Protein 8EXF (pdb70)

GO terms:
  GO:1990817 poly(A) RNA polymerase activity (F, IDA)
  GO:0005515 protein binding (F, IPI)
  GO:0003723 RNA binding (F, HDA)

B-factor: mean 52.86, std 21.85, range [12.28, 143.74]

Structure (mmCIF, N/CA/C/O backbone):
data_8EXF
#
_entry.id   8EXF
#
_cell.length_a   91.621
_cell.length_b   188.145
_cell.length_c   93.343
_cell.angle_alpha   90.00
_cell.angle_beta   90.00
_cell.angle_gamma   90.00
#
_symmetry.space_group_name_H-M   'C 2 2 21'
#
loop_
_entity.id
_entity.type
_entity.pdbx_description
1 polymer 'Terminal nucleotidyltransferase 5A'
2 polymer BCCIPa
3 water water
#
loop_
_atom_site.group_PDB
_atom_site.id
_atom_site.type_symbol
_atom_site.label_atom_id
_atom_site.label_alt_id
_atom_site.label_comp_id
_atom_site.label_asym_id
_atom_site.label_entity_id
_atom_site.label_seq_id
_atom_site.pdbx_PDB_ins_code
_atom_site.Cartn_x
_atom_site.Cartn_y
_atom_site.Cartn_z
_atom_site.occupancy
_atom_site.B_iso_or_equiv
_atom_site.auth_seq_id
_atom_site.auth_comp_id
_atom_site.auth_asym_id
_atom_site.auth_atom_id
_atom_site.pdbx_PDB_model_num
ATOM 1 N N . PRO A 1 5 ? 21.080 -5.914 9.382 1.00 49.12 63 PRO A N 1
ATOM 2 C CA . PRO A 1 5 ? 22.131 -4.891 9.463 1.00 45.65 63 PRO A CA 1
ATOM 3 C C . PRO A 1 5 ? 21.557 -3.497 9.707 1.00 42.04 63 PRO A C 1
ATOM 4 O O . PRO A 1 5 ? 21.963 -2.798 10.636 1.00 42.46 63 PRO A O 1
ATOM 8 N N . ASN A 1 6 ? 20.612 -3.104 8.859 1.00 38.31 64 ASN A N 1
ATOM 9 C CA . ASN A 1 6 ? 19.923 -1.829 8.988 1.00 34.40 64 ASN A CA 1
ATOM 10 C C . ASN A 1 6 ? 18.515 -1.980 9.540 1.00 31.14 64 ASN A C 1
ATOM 11 O O . ASN A 1 6 ? 17.815 -0.976 9.701 1.00 26.52 64 ASN A O 1
ATOM 16 N N . VAL A 1 7 ? 18.087 -3.204 9.831 1.00 31.96 65 VAL A N 1
ATOM 17 C CA . VAL A 1 7 ? 16.698 -3.465 10.191 1.00 28.83 65 VAL A CA 1
ATOM 18 C C . VAL A 1 7 ? 16.492 -3.157 11.666 1.00 26.12 65 VAL A C 1
ATOM 19 O O . VAL A 1 7 ? 17.188 -3.698 12.532 1.00 27.81 65 VAL A O 1
ATOM 23 N N . LEU A 1 8 ? 15.526 -2.294 11.951 1.00 24.87 66 LEU A N 1
ATOM 24 C CA . LEU A 1 8 ? 15.203 -1.955 13.323 1.00 25.40 66 LEU A CA 1
ATOM 25 C C . LEU A 1 8 ? 14.625 -3.169 14.037 1.00 26.22 66 LEU A C 1
ATOM 26 O O . LEU A 1 8 ? 13.933 -3.998 13.438 1.00 25.70 66 LEU A O 1
ATOM 31 N N . ASN A 1 9 ? 14.923 -3.274 15.329 1.00 27.70 67 ASN A N 1
ATOM 32 C CA . ASN A 1 9 ? 14.417 -4.371 16.133 1.00 28.80 67 ASN A CA 1
ATOM 33 C C . ASN A 1 9 ? 13.051 -4.016 16.717 1.00 28.08 67 ASN A C 1
ATOM 34 O O . ASN A 1 9 ? 12.520 -2.922 16.514 1.00 26.78 67 ASN A O 1
ATOM 39 N N . TRP A 1 10 ? 12.481 -4.957 17.470 1.00 29.17 68 TRP A N 1
ATOM 40 C CA . TRP A 1 10 ? 11.134 -4.768 17.992 1.00 28.77 68 TRP A CA 1
ATOM 41 C C . TRP A 1 10 ? 11.043 -3.542 18.891 1.00 28.92 68 TRP A C 1
ATOM 42 O O . TRP A 1 10 ? 10.009 -2.866 18.913 1.00 29.98 68 TRP A O 1
ATOM 53 N N . GLU A 1 11 ? 12.108 -3.232 19.630 1.00 31.31 69 GLU A N 1
ATOM 54 C CA . GLU A 1 11 ? 12.122 -2.008 20.424 1.00 31.22 69 GLU A CA 1
ATOM 55 C C . GLU A 1 11 ? 12.118 -0.780 19.525 1.00 29.38 69 GLU A C 1
ATOM 56 O O . GLU A 1 11 ? 11.241 0.084 19.635 1.00 28.55 69 GLU A O 1
ATOM 62 N N . GLN A 1 12 ? 13.102 -0.691 18.626 1.00 31.05 70 GLN A N 1
ATOM 63 C CA . GLN A 1 12 ? 13.212 0.462 17.738 1.00 28.77 70 GLN A CA 1
ATOM 64 C C . GLN A 1 12 ? 11.945 0.649 16.914 1.00 24.90 70 GLN A C 1
ATOM 65 O O . GLN A 1 12 ? 11.481 1.778 16.724 1.00 23.96 70 GLN A O 1
ATOM 71 N N . VAL A 1 13 ? 11.371 -0.450 16.419 1.00 25.25 71 VAL A N 1
ATOM 72 C CA . VAL A 1 13 ? 10.149 -0.359 15.627 1.00 23.83 71 VAL A CA 1
ATOM 73 C C . VAL A 1 13 ? 8.996 0.146 16.484 1.00 24.71 71 VAL A C 1
ATOM 74 O O . VAL A 1 13 ? 8.202 0.991 16.049 1.00 23.52 71 VAL A O 1
ATOM 78 N N . GLN A 1 14 ? 8.887 -0.358 17.714 1.00 26.03 72 GLN A N 1
ATOM 79 C CA . GLN A 1 14 ? 7.847 0.111 18.623 1.00 25.13 72 GLN A CA 1
ATOM 80 C C . GLN A 1 14 ? 7.925 1.619 18.808 1.00 24.86 72 GLN A C 1
ATOM 81 O O . GLN A 1 14 ? 6.909 2.320 18.733 1.00 24.09 72 GLN A O 1
ATOM 87 N N . ARG A 1 15 ? 9.136 2.133 19.047 1.00 25.88 73 ARG A N 1
ATOM 88 C CA . ARG A 1 15 ? 9.335 3.571 19.191 1.00 25.01 73 ARG A CA 1
ATOM 89 C C . ARG A 1 15 ? 8.848 4.320 17.957 1.00 25.17 73 ARG A C 1
ATOM 90 O O . ARG A 1 15 ? 8.164 5.344 18.069 1.00 25.82 73 ARG A O 1
ATOM 98 N N . LEU A 1 16 ? 9.190 3.815 16.768 1.00 28.71 74 LEU A N 1
ATOM 99 C CA . LEU A 1 16 ? 8.785 4.461 15.524 1.00 23.64 74 LEU A CA 1
ATOM 100 C C . LEU A 1 16 ? 7.271 4.476 15.375 1.00 22.79 74 LEU A C 1
ATOM 101 O O . LEU A 1 16 ? 6.673 5.514 15.068 1.00 22.64 74 LEU A O 1
ATOM 106 N N . ASP A 1 17 ? 6.635 3.322 15.579 1.00 22.94 75 ASP A N 1
ATOM 107 C CA . ASP A 1 17 ? 5.186 3.242 15.444 1.00 24.30 75 ASP A CA 1
ATOM 108 C C . ASP A 1 17 ? 4.489 4.178 16.419 1.00 23.55 75 ASP A C 1
ATOM 109 O O . ASP A 1 17 ? 3.427 4.726 16.106 1.00 25.35 75 ASP A O 1
ATOM 114 N N . GLY A 1 18 ? 5.085 4.395 17.591 1.00 24.26 76 GLY A N 1
ATOM 115 C CA . GLY A 1 18 ? 4.451 5.245 18.582 1.00 27.23 76 GLY A CA 1
ATOM 116 C C . GLY A 1 18 ? 4.389 6.698 18.153 1.00 27.33 76 GLY A C 1
ATOM 117 O O . GLY A 1 18 ? 3.352 7.352 18.286 1.00 30.19 76 GLY A O 1
ATOM 118 N N . ILE A 1 19 ? 5.494 7.222 17.622 1.00 28.08 77 ILE A N 1
ATOM 119 C CA . ILE A 1 19 ? 5.516 8.643 17.303 1.00 30.76 77 ILE A CA 1
ATOM 120 C C . ILE A 1 19 ? 4.762 8.927 16.008 1.00 29.76 77 ILE A C 1
ATOM 121 O O . ILE A 1 19 ? 4.230 10.029 15.828 1.00 35.68 77 ILE A O 1
ATOM 126 N N . LEU A 1 20 ? 4.678 7.954 15.101 1.00 26.58 78 LEU A N 1
ATOM 127 C CA . LEU A 1 20 ? 3.922 8.135 13.869 1.00 28.17 78 LEU A CA 1
ATOM 128 C C . LEU A 1 20 ? 2.439 7.832 14.022 1.00 30.67 78 LEU A C 1
ATOM 129 O O . LEU A 1 20 ? 1.668 8.109 13.095 1.00 29.03 78 LEU A O 1
ATOM 134 N N . SER A 1 21 ? 2.022 7.273 15.153 1.00 32.03 79 SER A N 1
ATOM 135 C CA . SER A 1 21 ? 0.611 7.107 15.454 1.00 30.72 79 SER A CA 1
ATOM 136 C C . SER A 1 21 ? 0.135 8.068 16.526 1.00 31.79 79 SER A C 1
ATOM 137 O O . SER A 1 21 ? -1.054 8.060 16.861 1.00 33.49 79 SER A O 1
ATOM 140 N N . GLU A 1 22 ? 1.032 8.882 17.079 1.00 36.62 80 GLU A N 1
ATOM 141 C CA . GLU A 1 22 ? 0.616 9.965 17.955 1.00 39.19 80 GLU A CA 1
ATOM 142 C C . GLU A 1 22 ? -0.403 10.839 17.241 1.00 39.28 80 GLU A C 1
ATOM 143 O O . GLU A 1 22 ? -0.399 10.953 16.014 1.00 39.59 80 GLU A O 1
ATOM 149 N N . THR A 1 23 ? -1.302 11.442 18.004 1.00 35.89 81 THR A N 1
ATOM 150 C CA . THR A 1 23 ? -2.178 12.468 17.463 1.00 32.61 81 THR A CA 1
ATOM 151 C C . THR A 1 23 ? -1.637 13.814 17.915 1.00 35.43 81 THR A C 1
ATOM 152 O O . THR A 1 23 ? -1.544 14.080 19.118 1.00 39.57 81 THR A O 1
ATOM 156 N N . ILE A 1 24 ? -1.252 14.641 16.956 1.00 35.95 82 ILE A N 1
ATOM 157 C CA . ILE A 1 24 ? -0.571 15.902 17.225 1.00 34.76 82 ILE A CA 1
ATOM 158 C C . ILE A 1 24 ? -1.572 17.035 17.039 1.00 31.91 82 ILE A C 1
ATOM 159 O O . ILE A 1 24 ? -2.253 17.075 16.006 1.00 31.73 82 ILE A O 1
ATOM 164 N N . PRO A 1 25 ? -1.711 17.942 18.005 1.00 31.67 83 PRO A N 1
ATOM 165 C CA . PRO A 1 25 ? -2.606 19.094 17.828 1.00 32.10 83 PRO A CA 1
ATOM 166 C C . PRO A 1 25 ? -1.958 20.142 16.933 1.00 35.44 83 PRO A C 1
ATOM 167 O O . PRO A 1 25 ? -0.827 20.569 17.176 1.00 36.71 83 PRO A O 1
ATOM 171 N N . ILE A 1 26 ? -2.684 20.555 15.898 1.00 37.15 84 ILE A N 1
ATOM 172 C CA . ILE A 1 26 ? -2.225 21.563 14.947 1.00 34.13 84 ILE A CA 1
ATOM 173 C C . ILE A 1 26 ? -3.149 22.761 15.104 1.00 34.06 84 ILE A C 1
ATOM 174 O O . ILE A 1 26 ? -4.256 22.781 14.555 1.00 37.82 84 ILE A O 1
ATOM 179 N N . HIS A 1 27 ? -2.704 23.770 15.839 1.00 30.69 85 HIS A N 1
ATOM 180 C CA . HIS A 1 27 ? -3.596 24.860 16.200 1.00 34.42 85 HIS A CA 1
ATOM 181 C C . HIS A 1 27 ? -3.732 25.867 15.068 1.00 34.11 85 HIS A C 1
ATOM 182 O O . HIS A 1 27 ? -2.835 26.033 14.237 1.00 38.48 85 HIS A O 1
ATOM 189 N N . GLY A 1 28 ? -4.877 26.540 15.045 1.00 35.92 86 GLY A N 1
ATOM 190 C CA . GLY A 1 28 ? -5.191 27.492 14.001 1.00 33.87 86 GLY A CA 1
ATOM 191 C C . GLY A 1 28 ? -5.501 28.863 14.568 1.00 34.62 86 GLY A C 1
ATOM 192 O O . GLY A 1 28 ? -5.987 28.996 15.694 1.00 38.91 86 GLY A O 1
ATOM 193 N N . ARG A 1 29 ? -5.230 29.885 13.763 1.00 35.94 87 ARG A N 1
ATOM 194 C CA . ARG A 1 29 ? -5.368 31.272 14.173 1.00 35.31 87 ARG A CA 1
ATOM 195 C C . ARG A 1 29 ? -6.804 31.751 13.989 1.00 40.66 87 ARG A C 1
ATOM 196 O O . ARG A 1 29 ? -7.477 31.384 13.021 1.00 43.34 87 ARG A O 1
ATOM 204 N N . GLY A 1 30 ? -7.266 32.575 14.925 1.00 40.15 88 GLY A N 1
ATOM 205 C CA . GLY A 1 30 ? -8.581 33.180 14.789 1.00 44.11 88 GLY A CA 1
ATOM 206 C C . GLY A 1 30 ? -9.710 32.166 14.863 1.00 52.11 88 GLY A C 1
ATOM 207 O O . GLY A 1 30 ? -9.703 31.237 15.681 1.00 48.78 88 GLY A O 1
ATOM 208 N N . ASN A 1 31 ? -10.701 32.353 13.987 1.00 49.76 89 ASN A N 1
ATOM 209 C CA . ASN A 1 31 ? -11.921 31.546 13.983 1.00 50.18 89 ASN A CA 1
ATOM 210 C C . ASN A 1 31 ? -11.708 30.243 13.206 1.00 47.52 89 ASN A C 1
ATOM 211 O O . ASN A 1 31 ? -12.319 29.987 12.170 1.00 47.39 89 ASN A O 1
ATOM 216 N N . PHE A 1 32 ? -10.818 29.406 13.739 1.00 44.55 90 PHE A N 1
ATOM 217 C CA . PHE A 1 32 ? -10.496 28.132 13.122 1.00 36.86 90 PHE A CA 1
ATOM 218 C C . PHE A 1 32 ? -10.324 27.086 14.215 1.00 35.54 90 PHE A C 1
ATOM 219 O O . PHE A 1 32 ? -9.754 27.379 15.276 1.00 36.00 90 PHE A O 1
ATOM 227 N N . PRO A 1 33 ? -10.810 25.870 13.987 1.00 34.83 91 PRO A N 1
ATOM 228 C CA . PRO A 1 33 ? -10.640 24.805 14.977 1.00 34.47 91 PRO A CA 1
ATOM 229 C C . PRO A 1 33 ? -9.175 24.447 15.145 1.00 32.61 91 PRO A C 1
ATOM 230 O O . PRO A 1 33 ? -8.300 24.908 14.412 1.00 40.32 91 PRO A O 1
ATOM 234 N N . THR A 1 34 ? -8.908 23.603 16.129 1.00 32.51 92 THR A N 1
ATOM 235 C CA . THR A 1 34 ? -7.604 22.972 16.228 1.00 30.79 92 THR A CA 1
ATOM 236 C C . THR A 1 34 ? -7.640 21.680 15.428 1.00 29.55 92 THR A C 1
ATOM 237 O O . THR A 1 34 ? -8.646 20.967 15.417 1.00 29.75 92 THR A O 1
ATOM 241 N N . LEU A 1 35 ? -6.546 21.400 14.738 1.00 33.52 93 LEU A N 1
ATOM 242 C CA . LEU A 1 35 ? -6.437 20.233 13.878 1.00 30.27 93 LEU A CA 1
ATOM 243 C C . LEU A 1 35 ? -5.753 19.123 14.661 1.00 32.85 93 LEU A C 1
ATOM 244 O O . LEU A 1 35 ? -4.723 19.357 15.300 1.00 35.74 93 LEU A O 1
ATOM 249 N N . GLU A 1 36 ? -6.337 17.930 14.636 1.00 31.20 94 GLU A N 1
ATOM 250 C CA . GLU A 1 36 ? -5.747 16.759 15.277 1.00 33.80 94 GLU A CA 1
ATOM 251 C C . GLU A 1 36 ? -5.268 15.826 14.176 1.00 34.30 94 GLU A C 1
ATOM 252 O O . GLU A 1 36 ? -6.079 15.255 13.441 1.00 36.14 94 GLU A O 1
ATOM 258 N N . LEU A 1 37 ? -3.950 15.679 14.060 1.00 37.20 95 LEU A N 1
ATOM 259 C CA . LEU A 1 37 ? -3.331 14.987 12.939 1.00 37.87 95 LEU A CA 1
ATOM 260 C C . LEU A 1 37 ? -2.529 13.797 13.440 1.00 36.82 95 LEU A C 1
ATOM 261 O O . LEU A 1 37 ? -1.787 13.909 14.422 1.00 38.34 95 LEU A O 1
ATOM 266 N N . GLN A 1 38 ? -2.687 12.661 12.765 1.00 31.38 96 GLN A N 1
ATOM 267 C CA . GLN A 1 38 ? -1.807 11.528 12.967 1.00 30.07 96 GLN A CA 1
ATOM 268 C C . GLN A 1 38 ? -0.738 11.551 11.890 1.00 33.85 96 GLN A C 1
ATOM 269 O O . GLN A 1 38 ? -1.085 11.535 10.696 1.00 31.97 96 GLN A O 1
ATOM 275 N N . PRO A 1 39 ? 0.552 11.612 12.243 1.00 33.50 97 PRO A N 1
ATOM 276 C CA . PRO A 1 39 ? 1.596 11.693 11.206 1.00 31.30 97 PRO A CA 1
ATOM 277 C C . PRO A 1 39 ? 1.473 10.644 10.115 1.00 32.06 97 PRO A C 1
ATOM 278 O O . PRO A 1 39 ? 1.709 10.954 8.941 1.00 32.94 97 PRO A O 1
ATOM 282 N N . SER A 1 40 ? 1.090 9.413 10.466 1.00 37.89 98 SER A N 1
ATOM 283 C CA . SER A 1 40 ? 0.892 8.385 9.448 1.00 36.23 98 SER A CA 1
ATOM 284 C C . SER A 1 40 ? -0.223 8.755 8.479 1.00 35.87 98 SER A C 1
ATOM 285 O O . SER A 1 40 ? -0.141 8.425 7.290 1.00 37.03 98 SER A O 1
ATOM 288 N N . LEU A 1 41 ? -1.269 9.433 8.958 1.00 29.45 99 LEU A N 1
ATOM 289 C CA . LEU A 1 41 ? -2.339 9.858 8.059 1.00 28.46 99 LEU A CA 1
ATOM 290 C C . LEU A 1 41 ? -1.867 10.941 7.101 1.00 29.98 99 LEU A C 1
ATOM 291 O O . LEU A 1 41 ? -2.263 10.953 5.929 1.00 27.82 99 LEU A O 1
ATOM 296 N N . ILE A 1 42 ? -1.041 11.870 7.584 1.00 30.56 100 ILE A N 1
ATOM 297 C CA . ILE A 1 42 ? -0.508 12.898 6.698 1.00 25.00 100 ILE A CA 1
ATOM 298 C C . ILE A 1 42 ? 0.267 12.252 5.560 1.00 23.81 100 ILE A C 1
ATOM 299 O O . ILE A 1 42 ? 0.091 12.602 4.389 1.00 25.42 100 ILE A O 1
ATOM 304 N N . VAL A 1 43 ? 1.115 11.277 5.888 1.00 22.37 101 VAL A N 1
ATOM 305 C CA . VAL A 1 43 ? 1.918 10.630 4.859 1.00 21.16 101 VAL A CA 1
ATOM 306 C C . VAL A 1 43 ? 1.021 9.948 3.835 1.00 23.24 101 VAL A C 1
ATOM 307 O O . VAL A 1 43 ? 1.235 10.078 2.624 1.00 24.87 101 VAL A O 1
ATOM 311 N N . LYS A 1 44 ? -0.012 9.237 4.297 1.00 25.45 102 LYS A N 1
ATOM 312 C CA . LYS A 1 44 ? -0.906 8.543 3.372 1.00 20.71 102 LYS A CA 1
ATOM 313 C C . LYS A 1 44 ? -1.641 9.525 2.466 1.00 22.73 102 LYS A C 1
ATOM 314 O O . LYS A 1 44 ? -1.505 9.477 1.240 1.00 24.52 102 LYS A O 1
ATOM 320 N N . VAL A 1 45 ? -2.423 10.432 3.057 1.00 22.22 103 VAL A N 1
ATOM 321 C CA . VAL A 1 45 ? -3.319 11.272 2.265 1.00 24.64 103 VAL A CA 1
ATOM 322 C C . VAL A 1 45 ? -2.528 12.165 1.314 1.00 24.79 103 VAL A C 1
ATOM 323 O O . VAL A 1 45 ? -2.915 12.355 0.154 1.00 28.28 103 VAL A O 1
ATOM 327 N N . VAL A 1 46 ? -1.409 12.724 1.784 1.00 25.79 104 VAL A N 1
ATOM 328 C CA . VAL A 1 46 ? -0.585 13.559 0.914 1.00 22.86 104 VAL A CA 1
ATOM 329 C C . VAL A 1 46 ? -0.082 12.746 -0.270 1.00 22.49 104 VAL A C 1
ATOM 330 O O . VAL A 1 46 ? -0.197 13.164 -1.429 1.00 23.61 104 VAL A O 1
ATOM 334 N N . ARG A 1 47 ? 0.454 11.555 0.005 1.00 22.33 105 ARG A N 1
ATOM 335 C CA . ARG A 1 47 ? 1.002 10.731 -1.067 1.00 21.78 105 ARG A CA 1
ATOM 336 C C . ARG A 1 47 ? -0.083 10.261 -2.034 1.00 22.81 105 ARG A C 1
ATOM 337 O O . ARG A 1 47 ? 0.171 10.159 -3.240 1.00 22.81 105 ARG A O 1
ATOM 345 N N . ARG A 1 48 ? -1.292 9.984 -1.537 1.00 23.57 106 ARG A N 1
ATOM 346 C CA . ARG A 1 48 ? -2.376 9.567 -2.422 1.00 22.68 106 ARG A CA 1
ATOM 347 C C . ARG A 1 48 ? -2.886 10.738 -3.246 1.00 26.50 106 ARG A C 1
ATOM 348 O O . ARG A 1 48 ? -3.090 10.615 -4.457 1.00 31.11 106 ARG A O 1
ATOM 356 N N . ARG A 1 49 ? -3.103 11.888 -2.603 1.00 27.41 107 ARG A N 1
ATOM 357 C CA . ARG A 1 49 ? -3.595 13.054 -3.329 1.00 28.92 107 ARG A CA 1
ATOM 358 C C . ARG A 1 49 ? -2.554 13.577 -4.311 1.00 29.21 107 ARG A C 1
ATOM 359 O O . ARG A 1 49 ? -2.902 14.032 -5.407 1.00 29.56 107 ARG A O 1
ATOM 367 N N . LEU A 1 50 ? -1.274 13.531 -3.935 1.00 27.85 108 LEU A N 1
ATOM 368 C CA . LEU A 1 50 ? -0.217 13.852 -4.888 1.00 24.28 108 LEU A CA 1
ATOM 369 C C . LEU A 1 50 ? -0.273 12.921 -6.090 1.00 26.84 108 LEU A C 1
ATOM 370 O O . LEU A 1 50 ? -0.157 13.366 -7.238 1.00 29.69 108 LEU A O 1
ATOM 375 N N . ALA A 1 51 ? -0.459 11.623 -5.841 1.00 29.92 109 ALA A N 1
ATOM 376 C CA . ALA A 1 51 ? -0.512 10.653 -6.928 1.00 27.31 109 ALA A CA 1
ATOM 377 C C . ALA A 1 51 ? -1.699 10.912 -7.842 1.00 31.82 109 ALA A C 1
ATOM 378 O O . ALA A 1 51 ? -1.610 10.712 -9.058 1.00 35.56 109 ALA A O 1
ATOM 380 N N . GLU A 1 52 ? -2.821 11.360 -7.277 1.00 43.01 110 GLU A N 1
ATOM 381 C CA . GLU A 1 52 ? -3.990 11.666 -8.091 1.00 44.15 110 GLU A CA 1
ATOM 382 C C . GLU A 1 52 ? -3.751 12.861 -9.011 1.00 44.60 110 GLU A C 1
ATOM 383 O O . GLU A 1 52 ? -4.486 13.033 -9.991 1.00 46.08 110 GLU A O 1
ATOM 389 N N . LYS A 1 53 ? -2.729 13.671 -8.729 1.00 36.00 111 LYS A N 1
ATOM 390 C CA . LYS A 1 53 ? -2.310 14.756 -9.605 1.00 30.15 111 LYS A CA 1
ATOM 391 C C . LYS A 1 53 ? -1.136 14.360 -10.495 1.00 28.72 111 LYS A C 1
ATOM 392 O O . LYS A 1 53 ? -0.455 15.236 -11.033 1.00 31.03 111 LYS A O 1
ATOM 398 N N . ARG A 1 54 ? -0.886 13.059 -10.649 1.00 27.86 112 ARG A N 1
ATOM 399 C CA . ARG A 1 54 ? 0.210 12.548 -11.477 1.00 25.28 112 ARG A CA 1
ATOM 400 C C . ARG A 1 54 ? 1.557 13.145 -11.075 1.00 24.70 112 ARG A C 1
ATOM 401 O O . ARG A 1 54 ? 2.439 13.348 -11.914 1.00 25.41 112 ARG A O 1
ATOM 409 N N . ILE A 1 55 ? 1.721 13.425 -9.785 1.00 25.25 113 ILE A N 1
ATOM 410 C CA . ILE A 1 55 ? 3.009 13.794 -9.207 1.00 22.38 113 ILE A CA 1
ATOM 411 C C . ILE A 1 55 ? 3.567 12.580 -8.478 1.00 23.79 113 ILE A C 1
ATOM 412 O O . ILE A 1 55 ? 2.927 12.046 -7.564 1.00 23.36 113 ILE A O 1
ATOM 417 N N . GLY A 1 56 ? 4.754 12.143 -8.876 1.00 24.26 114 GLY A N 1
ATOM 418 C CA . GLY A 1 56 ? 5.375 10.989 -8.259 1.00 26.34 114 GLY A CA 1
ATOM 419 C C . GLY A 1 56 ? 6.141 11.335 -6.990 1.00 27.07 114 GLY A C 1
ATOM 420 O O . GLY A 1 56 ? 6.604 12.457 -6.799 1.00 28.75 114 GLY A O 1
ATOM 421 N N . VAL A 1 57 ? 6.265 10.337 -6.115 1.00 25.82 115 VAL A N 1
ATOM 422 C CA . VAL A 1 57 ? 7.000 10.452 -4.856 1.00 24.24 115 VAL A CA 1
ATOM 423 C C . VAL A 1 57 ? 7.819 9.184 -4.677 1.00 23.15 115 VAL A C 1
ATOM 424 O O . VAL A 1 57 ? 7.254 8.087 -4.591 1.00 26.69 115 VAL A O 1
ATOM 428 N N . ARG A 1 58 ? 9.140 9.326 -4.611 1.00 20.99 116 ARG A N 1
ATOM 429 C CA . ARG A 1 58 ? 10.006 8.166 -4.442 1.00 20.54 116 ARG A CA 1
ATOM 430 C C . ARG A 1 58 ? 9.694 7.459 -3.132 1.00 22.60 116 ARG A C 1
ATOM 431 O O . ARG A 1 58 ? 9.191 6.331 -3.138 1.00 25.69 116 ARG A O 1
ATOM 439 N N . ASP A 1 59 ? 9.971 8.113 -2.006 1.00 22.45 117 ASP A N 1
ATOM 440 C CA . ASP A 1 59 ? 9.672 7.533 -0.706 1.00 21.08 117 ASP A CA 1
ATOM 441 C C . ASP A 1 59 ? 9.384 8.649 0.286 1.00 20.49 117 ASP A C 1
ATOM 442 O O . ASP A 1 59 ? 9.503 9.837 -0.021 1.00 20.84 117 ASP A O 1
ATOM 447 N N . VAL A 1 60 ? 9.004 8.245 1.491 1.00 21.52 118 VAL A N 1
ATOM 448 C CA . VAL A 1 60 ? 8.811 9.152 2.610 1.00 17.12 118 VAL A CA 1
ATOM 449 C C . VAL A 1 60 ? 9.653 8.641 3.765 1.00 21.84 118 VAL A C 1
ATOM 450 O O . VAL A 1 60 ? 9.739 7.429 3.988 1.00 22.48 118 VAL A O 1
ATOM 454 N N . ARG A 1 61 ? 10.294 9.562 4.482 1.00 16.61 119 ARG A N 1
ATOM 455 C CA . ARG A 1 61 ? 11.281 9.202 5.489 1.00 17.57 119 ARG A CA 1
ATOM 456 C C . ARG A 1 61 ? 11.100 10.083 6.720 1.00 23.27 119 ARG A C 1
ATOM 457 O O . ARG A 1 61 ? 10.441 11.126 6.676 1.00 25.21 119 ARG A O 1
ATOM 465 N N . LEU A 1 62 ? 11.742 9.694 7.828 1.00 24.10 120 LEU A N 1
ATOM 466 C CA . LEU A 1 62 ? 11.724 10.474 9.093 1.00 21.23 120 LEU A CA 1
ATOM 467 C C . LEU A 1 62 ? 13.129 11.033 9.278 1.00 26.79 120 LEU A C 1
ATOM 468 O O . LEU A 1 62 ? 14.071 10.322 8.926 1.00 27.32 120 LEU A O 1
ATOM 473 N N . ASN A 1 63 ? 13.275 12.218 9.870 1.00 35.94 121 ASN A N 1
ATOM 474 C CA . ASN A 1 63 ? 14.613 12.860 9.910 1.00 39.26 121 ASN A CA 1
ATOM 475 C C . ASN A 1 63 ? 14.991 13.416 11.276 1.00 41.29 121 ASN A C 1
ATOM 476 O O . ASN A 1 63 ? 14.091 13.672 12.082 1.00 41.66 121 ASN A O 1
ATOM 481 N N . GLY A 1 64 ? 16.291 13.574 11.508 1.00 40.75 122 GLY A N 1
ATOM 482 C CA . GLY A 1 64 ? 16.801 14.220 12.729 1.00 39.65 122 GLY A CA 1
ATOM 483 C C . GLY A 1 64 ? 16.486 13.585 14.051 1.00 36.29 122 GLY A C 1
ATOM 484 O O . GLY A 1 64 ? 16.703 12.380 14.181 1.00 40.52 122 GLY A O 1
ATOM 485 N N . SER A 1 65 ? 15.970 14.365 14.993 1.00 35.67 123 SER A N 1
ATOM 486 C CA . SER A 1 65 ? 15.824 13.874 16.379 1.00 40.38 123 SER A CA 1
ATOM 487 C C . SER A 1 65 ? 14.908 12.666 16.464 1.00 37.33 123 SER A C 1
ATOM 488 O O . SER A 1 65 ? 15.255 11.734 17.191 1.00 36.58 123 SER A O 1
ATOM 491 N N . ALA A 1 66 ? 13.802 12.671 15.738 1.00 35.45 124 ALA A N 1
ATOM 492 C CA . ALA A 1 66 ? 12.866 11.546 15.893 1.00 36.33 124 ALA A CA 1
ATOM 493 C C . ALA A 1 66 ? 13.573 10.271 15.451 1.00 37.62 124 ALA A C 1
ATOM 494 O O . ALA A 1 66 ? 13.413 9.247 16.120 1.00 37.40 124 ALA A O 1
ATOM 496 N N . ALA A 1 67 ? 14.342 10.347 14.371 1.00 36.57 125 ALA A N 1
ATOM 497 C CA . ALA A 1 67 ? 15.102 9.175 13.900 1.00 31.37 125 ALA A CA 1
ATOM 498 C C . ALA A 1 67 ? 16.120 8.786 14.961 1.00 33.56 125 ALA A C 1
ATOM 499 O O . ALA A 1 67 ? 16.158 7.622 15.350 1.00 33.89 125 ALA A O 1
ATOM 501 N N . SER A 1 68 ? 16.909 9.751 15.418 1.00 33.41 126 SER A N 1
ATOM 502 C CA . SER A 1 68 ? 17.855 9.410 16.475 1.00 32.53 126 SER A CA 1
ATOM 503 C C . SER A 1 68 ? 17.145 8.856 17.700 1.00 39.47 126 SER A C 1
ATOM 504 O O . SER A 1 68 ? 17.719 8.050 18.442 1.00 44.72 126 SER A O 1
ATOM 507 N N . HIS A 1 69 ? 15.898 9.274 17.929 1.00 37.74 127 HIS A N 1
ATOM 508 C CA . HIS A 1 69 ? 15.173 8.810 19.106 1.00 38.13 127 HIS A CA 1
ATOM 509 C C . HIS A 1 69 ? 14.755 7.352 18.964 1.00 38.82 127 HIS A C 1
ATOM 510 O O . HIS A 1 69 ? 14.842 6.582 19.928 1.00 43.01 127 HIS A O 1
ATOM 517 N N . VAL A 1 70 ? 14.294 6.949 17.777 1.00 35.72 128 VAL A N 1
ATOM 518 C CA . VAL A 1 70 ? 13.849 5.567 17.621 1.00 36.47 128 VAL A CA 1
ATOM 519 C C . VAL A 1 70 ? 15.040 4.618 17.703 1.00 34.38 128 VAL A C 1
ATOM 520 O O . VAL A 1 70 ? 14.930 3.514 18.249 1.00 37.18 128 VAL A O 1
ATOM 524 N N . LEU A 1 71 ? 16.202 5.035 17.192 1.00 31.99 129 LEU A N 1
ATOM 525 C CA . LEU A 1 71 ? 17.369 4.161 17.250 1.00 34.20 129 LEU A CA 1
ATOM 526 C C . LEU A 1 71 ? 17.910 4.059 18.670 1.00 39.47 129 LEU A C 1
ATOM 527 O O . LEU A 1 71 ? 18.317 2.976 19.108 1.00 37.95 129 LEU A O 1
ATOM 532 N N . HIS A 1 72 ? 17.921 5.167 19.405 1.00 42.67 130 HIS A N 1
ATOM 533 C CA . HIS A 1 72 ? 18.350 5.146 20.798 1.00 48.41 130 HIS A CA 1
ATOM 534 C C . HIS A 1 72 ? 17.568 6.189 21.578 1.00 52.52 130 HIS A C 1
ATOM 535 O O . HIS A 1 72 ? 17.642 7.383 21.270 1.00 55.00 130 HIS A O 1
ATOM 542 N N . GLN A 1 73 ? 16.819 5.734 22.584 1.00 61.17 131 GLN A N 1
ATOM 543 C CA . GLN A 1 73 ? 16.120 6.651 23.478 1.00 63.43 131 GLN A CA 1
ATOM 544 C C . GLN A 1 73 ? 17.099 7.404 24.372 1.00 67.90 131 GLN A C 1
ATOM 545 O O . GLN A 1 73 ? 16.926 8.603 24.626 1.00 64.96 131 GLN A O 1
ATOM 551 N N . ASP A 1 74 ? 18.143 6.718 24.841 1.00 77.53 132 ASP A N 1
ATOM 552 C CA . ASP A 1 74 ? 19.044 7.254 25.854 1.00 77.44 132 ASP A CA 1
ATOM 553 C C . ASP A 1 74 ? 19.976 8.334 25.324 1.00 79.41 132 ASP A C 1
ATOM 554 O O . ASP A 1 74 ? 20.653 8.984 26.130 1.00 79.60 132 ASP A O 1
ATOM 559 N N . SER A 1 75 ? 20.036 8.536 24.004 1.00 70.36 133 SER A N 1
ATOM 560 C CA . SER A 1 75 ? 20.942 9.539 23.450 1.00 69.56 133 SER A CA 1
ATOM 561 C C . SER A 1 75 ? 20.697 10.917 24.054 1.00 71.28 133 SER A C 1
ATOM 562 O O . SER A 1 75 ? 21.642 11.698 24.218 1.00 67.61 133 SER A O 1
ATOM 565 N N . GLY A 1 76 ? 19.451 11.230 24.406 1.00 71.14 134 GLY A N 1
ATOM 566 C CA . GLY A 1 76 ? 19.138 12.497 25.019 1.00 67.60 134 GLY A CA 1
ATOM 567 C C . GLY A 1 76 ? 18.923 13.647 24.062 1.00 69.30 134 GLY A C 1
ATOM 568 O O . GLY A 1 76 ? 18.488 14.720 24.504 1.00 75.04 134 GLY A O 1
ATOM 569 N N . LEU A 1 77 ? 19.226 13.475 22.771 1.00 67.11 135 LEU A N 1
ATOM 570 C CA . LEU A 1 77 ? 18.877 14.500 21.792 1.00 63.75 135 LEU A CA 1
ATOM 571 C C . LEU A 1 77 ? 17.385 14.814 21.835 1.00 66.88 135 LEU A C 1
ATOM 572 O O . LEU A 1 77 ? 16.985 15.969 21.644 1.00 60.27 135 LEU A O 1
ATOM 577 N N . GLY A 1 78 ? 16.560 13.810 22.106 1.00 69.49 136 GLY A N 1
ATOM 578 C CA . GLY A 1 78 ? 15.145 13.987 22.390 1.00 65.98 136 GLY A CA 1
ATOM 579 C C . GLY A 1 78 ? 14.290 13.966 21.141 1.00 61.29 136 GLY A C 1
ATOM 580 O O . GLY A 1 78 ? 14.707 14.356 20.052 1.00 58.46 136 GLY A O 1
ATOM 581 N N . TYR A 1 79 ? 13.058 13.492 21.305 1.00 63.56 137 TYR A N 1
ATOM 582 C CA . TYR A 1 79 ? 12.040 13.599 20.263 1.00 62.09 137 TYR A CA 1
ATOM 583 C C . TYR A 1 79 ? 11.219 14.833 20.618 1.00 67.99 137 TYR A C 1
ATOM 584 O O . TYR A 1 79 ? 10.347 14.785 21.492 1.00 72.54 137 TYR A O 1
ATOM 593 N N . LYS A 1 80 ? 11.511 15.944 19.952 1.00 66.47 138 LYS A N 1
ATOM 594 C CA . LYS A 1 80 ? 10.780 17.186 20.158 1.00 64.81 138 LYS A CA 1
ATOM 595 C C . LYS A 1 80 ? 9.991 17.622 18.936 1.00 65.26 138 LYS A C 1
ATOM 596 O O . LYS A 1 80 ? 8.874 18.127 19.076 1.00 58.68 138 LYS A O 1
ATOM 602 N N . ASP A 1 81 ? 10.532 17.419 17.738 1.00 69.07 139 ASP A N 1
ATOM 603 C CA . ASP A 1 81 ? 9.865 17.793 16.501 1.00 65.83 139 ASP A CA 1
ATOM 604 C C . ASP A 1 81 ? 9.814 16.605 15.553 1.00 65.40 139 ASP A C 1
ATOM 605 O O . ASP A 1 81 ? 10.728 15.775 15.506 1.00 64.39 139 ASP A O 1
ATOM 610 N N . LEU A 1 82 ? 8.729 16.540 14.793 1.00 49.55 140 LEU A N 1
ATOM 611 C CA . LEU A 1 82 ? 8.537 15.519 13.777 1.00 43.54 140 LEU A CA 1
ATOM 612 C C . LEU A 1 82 ? 8.826 16.138 12.414 1.00 41.69 140 LEU A C 1
ATOM 613 O O . LEU A 1 82 ? 8.194 17.131 12.037 1.00 41.35 140 LEU A O 1
ATOM 618 N N . ASP A 1 83 ? 9.787 15.564 11.689 1.00 38.26 141 ASP A N 1
ATOM 619 C CA . ASP A 1 83 ? 10.169 16.034 10.360 1.00 33.63 141 ASP A CA 1
ATOM 620 C C . ASP A 1 83 ? 9.937 14.923 9.347 1.00 25.16 141 ASP A C 1
ATOM 621 O O . ASP A 1 83 ? 10.538 13.849 9.449 1.00 27.00 141 ASP A O 1
ATOM 626 N N . LEU A 1 84 ? 9.083 15.187 8.365 1.00 22.30 142 LEU A N 1
ATOM 627 C CA . LEU A 1 84 ? 8.726 14.218 7.338 1.00 21.62 142 LEU A CA 1
ATOM 628 C C . LEU A 1 84 ? 9.277 14.697 6.004 1.00 22.52 142 LEU A C 1
ATOM 629 O O . LEU A 1 84 ? 8.923 15.784 5.540 1.00 25.15 142 LEU A O 1
ATOM 634 N N . ILE A 1 85 ? 10.141 13.891 5.392 1.00 22.25 143 ILE A N 1
ATOM 635 C CA . ILE A 1 85 ? 10.749 14.227 4.111 1.00 17.74 143 ILE A CA 1
ATOM 636 C C . ILE A 1 85 ? 10.079 13.400 3.031 1.00 16.69 143 ILE A C 1
ATOM 637 O O . ILE A 1 85 ? 10.128 12.165 3.062 1.00 20.88 143 ILE A O 1
ATOM 642 N N . PHE A 1 86 ? 9.453 14.085 2.085 1.00 19.02 144 PHE A N 1
ATOM 643 C CA . PHE A 1 86 ? 8.882 13.468 0.900 1.00 15.21 144 PHE A CA 1
ATOM 644 C C . PHE A 1 86 ? 9.921 13.616 -0.199 1.00 20.76 144 PHE A C 1
ATOM 645 O O . PHE A 1 86 ? 10.184 14.730 -0.661 1.00 22.94 144 PHE A O 1
ATOM 653 N N . CYS A 1 87 ? 10.528 12.508 -0.603 1.00 21.00 145 CYS A N 1
ATOM 654 C CA . CYS A 1 87 ? 11.523 12.524 -1.668 1.00 23.09 145 CYS A CA 1
ATOM 655 C C . CYS A 1 87 ? 10.796 12.375 -2.999 1.00 25.20 145 CYS A C 1
ATOM 656 O O . CYS A 1 87 ? 10.223 11.319 -3.288 1.00 25.31 145 CYS A O 1
ATOM 659 N N . ALA A 1 88 ? 10.811 13.434 -3.805 1.00 27.40 146 ALA A N 1
ATOM 660 C CA . ALA A 1 88 ? 10.074 13.462 -5.063 1.00 33.37 146 ALA A CA 1
ATOM 661 C C . ALA A 1 88 ? 10.865 14.258 -6.082 1.00 40.06 146 ALA A C 1
ATOM 662 O O . ALA A 1 88 ? 11.211 15.415 -5.830 1.00 44.67 146 ALA A O 1
ATOM 664 N N . ASP A 1 89 ? 11.152 13.647 -7.227 1.00 58.33 147 ASP A N 1
ATOM 665 C CA . ASP A 1 89 ? 11.748 14.394 -8.325 1.00 60.14 147 ASP A CA 1
ATOM 666 C C . ASP A 1 89 ? 10.703 15.324 -8.930 1.00 61.76 147 ASP A C 1
ATOM 667 O O . ASP A 1 89 ? 10.012 14.966 -9.890 1.00 65.43 147 ASP A O 1
ATOM 672 N N . LEU A 1 90 ? 10.569 16.517 -8.353 1.00 46.45 148 LEU A N 1
ATOM 673 C CA . LEU A 1 90 ? 9.615 17.513 -8.831 1.00 45.05 148 LEU A CA 1
ATOM 674 C C . LEU A 1 90 ? 10.323 18.348 -9.886 1.00 51.71 148 LEU A C 1
ATOM 675 O O . LEU A 1 90 ? 10.879 19.413 -9.615 1.00 48.42 148 LEU A O 1
ATOM 680 N N . ARG A 1 91 ? 10.302 17.847 -11.120 1.00 55.73 149 ARG A N 1
ATOM 681 C CA . ARG A 1 91 ? 11.147 18.431 -12.160 1.00 53.38 149 ARG A CA 1
ATOM 682 C C . ARG A 1 91 ? 10.548 19.721 -12.713 1.00 56.42 149 ARG A C 1
ATOM 683 O O . ARG A 1 91 ? 11.076 20.813 -12.478 1.00 58.64 149 ARG A O 1
ATOM 691 N N . GLY A 1 92 ? 9.445 19.622 -13.445 1.00 55.86 150 GLY A N 1
ATOM 692 C CA . GLY A 1 92 ? 8.919 20.812 -14.087 1.00 64.37 150 GLY A CA 1
ATOM 693 C C . GLY A 1 92 ? 7.447 21.072 -13.856 1.00 64.28 150 GLY A C 1
ATOM 694 O O . GLY A 1 92 ? 6.846 20.511 -12.935 1.00 65.49 150 GLY A O 1
ATOM 695 N N . GLU A 1 93 ? 6.871 21.952 -14.679 1.00 70.35 151 GLU A N 1
ATOM 696 C CA . GLU A 1 93 ? 5.434 22.195 -14.751 1.00 72.60 151 GLU A CA 1
ATOM 697 C C . GLU A 1 93 ? 4.893 22.921 -13.525 1.00 73.63 151 GLU A C 1
ATOM 698 O O . GLU A 1 93 ? 3.693 22.850 -13.241 1.00 80.28 151 GLU A O 1
ATOM 704 N N . GLY A 1 94 ? 5.745 23.633 -12.795 1.00 64.13 152 GLY A N 1
ATOM 705 C CA . GLY A 1 94 ? 5.316 24.209 -11.532 1.00 58.33 152 GLY A CA 1
ATOM 706 C C . GLY A 1 94 ? 4.804 23.179 -10.548 1.00 52.35 152 GLY A C 1
ATOM 707 O O . GLY A 1 94 ? 3.858 23.457 -9.802 1.00 48.80 152 GLY A O 1
ATOM 708 N N . GLU A 1 95 ? 5.393 21.978 -10.548 1.00 49.89 153 GLU A N 1
ATOM 709 C CA . GLU A 1 95 ? 4.983 20.931 -9.619 1.00 40.17 153 GLU A CA 1
ATOM 710 C C . GLU A 1 95 ? 5.193 21.346 -8.170 1.00 38.16 153 GLU A C 1
ATOM 711 O O . GLU A 1 95 ? 4.516 20.822 -7.280 1.00 40.60 153 GLU A O 1
ATOM 717 N N . PHE A 1 96 ? 6.114 22.276 -7.913 1.00 36.50 154 PHE A N 1
ATOM 718 C CA . PHE A 1 96 ? 6.290 22.768 -6.553 1.00 32.88 154 PHE A CA 1
ATOM 719 C C . PHE A 1 96 ? 5.056 23.525 -6.077 1.00 36.22 154 PHE A C 1
ATOM 720 O O . PHE A 1 96 ? 4.796 23.586 -4.870 1.00 39.88 154 PHE A O 1
ATOM 728 N N . GLN A 1 97 ? 4.278 24.089 -7.003 1.00 36.53 155 GLN A N 1
ATOM 729 C CA . GLN A 1 97 ? 3.056 24.780 -6.609 1.00 33.77 155 GLN A CA 1
ATOM 730 C C . GLN A 1 97 ? 1.917 23.803 -6.352 1.00 31.86 155 GLN A C 1
ATOM 731 O O . GLN A 1 97 ? 1.197 23.944 -5.359 1.00 35.08 155 GLN A O 1
ATOM 737 N N . THR A 1 98 ? 1.730 22.811 -7.229 1.00 32.06 156 THR A N 1
ATOM 738 C CA . THR A 1 98 ? 0.690 21.815 -6.984 1.00 33.33 156 THR A CA 1
ATOM 739 C C . THR A 1 98 ? 0.939 21.057 -5.686 1.00 30.68 156 THR A C 1
ATOM 740 O O . THR A 1 98 ? -0.014 20.646 -5.014 1.00 28.24 156 THR A O 1
ATOM 744 N N . VAL A 1 99 ? 2.206 20.874 -5.310 1.00 31.00 157 VAL A N 1
ATOM 745 C CA . VAL A 1 99 ? 2.516 20.327 -3.992 1.00 29.32 157 VAL A CA 1
ATOM 746 C C . VAL A 1 99 ? 1.987 21.253 -2.906 1.00 28.18 157 VAL A C 1
ATOM 747 O O . VAL A 1 99 ? 1.332 20.813 -1.953 1.00 27.81 157 VAL A O 1
ATOM 751 N N . LYS A 1 100 ? 2.257 22.554 -3.043 1.00 27.42 158 LYS A N 1
ATOM 752 C CA . LYS A 1 100 ? 1.695 23.528 -2.116 1.00 28.51 158 LYS A CA 1
ATOM 753 C C . LYS A 1 100 ? 0.174 23.459 -2.107 1.00 28.51 158 LYS A C 1
ATOM 754 O O . LYS A 1 100 ? -0.459 23.595 -1.053 1.00 30.77 158 LYS A O 1
ATOM 760 N N . ASP A 1 101 ? -0.430 23.223 -3.272 1.00 27.91 159 ASP A N 1
ATOM 761 C CA . ASP A 1 101 ? -1.885 23.158 -3.342 1.00 29.02 159 ASP A CA 1
ATOM 762 C C . ASP A 1 101 ? -2.414 21.883 -2.698 1.00 28.25 159 ASP A C 1
ATOM 763 O O . ASP A 1 101 ? -3.413 21.917 -1.971 1.00 30.00 159 ASP A O 1
ATOM 768 N N . VAL A 1 102 ? -1.756 20.750 -2.949 1.00 27.50 160 VAL A N 1
ATOM 769 C CA . VAL A 1 102 ? -2.255 19.474 -2.443 1.00 28.25 160 VAL A CA 1
ATOM 770 C C . VAL A 1 102 ? -2.218 19.455 -0.919 1.00 30.72 160 VAL A C 1
ATOM 771 O O . VAL A 1 102 ? -3.185 19.044 -0.265 1.00 34.14 160 VAL A O 1
ATOM 775 N N . VAL A 1 103 ? -1.105 19.905 -0.332 1.00 30.40 161 VAL A N 1
ATOM 776 C CA . VAL A 1 103 ? -1.000 19.959 1.123 1.00 27.11 161 VAL A CA 1
ATOM 777 C C . VAL A 1 103 ? -2.133 20.790 1.708 1.00 31.51 161 VAL A C 1
ATOM 778 O O . VAL A 1 103 ? -2.760 20.399 2.700 1.00 34.52 161 VAL A O 1
ATOM 782 N N . LEU A 1 104 ? -2.436 21.933 1.087 1.00 30.80 162 LEU A N 1
ATOM 783 C CA . LEU A 1 104 ? -3.503 22.785 1.602 1.00 32.64 162 LEU A CA 1
ATOM 784 C C . LEU A 1 104 ? -4.867 22.119 1.472 1.00 34.87 162 LEU A C 1
ATOM 785 O O . LEU A 1 104 ? -5.730 22.292 2.342 1.00 38.32 162 LEU A O 1
ATOM 790 N N . ASP A 1 105 ? -5.094 21.363 0.399 1.00 32.45 163 ASP A N 1
ATOM 791 C CA . ASP A 1 105 ? -6.364 20.661 0.290 1.00 35.05 163 ASP A CA 1
ATOM 792 C C . ASP A 1 105 ? -6.402 19.383 1.113 1.00 39.00 163 ASP A C 1
ATOM 793 O O . ASP A 1 105 ? -7.478 18.798 1.263 1.00 44.77 163 ASP A O 1
ATOM 798 N N . CYS A 1 106 ? -5.266 18.935 1.646 1.00 40.97 164 CYS A N 1
ATOM 799 C CA . CYS A 1 106 ? -5.307 17.911 2.682 1.00 41.96 164 CYS A CA 1
ATOM 800 C C . CYS A 1 106 ? -5.668 18.519 4.029 1.00 42.41 164 CYS A C 1
ATOM 801 O O . CYS A 1 106 ? -6.425 17.920 4.802 1.00 44.98 164 CYS A O 1
ATOM 804 N N . LEU A 1 107 ? -5.142 19.711 4.319 1.00 37.78 165 LEU A N 1
ATOM 805 C CA . LEU A 1 107 ? -5.507 20.398 5.552 1.00 38.10 165 LEU A CA 1
ATOM 806 C C . LEU A 1 107 ? -7.005 20.651 5.619 1.00 40.22 165 LEU A C 1
ATOM 807 O O . LEU A 1 107 ? -7.581 20.698 6.713 1.00 44.18 165 LEU A O 1
ATOM 812 N N . LEU A 1 108 ? -7.653 20.807 4.464 1.00 40.58 166 LEU A N 1
ATOM 813 C CA . LEU A 1 108 ? -9.093 21.032 4.446 1.00 44.94 166 LEU A CA 1
ATOM 814 C C . LEU A 1 108 ? -9.852 19.790 4.900 1.00 49.23 166 LEU A C 1
ATOM 815 O O . LEU A 1 108 ? -10.833 19.895 5.648 1.00 50.21 166 LEU A O 1
ATOM 820 N N . ASP A 1 109 ? -9.407 18.606 4.471 1.00 56.44 167 ASP A N 1
ATOM 821 C CA . ASP A 1 109 ? -10.124 17.381 4.811 1.00 57.83 167 ASP A CA 1
ATOM 822 C C . ASP A 1 109 ? -9.936 16.999 6.273 1.00 59.64 167 ASP A C 1
ATOM 823 O O . ASP A 1 109 ? -10.824 16.380 6.869 1.00 63.02 167 ASP A O 1
ATOM 828 N N . PHE A 1 110 ? -8.793 17.350 6.864 1.00 46.64 168 PHE A N 1
ATOM 829 C CA . PHE A 1 110 ? -8.529 17.014 8.256 1.00 43.18 168 PHE A CA 1
ATOM 830 C C . PHE A 1 110 ? -9.335 17.857 9.234 1.00 41.99 168 PHE A C 1
ATOM 831 O O . PHE A 1 110 ? -9.281 17.596 10.441 1.00 38.00 168 PHE A O 1
ATOM 839 N N . LEU A 1 111 ? -10.079 18.846 8.747 1.00 43.33 169 LEU A N 1
ATOM 840 C CA . LEU A 1 111 ? -10.826 19.728 9.625 1.00 43.58 169 LEU A CA 1
ATOM 841 C C . LEU A 1 111 ? -11.936 18.968 10.347 1.00 45.22 169 LEU A C 1
ATOM 842 O O . LEU A 1 111 ? -12.538 18.046 9.788 1.00 46.28 169 LEU A O 1
ATOM 847 N N . PRO A 1 112 ? -12.220 19.333 11.599 1.00 45.13 170 PRO A N 1
ATOM 848 C CA . PRO A 1 112 ? -13.327 18.698 12.321 1.00 45.34 170 PRO A CA 1
ATOM 849 C C . PRO A 1 112 ? -14.644 18.902 11.592 1.00 49.80 170 PRO A C 1
ATOM 850 O O . PRO A 1 112 ? -14.824 19.866 10.846 1.00 54.03 170 PRO A O 1
ATOM 854 N N . GLU A 1 113 ? -15.567 17.974 11.810 1.00 52.64 171 GLU A N 1
ATOM 855 C CA . GLU A 1 113 ? -16.892 18.109 11.227 1.00 56.24 171 GLU A CA 1
ATOM 856 C C . GLU A 1 113 ? -17.623 19.285 11.861 1.00 55.07 171 GLU A C 1
ATOM 857 O O . GLU A 1 113 ? -17.473 19.564 13.054 1.00 51.38 171 GLU A O 1
ATOM 863 N N . GLY A 1 114 ? -18.402 19.985 11.049 1.00 56.71 172 GLY A N 1
ATOM 864 C CA . GLY A 1 114 ? -19.107 21.163 11.502 1.00 55.55 172 GLY A CA 1
ATOM 865 C C . GLY A 1 114 ? -18.531 22.473 11.027 1.00 52.30 172 GLY A C 1
ATOM 866 O O . GLY A 1 114 ? -18.876 23.518 11.590 1.00 54.35 172 GLY A O 1
ATOM 867 N N . VAL A 1 115 ? -17.658 22.458 10.024 1.00 50.83 173 VAL A N 1
ATOM 868 C CA . VAL A 1 115 ? -17.101 23.671 9.438 1.00 52.64 173 VAL A CA 1
ATOM 869 C C . VAL A 1 115 ? -17.716 23.852 8.058 1.00 54.01 173 VAL A C 1
ATOM 870 O O . VAL A 1 115 ? -17.783 22.903 7.267 1.00 56.78 173 VAL A O 1
ATOM 874 N N . ASN A 1 116 ? -18.187 25.065 7.777 1.00 51.13 174 ASN A N 1
ATOM 875 C CA . ASN A 1 116 ? -18.754 25.370 6.468 1.00 54.52 174 ASN A CA 1
ATOM 876 C C . ASN A 1 116 ? -17.595 25.527 5.491 1.00 58.08 174 ASN A C 1
ATOM 877 O O . ASN A 1 116 ? -17.108 26.625 5.216 1.00 60.51 174 ASN A O 1
ATOM 882 N N . LYS A 1 117 ? -17.152 24.387 4.954 1.00 58.47 175 LYS A N 1
ATOM 883 C CA . LYS A 1 117 ? -15.956 24.340 4.121 1.00 52.94 175 LYS A CA 1
ATOM 884 C C . LYS A 1 117 ? -16.018 25.293 2.936 1.00 61.60 175 LYS A C 1
ATOM 885 O O . LYS A 1 117 ? -14.978 25.576 2.333 1.00 62.90 175 LYS A O 1
ATOM 891 N N . GLU A 1 118 ? -17.204 25.809 2.599 1.00 67.67 176 GLU A N 1
ATOM 892 C CA . GLU A 1 118 ? -17.344 26.639 1.406 1.00 69.76 176 GLU A CA 1
ATOM 893 C C . GLU A 1 118 ? -16.668 27.995 1.566 1.00 66.92 176 GLU A C 1
ATOM 894 O O . GLU A 1 118 ? -16.186 28.566 0.579 1.00 63.99 176 GLU A O 1
ATOM 900 N N . LYS A 1 119 ? -16.627 28.532 2.785 1.00 73.10 177 LYS A N 1
ATOM 901 C CA . LYS A 1 119 ? -15.964 29.811 3.009 1.00 71.81 177 LYS A CA 1
ATOM 902 C C . LYS A 1 119 ? -14.452 29.685 3.140 1.00 69.92 177 LYS A C 1
ATOM 903 O O . LYS A 1 119 ? -13.764 30.712 3.176 1.00 69.77 177 LYS A O 1
ATOM 909 N N . ILE A 1 120 ? -13.920 28.470 3.203 1.00 59.23 178 ILE A N 1
ATOM 910 C CA . ILE A 1 120 ? -12.505 28.257 3.478 1.00 54.71 178 ILE A CA 1
ATOM 911 C C . ILE A 1 120 ? -11.760 28.171 2.153 1.00 53.55 178 ILE A C 1
ATOM 912 O O . ILE A 1 120 ? -11.864 27.177 1.430 1.00 53.21 178 ILE A O 1
ATOM 917 N N . THR A 1 121 ? -11.010 29.217 1.839 1.00 54.96 179 THR A N 1
ATOM 918 C CA . THR A 1 121 ? -10.112 29.231 0.700 1.00 52.43 179 THR A CA 1
ATOM 919 C C . THR A 1 121 ? -8.798 28.542 1.058 1.00 51.52 179 THR A C 1
ATOM 920 O O . THR A 1 121 ? -8.490 28.345 2.237 1.00 52.89 179 THR A O 1
ATOM 924 N N . PRO A 1 122 ? -8.002 28.155 0.058 1.00 40.94 180 PRO A N 1
ATOM 925 C CA . PRO A 1 122 ? -6.631 27.728 0.373 1.00 39.93 180 PRO A CA 1
ATOM 926 C C . PRO A 1 122 ? -5.859 28.795 1.122 1.00 39.87 180 PRO A C 1
ATOM 927 O O . PRO A 1 122 ? -5.149 28.488 2.088 1.00 38.33 180 PRO A O 1
ATOM 931 N N . LEU A 1 123 ? -6.005 30.055 0.711 1.00 41.62 181 LEU A N 1
ATOM 932 C CA . LEU A 1 123 ? -5.266 31.134 1.355 1.00 42.11 181 LEU A CA 1
ATOM 933 C C . LEU A 1 123 ? -5.671 31.286 2.815 1.00 37.20 181 LEU A C 1
ATOM 934 O O . LEU A 1 123 ? -4.823 31.538 3.677 1.00 36.76 181 LEU A O 1
ATOM 939 N N . THR A 1 124 ? -6.960 31.128 3.117 1.00 36.24 182 THR A N 1
ATOM 940 C CA . THR A 1 124 ? -7.387 31.221 4.507 1.00 37.96 182 THR A CA 1
ATOM 941 C C . THR A 1 124 ? -6.855 30.047 5.320 1.00 37.98 182 THR A C 1
ATOM 942 O O . THR A 1 124 ? -6.514 30.209 6.497 1.00 35.66 182 THR A O 1
ATOM 946 N N . LEU A 1 125 ? -6.763 28.859 4.711 1.00 36.18 183 LEU A N 1
ATOM 947 C CA . LEU A 1 125 ? -6.096 27.749 5.385 1.00 33.06 183 LEU A CA 1
ATOM 948 C C . LEU A 1 125 ? -4.630 28.061 5.641 1.00 34.22 183 LEU A C 1
ATOM 949 O O . LEU A 1 125 ? -4.105 27.766 6.721 1.00 34.71 183 LEU A O 1
ATOM 954 N N . LYS A 1 126 ? -3.948 28.644 4.652 1.00 34.09 184 LYS A N 1
ATOM 955 C CA . LYS A 1 126 ? -2.556 29.032 4.835 1.00 31.03 184 LYS A CA 1
ATOM 956 C C . LYS A 1 126 ? -2.409 29.955 6.036 1.00 32.89 184 LYS A C 1
ATOM 957 O O . LYS A 1 126 ? -1.659 29.665 6.977 1.00 32.34 184 LYS A O 1
ATOM 963 N N . GLU A 1 127 ? -3.144 31.068 6.030 1.00 35.51 185 GLU A N 1
ATOM 964 C CA . GLU A 1 127 ? -3.045 32.043 7.105 1.00 36.04 185 GLU A CA 1
ATOM 965 C C . GLU A 1 127 ? -3.557 31.499 8.428 1.00 36.05 185 GLU A C 1
ATOM 966 O O . GLU A 1 127 ? -3.239 32.066 9.477 1.00 38.53 185 GLU A O 1
ATOM 972 N N . ALA A 1 128 ? -4.327 30.410 8.410 1.00 31.44 186 ALA A N 1
ATOM 973 C CA . ALA A 1 128 ? -4.842 29.842 9.652 1.00 30.44 186 ALA A CA 1
ATOM 974 C C . ALA A 1 128 ? -3.811 28.944 10.326 1.00 29.47 186 ALA A C 1
ATOM 975 O O . ALA A 1 128 ? -3.454 29.156 11.489 1.00 30.12 186 ALA A O 1
ATOM 977 N N . TYR A 1 129 ? -3.313 27.935 9.605 1.00 32.72 187 TYR A N 1
ATOM 978 C CA . TYR A 1 129 ? -2.536 26.868 10.220 1.00 29.91 187 TYR A CA 1
ATOM 979 C C . TYR A 1 129 ? -1.053 26.877 9.885 1.00 30.99 187 TYR A C 1
ATOM 980 O O . TYR A 1 129 ? -0.270 26.307 10.652 1.00 35.36 187 TYR A O 1
ATOM 989 N N . VAL A 1 130 ? -0.640 27.491 8.783 1.00 26.58 188 VAL A N 1
ATOM 990 C CA . VAL A 1 130 ? 0.760 27.426 8.381 1.00 25.63 188 VAL A CA 1
ATOM 991 C C . VAL A 1 130 ? 1.593 28.352 9.250 1.00 25.60 188 VAL A C 1
ATOM 992 O O . VAL A 1 130 ? 1.180 29.472 9.569 1.00 27.04 188 VAL A O 1
ATOM 996 N N . GLN A 1 131 ? 2.774 27.877 9.642 1.00 25.08 189 GLN A N 1
ATOM 997 C CA . GLN A 1 131 ? 3.744 28.662 10.393 1.00 26.19 189 GLN A CA 1
ATOM 998 C C . GLN A 1 131 ? 4.891 29.161 9.527 1.00 26.35 189 GLN A C 1
ATOM 999 O O . GLN A 1 131 ? 5.307 30.313 9.660 1.00 27.75 189 GLN A O 1
ATOM 1005 N N . LYS A 1 132 ? 5.417 28.312 8.648 1.00 25.57 190 LYS A N 1
ATOM 1006 C CA . LYS A 1 132 ? 6.479 28.683 7.724 1.00 25.38 190 LYS A CA 1
ATOM 1007 C C . LYS A 1 132 ? 6.223 28.031 6.377 1.00 24.30 190 LYS A C 1
ATOM 1008 O O . LYS A 1 132 ? 5.581 26.982 6.286 1.00 23.12 190 LYS A O 1
ATOM 1014 N N . MET A 1 133 ? 6.740 28.668 5.332 1.00 24.91 191 MET A N 1
ATOM 1015 C CA . MET A 1 133 ? 6.696 28.128 3.980 1.00 24.22 191 MET A CA 1
ATOM 1016 C C . MET A 1 133 ? 7.975 28.554 3.290 1.00 25.00 191 MET A C 1
ATOM 1017 O O . MET A 1 133 ? 8.244 29.753 3.187 1.00 26.43 191 MET A O 1
ATOM 1022 N N . VAL A 1 134 ? 8.769 27.594 2.837 1.00 24.28 192 VAL A N 1
ATOM 1023 C CA . VAL A 1 134 ? 10.029 27.891 2.171 1.00 25.18 192 VAL A CA 1
ATOM 1024 C C . VAL A 1 134 ? 10.124 27.067 0.898 1.00 24.55 192 VAL A C 1
ATOM 1025 O O . VAL A 1 134 ? 9.753 25.888 0.878 1.00 23.23 192 VAL A O 1
ATOM 1029 N N . LYS A 1 135 ? 10.605 27.699 -0.170 1.00 25.69 193 LYS A N 1
ATOM 1030 C CA . LYS A 1 135 ? 10.855 27.055 -1.452 1.00 25.56 193 LYS A CA 1
ATOM 1031 C C . LYS A 1 135 ? 12.204 27.528 -1.960 1.00 27.05 193 LYS A C 1
ATOM 1032 O O . LYS A 1 135 ? 12.476 28.730 -1.952 1.00 29.36 193 LYS A O 1
ATOM 1038 N N . VAL A 1 136 ? 13.049 26.596 -2.391 1.00 26.86 194 VAL A N 1
ATOM 1039 C CA . VAL A 1 136 ? 14.390 26.944 -2.848 1.00 31.18 194 VAL A CA 1
ATOM 1040 C C . VAL A 1 136 ? 14.682 26.178 -4.131 1.00 37.54 194 VAL A C 1
ATOM 1041 O O . VAL A 1 136 ? 14.700 24.941 -4.130 1.00 39.02 194 VAL A O 1
ATOM 1045 N N . CYS A 1 137 ? 14.901 26.911 -5.229 1.00 39.06 195 CYS A N 1
ATOM 1046 C CA . CYS A 1 137 ? 15.364 26.346 -6.500 1.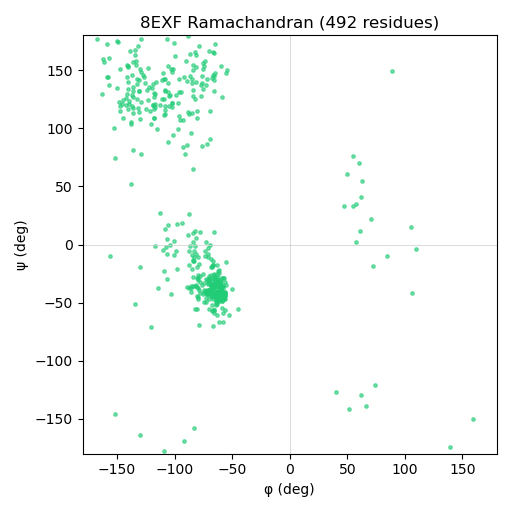00 42.47 195 CYS A CA 1
ATOM 1047 C C . CYS A 1 137 ? 16.566 27.170 -6.947 1.00 49.08 195 CYS A C 1
ATOM 1048 O O . CYS A 1 137 ? 16.467 28.035 -7.822 1.00 51.29 195 CYS A O 1
ATOM 1051 N N . ASN A 1 138 ? 17.709 26.899 -6.327 1.00 51.22 196 ASN A N 1
ATOM 1052 C CA . ASN A 1 138 ? 18.956 27.571 -6.653 1.00 54.02 196 ASN A CA 1
ATOM 1053 C C . ASN A 1 138 ? 20.025 26.507 -6.832 1.00 57.42 196 ASN A C 1
ATOM 1054 O O . ASN A 1 138 ? 20.152 25.611 -5.991 1.00 55.03 196 ASN A O 1
ATOM 1059 N N . ASP A 1 139 ? 20.784 26.613 -7.928 1.00 70.07 197 ASP A N 1
ATOM 1060 C CA . ASP A 1 139 ? 21.799 25.648 -8.351 1.00 68.99 197 ASP A CA 1
ATOM 1061 C C . ASP A 1 139 ? 21.364 24.199 -8.137 1.00 66.07 197 ASP A C 1
ATOM 1062 O O . ASP A 1 139 ? 20.291 23.790 -8.594 1.00 64.00 197 ASP A O 1
ATOM 1067 N N . SER A 1 140 ? 22.195 23.419 -7.442 1.00 61.19 198 SER A N 1
ATOM 1068 C CA . SER A 1 140 ? 21.951 21.993 -7.261 1.00 57.19 198 SER A CA 1
ATOM 1069 C C . SER A 1 140 ? 20.788 21.694 -6.326 1.00 52.78 198 SER A C 1
ATOM 1070 O O . SER A 1 140 ? 20.396 20.527 -6.217 1.00 49.03 198 SER A O 1
ATOM 1073 N N . ASP A 1 141 ? 20.233 22.696 -5.651 1.00 51.44 199 ASP A N 1
ATOM 1074 C CA . ASP A 1 141 ? 19.204 22.481 -4.642 1.00 45.54 199 ASP A CA 1
ATOM 1075 C C . ASP A 1 141 ? 17.811 22.722 -5.206 1.00 40.96 199 ASP A C 1
ATOM 1076 O O . ASP A 1 141 ? 17.549 23.767 -5.811 1.00 42.01 199 ASP A O 1
ATOM 1081 N N . ARG A 1 142 ? 16.926 21.750 -4.999 1.00 35.68 200 ARG A N 1
ATOM 1082 C CA . ARG A 1 142 ? 15.514 21.861 -5.345 1.00 33.11 200 ARG A CA 1
ATOM 1083 C C . ARG A 1 142 ? 14.677 21.263 -4.225 1.00 31.49 200 ARG A C 1
ATOM 1084 O O . ARG A 1 142 ? 14.603 20.037 -4.101 1.00 31.29 200 ARG A O 1
ATOM 1092 N N . TRP A 1 143 ? 14.062 22.111 -3.401 1.00 28.43 201 TRP A N 1
ATOM 1093 C CA . TRP A 1 143 ? 13.295 21.595 -2.275 1.00 26.61 201 TRP A CA 1
ATOM 1094 C C . TRP A 1 143 ? 12.319 22.625 -1.718 1.00 25.43 201 TRP A C 1
ATOM 1095 O O . TRP A 1 143 ? 12.489 23.835 -1.888 1.00 26.14 201 TRP A O 1
ATOM 1106 N N . SER A 1 144 ? 11.291 22.114 -1.048 1.00 22.61 202 SER A N 1
ATOM 1107 C CA . SER A 1 144 ? 10.175 22.901 -0.550 1.00 21.16 202 SER A CA 1
ATOM 1108 C C . SER A 1 144 ? 9.876 22.487 0.886 1.00 23.24 202 SER A C 1
ATOM 1109 O O . SER A 1 144 ? 10.350 21.455 1.371 1.00 22.81 202 SER A O 1
ATOM 1112 N N . LEU A 1 145 ? 9.064 23.297 1.565 1.00 25.98 203 LEU A N 1
ATOM 1113 C CA . LEU A 1 145 ? 8.851 23.132 2.997 1.00 20.89 203 LEU A CA 1
ATOM 1114 C C . LEU A 1 145 ? 7.529 23.765 3.400 1.00 20.29 203 LEU A C 1
ATOM 1115 O O . LEU A 1 145 ? 7.196 24.861 2.945 1.00 22.33 203 LEU A O 1
ATOM 1120 N N . ILE A 1 146 ? 6.781 23.064 4.248 1.00 19.57 204 ILE A N 1
ATOM 1121 C CA . ILE A 1 146 ? 5.528 23.565 4.807 1.00 19.82 204 ILE A CA 1
ATOM 1122 C C . ILE A 1 146 ? 5.521 23.178 6.276 1.00 21.26 204 ILE A C 1
ATOM 1123 O O . ILE A 1 146 ? 5.312 22.006 6.609 1.00 21.87 204 ILE A O 1
ATOM 1128 N N . SER A 1 147 ? 5.748 24.152 7.152 1.00 21.65 205 SER A N 1
ATOM 1129 C CA . SER A 1 147 ? 5.858 23.909 8.584 1.00 21.03 205 SER A CA 1
ATOM 1130 C C . SER A 1 147 ? 4.504 24.154 9.238 1.00 24.56 205 SER A C 1
ATOM 1131 O O . SER A 1 147 ? 4.067 25.301 9.367 1.00 26.81 205 SER A O 1
ATOM 1134 N N . LEU A 1 148 ? 3.841 23.080 9.649 1.00 29.11 206 LEU A N 1
ATOM 1135 C CA . LEU A 1 148 ? 2.601 23.198 10.398 1.00 28.08 206 LEU A CA 1
ATOM 1136 C C . LEU A 1 148 ? 2.903 23.603 11.835 1.00 36.69 206 LEU A C 1
ATOM 1137 O O . LEU A 1 148 ? 3.967 23.292 12.379 1.00 40.81 206 LEU A O 1
ATOM 1142 N N . SER A 1 149 ? 1.960 24.309 12.447 1.00 42.76 207 SER A N 1
ATOM 1143 C CA . SER A 1 149 ? 2.180 24.939 13.740 1.00 45.19 207 SER A CA 1
ATOM 1144 C C . SER A 1 149 ? 1.456 24.189 14.852 1.00 46.87 207 SER A C 1
ATOM 1145 O O . SER A 1 149 ? 0.441 23.525 14.623 1.00 46.56 207 SER A O 1
ATOM 1148 N N . ASN A 1 150 ? 1.995 24.305 16.065 1.00 42.64 208 ASN A N 1
ATOM 1149 C CA . ASN A 1 150 ? 1.392 23.707 17.253 1.00 43.60 208 ASN A CA 1
ATOM 1150 C C . ASN A 1 150 ? 1.711 24.588 18.451 1.00 46.40 208 ASN A C 1
ATOM 1151 O O . ASN A 1 150 ? 2.886 24.827 18.745 1.00 52.22 208 ASN A O 1
ATOM 1156 N N . ASN A 1 151 ? 0.671 25.063 19.143 1.00 45.13 209 ASN A N 1
ATOM 1157 C CA . ASN A 1 151 ? 0.866 25.998 20.250 1.00 46.57 209 ASN A CA 1
ATOM 1158 C C . ASN A 1 151 ? 1.694 25.405 21.381 1.00 47.82 209 ASN A C 1
ATOM 1159 O O . ASN A 1 151 ? 2.281 26.155 22.168 1.00 44.05 209 ASN A O 1
ATOM 1164 N N . SER A 1 152 ? 1.754 24.082 21.482 1.00 51.80 210 SER A N 1
ATOM 1165 C CA . SER A 1 152 ? 2.419 23.412 22.587 1.00 49.30 210 SER A CA 1
ATOM 1166 C C . SER A 1 152 ? 3.907 23.183 22.327 1.00 47.28 210 SER A C 1
ATOM 1167 O O . SER A 1 152 ? 4.560 22.487 23.109 1.00 46.92 210 SER A O 1
ATOM 1170 N N . GLY A 1 153 ? 4.453 23.743 21.249 1.00 50.61 211 GLY A N 1
ATOM 1171 C CA . GLY A 1 153 ? 5.872 23.619 20.977 1.00 54.11 211 GLY A CA 1
ATOM 1172 C C . GLY A 1 153 ? 6.250 22.679 19.845 1.00 56.76 211 GLY A C 1
ATOM 1173 O O . GLY A 1 153 ? 7.146 22.994 19.054 1.00 55.96 211 GLY A O 1
ATOM 1174 N N . LYS A 1 154 ? 5.591 21.520 19.765 1.00 54.73 212 LYS A N 1
ATOM 1175 C CA . LYS A 1 154 ? 5.898 20.546 18.724 1.00 44.16 212 LYS A CA 1
ATOM 1176 C C . LYS A 1 154 ? 5.788 21.190 17.347 1.00 49.64 212 LYS A C 1
ATOM 1177 O O . LYS A 1 154 ? 4.988 22.102 17.125 1.00 53.34 212 LYS A O 1
ATOM 1183 N N . ASN A 1 155 ? 6.625 20.726 16.420 1.00 51.77 213 ASN A N 1
ATOM 1184 C CA . ASN A 1 155 ? 6.713 21.302 15.080 1.00 45.76 213 ASN A CA 1
ATOM 1185 C C . ASN A 1 155 ? 6.635 20.179 14.057 1.00 38.89 213 ASN A C 1
ATOM 1186 O O . ASN A 1 155 ? 7.536 19.340 13.983 1.00 43.19 213 ASN A O 1
ATOM 1191 N N . VAL A 1 156 ? 5.567 20.170 13.266 1.00 35.29 214 VAL A N 1
ATOM 1192 C CA . VAL A 1 156 ? 5.339 19.133 12.261 1.00 36.41 214 VAL A CA 1
ATOM 1193 C C . VAL A 1 156 ? 5.733 19.731 10.915 1.00 35.29 214 VAL A C 1
ATOM 1194 O O . VAL A 1 156 ? 4.932 20.384 10.244 1.00 37.08 214 VAL A O 1
ATOM 1198 N N . GLU A 1 157 ? 6.978 19.494 10.504 1.00 37.91 215 GLU A N 1
ATOM 1199 C CA . GLU A 1 157 ? 7.489 20.045 9.256 1.00 35.73 215 GLU A CA 1
ATOM 1200 C C . GLU A 1 157 ? 7.313 19.032 8.134 1.00 32.26 215 GLU A C 1
ATOM 1201 O O . GLU A 1 157 ? 7.682 17.864 8.280 1.00 34.95 215 GLU A O 1
ATOM 1207 N N . LEU A 1 158 ? 6.756 19.483 7.017 1.00 25.55 216 LEU A N 1
ATOM 1208 C CA . LEU A 1 158 ? 6.608 18.671 5.814 1.00 22.59 216 LEU A CA 1
ATOM 1209 C C . LEU A 1 158 ? 7.593 19.179 4.771 1.00 23.04 216 LEU A C 1
ATOM 1210 O O . LEU A 1 158 ? 7.443 20.294 4.259 1.00 24.94 216 LEU A O 1
ATOM 1215 N N . LYS A 1 159 ? 8.595 18.364 4.456 1.00 20.18 217 LYS A N 1
ATOM 1216 C CA . LYS A 1 159 ? 9.651 18.732 3.524 1.00 18.85 217 LYS A CA 1
ATOM 1217 C C . LYS A 1 159 ? 9.487 17.950 2.230 1.00 18.04 217 LYS A C 1
ATOM 1218 O O . LYS A 1 159 ? 9.279 16.733 2.258 1.00 21.03 217 LYS A O 1
ATOM 1224 N N . PHE A 1 160 ? 9.573 18.649 1.102 1.00 21.07 218 PHE A N 1
ATOM 1225 C CA . PHE A 1 160 ? 9.503 18.036 -0.222 1.00 17.54 218 PHE A CA 1
ATOM 1226 C C . PHE A 1 160 ? 10.826 18.311 -0.919 1.00 18.82 218 PHE A C 1
ATOM 1227 O O . PHE A 1 160 ? 11.099 19.452 -1.305 1.00 21.97 218 PHE A O 1
ATOM 1235 N N . VAL A 1 161 ? 11.647 17.278 -1.084 1.00 19.07 219 VAL A N 1
ATOM 1236 C CA . VAL A 1 161 ? 13.041 17.448 -1.473 1.00 22.28 219 VAL A CA 1
ATOM 1237 C C . VAL A 1 161 ? 13.300 16.698 -2.774 1.00 26.69 219 VAL A C 1
ATOM 1238 O O . VAL A 1 161 ? 13.217 15.463 -2.817 1.00 26.52 219 VAL A O 1
ATOM 1242 N N . ASP A 1 162 ? 13.620 17.448 -3.831 1.00 27.67 220 ASP A N 1
ATOM 1243 C CA . ASP A 1 162 ? 14.179 16.860 -5.044 1.00 32.29 220 ASP A CA 1
ATOM 1244 C C . ASP A 1 162 ? 15.673 16.614 -4.876 1.00 32.55 220 ASP A C 1
ATOM 1245 O O . ASP A 1 162 ? 16.151 15.488 -5.052 1.00 30.02 220 ASP A O 1
ATOM 1250 N N . SER A 1 163 ? 16.422 17.659 -4.524 1.00 36.25 221 SER A N 1
ATOM 1251 C CA . SER A 1 163 ? 17.865 17.561 -4.361 1.00 37.59 221 SER A CA 1
ATOM 1252 C C . SER A 1 163 ? 18.311 18.566 -3.308 1.00 35.42 221 SER A C 1
ATOM 1253 O O . SER A 1 163 ? 17.878 19.722 -3.328 1.00 32.35 221 SER A O 1
ATOM 1256 N N . LEU A 1 164 ? 19.170 18.118 -2.392 1.00 36.03 222 LEU A N 1
ATOM 1257 C CA . LEU A 1 164 ? 19.683 18.952 -1.310 1.00 41.30 222 LEU A CA 1
ATOM 1258 C C . LEU A 1 164 ? 21.148 18.613 -1.069 1.00 48.22 222 LEU A C 1
ATOM 1259 O O . LEU A 1 164 ? 21.487 17.447 -0.842 1.00 53.63 222 LEU A O 1
ATOM 1264 N N . ARG A 1 165 ? 22.011 19.634 -1.111 1.00 47.82 223 ARG A N 1
ATOM 1265 C CA . ARG A 1 165 ? 23.458 19.443 -1.021 1.00 49.20 223 ARG A CA 1
ATOM 1266 C C . ARG A 1 165 ? 23.868 18.728 0.259 1.00 52.00 223 ARG A C 1
ATOM 1267 O O . ARG A 1 165 ? 24.371 17.601 0.213 1.00 48.39 223 ARG A O 1
ATOM 1275 N N . ARG A 1 166 ? 23.670 19.384 1.399 1.00 55.84 224 ARG A N 1
ATOM 1276 C CA . ARG A 1 166 ? 24.060 18.855 2.699 1.00 55.13 224 ARG A CA 1
ATOM 1277 C C . ARG A 1 166 ? 22.809 18.460 3.466 1.00 58.40 224 ARG A C 1
ATOM 1278 O O . ARG A 1 166 ? 21.962 19.312 3.754 1.00 58.62 224 ARG A O 1
ATOM 1286 N N . GLN A 1 167 ? 22.701 17.174 3.804 1.00 59.01 225 GLN A N 1
ATOM 1287 C CA . GLN A 1 167 ? 21.519 16.633 4.467 1.00 60.20 225 GLN A CA 1
ATOM 1288 C C . GLN A 1 167 ? 21.761 16.285 5.930 1.00 64.14 225 GLN A C 1
ATOM 1289 O O . GLN A 1 167 ? 20.930 15.598 6.535 1.00 58.71 225 GLN A O 1
ATOM 1295 N N . PHE A 1 168 ? 22.867 16.733 6.514 1.00 78.86 226 PHE A N 1
ATOM 1296 C CA . PHE A 1 168 ? 23.166 16.392 7.898 1.00 80.78 226 PHE A CA 1
ATOM 1297 C C . PHE A 1 168 ? 24.144 17.407 8.469 1.00 83.62 226 PHE A C 1
ATOM 1298 O O . PHE A 1 168 ? 24.666 18.271 7.762 1.00 84.50 226 PHE A O 1
ATOM 1306 N N . GLU A 1 169 ? 24.373 17.292 9.778 1.00 74.80 227 GLU A N 1
ATOM 1307 C CA . GLU A 1 169 ? 25.346 18.126 10.477 1.00 66.24 227 GLU A CA 1
ATOM 1308 C C . GLU A 1 169 ? 26.406 17.246 11.128 1.00 59.95 227 GLU A C 1
ATOM 1309 O O . GLU A 1 169 ? 27.548 17.226 10.665 1.00 55.54 227 GLU A O 1
ATOM 1315 N N . PHE A 1 170 ? 26.058 16.509 12.177 1.00 59.15 228 PHE A N 1
ATOM 1316 C CA . PHE A 1 170 ? 26.931 15.539 12.816 1.00 54.97 228 PHE A CA 1
ATOM 1317 C C . PHE A 1 170 ? 26.421 14.130 12.521 1.00 55.02 228 PHE A C 1
ATOM 1318 O O . PHE A 1 170 ? 25.435 13.934 11.805 1.00 57.67 228 PHE A O 1
ATOM 1326 N N . SER A 1 171 ? 27.105 13.137 13.089 1.00 53.72 229 SER A N 1
ATOM 1327 C CA . SER A 1 171 ? 26.742 11.753 12.816 1.00 45.78 229 SER A CA 1
ATOM 1328 C C . SER A 1 171 ? 25.417 11.376 13.463 1.00 45.40 229 SER A C 1
ATOM 1329 O O . SER A 1 171 ? 24.706 10.510 12.943 1.00 44.20 229 SER A O 1
ATOM 1332 N N . VAL A 1 172 ? 25.063 12.015 14.584 1.00 45.80 230 VAL A N 1
ATOM 1333 C CA . VAL A 1 172 ? 23.904 11.585 15.366 1.00 43.77 230 VAL A CA 1
ATOM 1334 C C . VAL A 1 172 ? 22.599 12.216 14.906 1.00 46.69 230 VAL A C 1
ATOM 1335 O O . VAL A 1 172 ? 21.534 11.859 15.431 1.00 47.21 230 VAL A O 1
ATOM 1339 N N . ASP A 1 173 ? 22.642 13.148 13.959 1.00 47.80 231 ASP A N 1
ATOM 1340 C CA . ASP A 1 173 ? 21.438 13.660 13.321 1.00 49.11 231 ASP A CA 1
ATOM 1341 C C . ASP A 1 173 ? 21.279 13.150 11.896 1.00 48.62 231 ASP A C 1
ATOM 1342 O O . ASP A 1 173 ? 20.343 13.559 11.200 1.00 49.31 231 ASP A O 1
ATOM 1347 N N . SER A 1 174 ? 22.158 12.250 11.454 1.00 46.60 232 SER A N 1
ATOM 1348 C CA . SER A 1 174 ? 22.210 11.853 10.055 1.00 43.37 232 SER A CA 1
ATOM 1349 C C . SER A 1 174 ? 21.205 10.770 9.691 1.00 40.84 232 SER A C 1
ATOM 1350 O O . SER A 1 174 ? 20.987 10.535 8.499 1.00 43.19 232 SER A O 1
ATOM 1353 N N . PHE A 1 175 ? 20.599 10.098 10.666 1.00 41.67 233 PHE A N 1
ATOM 1354 C CA . PHE A 1 175 ? 19.752 8.959 10.334 1.00 36.78 233 PHE A CA 1
ATOM 1355 C C . PHE A 1 175 ? 18.447 9.394 9.680 1.00 33.50 233 PHE A C 1
ATOM 1356 O O . PHE A 1 175 ? 17.855 10.419 10.034 1.00 35.74 233 PHE A O 1
ATOM 1364 N N . GLN A 1 176 ? 18.014 8.601 8.704 1.00 30.48 234 GLN A N 1
ATOM 1365 C CA . GLN A 1 176 ? 16.768 8.796 7.985 1.00 27.99 234 GLN A CA 1
ATOM 1366 C C . GLN A 1 176 ? 16.122 7.428 7.877 1.00 28.58 234 GLN A C 1
ATOM 1367 O O . GLN A 1 176 ? 16.768 6.477 7.423 1.00 36.58 234 GLN A O 1
ATOM 1373 N N . ILE A 1 177 ? 14.867 7.316 8.293 1.00 22.44 235 ILE A N 1
ATOM 1374 C CA . ILE A 1 177 ? 14.212 6.021 8.412 1.00 23.41 235 ILE A CA 1
ATOM 1375 C C . ILE A 1 177 ? 13.026 5.976 7.459 1.00 21.92 235 ILE A C 1
ATOM 1376 O O . ILE A 1 177 ? 12.079 6.760 7.599 1.00 24.67 235 ILE A O 1
ATOM 1381 N N . LYS A 1 178 ? 13.083 5.066 6.490 1.00 20.83 236 LYS A N 1
ATOM 1382 C CA . LYS A 1 178 ? 11.995 4.935 5.531 1.00 22.48 236 LYS A CA 1
ATOM 1383 C C . LYS A 1 178 ? 10.722 4.471 6.231 1.00 21.41 236 LYS A C 1
ATOM 1384 O O . LYS A 1 178 ? 10.766 3.726 7.213 1.00 21.63 236 LYS A O 1
ATOM 1390 N N . LEU A 1 179 ? 9.577 4.927 5.719 1.00 20.70 237 LEU A N 1
ATOM 1391 C CA . LEU A 1 179 ? 8.294 4.679 6.359 1.00 18.59 237 LEU A CA 1
ATOM 1392 C C . LEU A 1 179 ? 7.337 3.851 5.513 1.00 24.63 237 LEU A C 1
ATOM 1393 O O . LEU A 1 179 ? 6.230 3.553 5.979 1.00 24.89 237 LEU A O 1
ATOM 1398 N N . ASP A 1 180 ? 7.723 3.467 4.293 1.00 27.46 238 ASP A N 1
ATOM 1399 C CA . ASP A 1 180 ? 6.796 2.757 3.415 1.00 27.58 238 ASP A CA 1
ATOM 1400 C C . ASP A 1 180 ? 6.443 1.380 3.964 1.00 28.18 238 ASP A C 1
ATOM 1401 O O . ASP A 1 180 ? 5.301 0.928 3.818 1.00 29.03 238 ASP A O 1
ATOM 1406 N N . SER A 1 181 ? 7.408 0.698 4.591 1.00 25.59 239 SER A N 1
ATOM 1407 C CA . SER A 1 181 ? 7.124 -0.587 5.223 1.00 17.91 239 SER A CA 1
ATOM 1408 C C . SER A 1 181 ? 6.055 -0.443 6.289 1.00 17.77 239 SER A C 1
ATOM 1409 O O . SER A 1 181 ? 5.147 -1.275 6.394 1.00 20.61 239 SER A O 1
ATOM 1412 N N . LEU A 1 182 ? 6.160 0.608 7.100 1.00 19.49 240 LEU A N 1
ATOM 1413 C CA . LEU A 1 182 ? 5.235 0.797 8.208 1.00 20.71 240 LEU A CA 1
ATOM 1414 C C . LEU A 1 182 ? 3.830 1.110 7.714 1.00 22.17 240 LEU A C 1
ATOM 1415 O O . LEU A 1 182 ? 2.847 0.598 8.264 1.00 24.77 240 LEU A O 1
ATOM 1420 N N . LEU A 1 183 ? 3.709 1.941 6.679 1.00 15.75 241 LEU A N 1
ATOM 1421 C CA . LEU A 1 183 ? 2.381 2.300 6.198 1.00 20.27 241 LEU A CA 1
ATOM 1422 C C . LEU A 1 183 ? 1.704 1.122 5.509 1.00 23.07 241 LEU A C 1
ATOM 1423 O O . LEU A 1 183 ? 0.496 0.916 5.670 1.00 24.95 241 LEU A O 1
ATOM 1428 N N . LEU A 1 184 ? 2.463 0.338 4.741 1.00 21.43 242 LEU A N 1
ATOM 1429 C CA . LEU A 1 184 ? 1.887 -0.849 4.119 1.00 21.86 242 LEU A CA 1
ATOM 1430 C C . LEU A 1 184 ? 1.417 -1.851 5.166 1.00 26.25 242 LEU A C 1
ATOM 1431 O O . LEU A 1 184 ? 0.444 -2.578 4.936 1.00 29.58 242 LEU A O 1
ATOM 1436 N N . PHE A 1 185 ? 2.084 -1.896 6.321 1.00 22.42 243 PHE A N 1
ATOM 1437 C CA . PHE A 1 185 ? 1.671 -2.814 7.376 1.00 22.57 243 PHE A CA 1
ATOM 1438 C C . PHE A 1 185 ? 0.253 -2.496 7.842 1.00 29.05 243 PHE A C 1
ATOM 1439 O O . PHE A 1 185 ? -0.580 -3.397 7.996 1.00 32.44 243 PHE A O 1
ATOM 1447 N N . TYR A 1 186 ? -0.042 -1.208 8.062 1.00 25.58 244 TYR A N 1
ATOM 1448 C CA . TYR A 1 186 ? -1.342 -0.822 8.604 1.00 26.17 244 TYR A CA 1
ATOM 1449 C C . TYR A 1 186 ? -2.486 -1.164 7.654 1.00 31.31 244 TYR A C 1
ATOM 1450 O O . TYR A 1 186 ? -3.600 -1.460 8.106 1.00 34.53 244 TYR A O 1
ATOM 1459 N N . GLU A 1 187 ? -2.241 -1.123 6.343 1.00 32.75 245 GLU A N 1
ATOM 1460 C CA . GLU A 1 187 ? -3.294 -1.445 5.387 1.00 34.46 245 GLU A CA 1
ATOM 1461 C C . GLU A 1 187 ? -3.523 -2.943 5.264 1.00 36.72 245 GLU A C 1
ATOM 1462 O O . GLU A 1 187 ? -4.659 -3.372 5.031 1.00 40.23 245 GLU A O 1
ATOM 1468 N N . CYS A 1 188 ? -2.472 -3.749 5.427 1.00 34.55 246 CYS A N 1
ATOM 1469 C CA . CYS A 1 188 ? -2.553 -5.160 5.067 1.00 34.46 246 CYS A CA 1
ATOM 1470 C C . CYS A 1 188 ? -3.205 -5.994 6.158 1.00 35.69 246 CYS A C 1
ATOM 1471 O O . CYS A 1 188 ? -3.935 -6.947 5.862 1.00 35.17 246 CYS A O 1
ATOM 1474 N N . SER A 1 189 ? -2.957 -5.656 7.416 1.00 37.06 247 SER A N 1
ATOM 1475 C CA . SER A 1 189 ? -3.404 -6.462 8.538 1.00 43.53 247 SER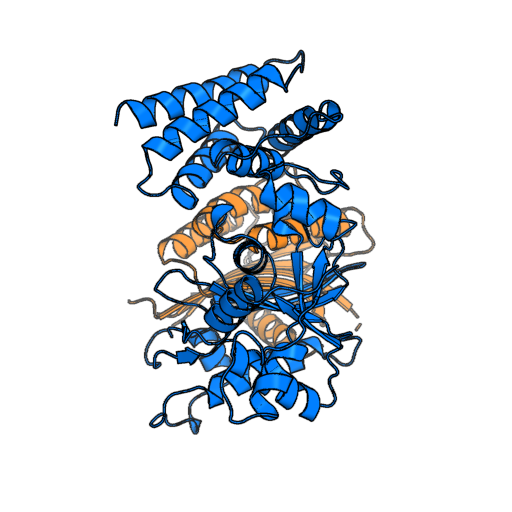 A CA 1
ATOM 1476 C C . SER A 1 189 ? -4.347 -5.662 9.422 1.00 48.02 247 SER A C 1
ATOM 1477 O O . SER A 1 189 ? -4.120 -4.476 9.684 1.00 44.09 247 SER A O 1
ATOM 1480 N N . GLU A 1 190 ? -5.409 -6.320 9.872 1.00 51.54 248 GLU A N 1
ATOM 1481 C CA . GLU A 1 190 ? -6.187 -5.776 10.970 1.00 58.50 248 GLU A CA 1
ATOM 1482 C C . GLU A 1 190 ? -5.561 -6.126 12.314 1.00 60.44 248 GLU A C 1
ATOM 1483 O O . GLU A 1 190 ? -5.918 -5.521 13.330 1.00 61.76 248 GLU A O 1
ATOM 1489 N N . ASN A 1 191 ? -4.619 -7.071 12.333 1.00 59.58 249 ASN A N 1
ATOM 1490 C CA . ASN A 1 191 ? -3.999 -7.483 13.582 1.00 57.38 249 ASN A CA 1
ATOM 1491 C C . ASN A 1 191 ? -2.986 -6.430 14.029 1.00 56.78 249 ASN A C 1
ATOM 1492 O O . ASN A 1 191 ? -2.326 -5.805 13.193 1.00 53.96 249 ASN A O 1
ATOM 1497 N N . PRO A 1 192 ? -2.847 -6.203 15.332 1.00 55.13 250 PRO A N 1
ATOM 1498 C CA . PRO A 1 192 ? -1.887 -5.209 15.820 1.00 48.13 250 PRO A CA 1
ATOM 1499 C C . PRO A 1 192 ? -0.463 -5.753 15.826 1.00 44.38 250 PRO A C 1
ATOM 1500 O O . PRO A 1 192 ? -0.209 -6.947 15.636 1.00 38.62 250 PRO A O 1
ATOM 1504 N N . MET A 1 193 ? 0.467 -4.836 16.078 1.00 39.76 251 MET A N 1
ATOM 1505 C CA . MET A 1 193 ? 1.892 -5.131 16.049 1.00 34.16 251 MET A CA 1
ATOM 1506 C C . MET A 1 193 ? 2.314 -5.915 17.285 1.00 36.84 251 MET A C 1
ATOM 1507 O O . MET A 1 193 ? 1.947 -5.564 18.409 1.00 40.07 251 MET A O 1
ATOM 1512 N N . THR A 1 194 ? 3.099 -6.972 17.077 1.00 36.65 252 THR A N 1
ATOM 1513 C CA . THR A 1 194 ? 3.617 -7.799 18.162 1.00 35.96 252 THR A CA 1
ATOM 1514 C C . THR A 1 194 ? 5.129 -7.952 18.012 1.00 37.33 252 THR A C 1
ATOM 1515 O O . THR A 1 194 ? 5.736 -7.481 17.044 1.00 36.53 252 THR A O 1
ATOM 1519 N N . GLU A 1 195 ? 5.741 -8.631 18.984 1.00 45.54 253 GLU A N 1
ATOM 1520 C CA . GLU A 1 195 ? 7.178 -8.880 18.943 1.00 45.63 253 GLU A CA 1
ATOM 1521 C C . GLU A 1 195 ? 7.563 -9.827 17.813 1.00 45.60 253 GLU A C 1
ATOM 1522 O O . GLU A 1 195 ? 8.732 -9.857 17.411 1.00 46.47 253 GLU A O 1
ATOM 1528 N N . THR A 1 196 ? 6.609 -10.591 17.288 1.00 40.86 254 THR A N 1
ATOM 1529 C CA . THR A 1 196 ? 6.832 -11.432 16.119 1.00 40.59 254 THR A CA 1
ATOM 1530 C C . THR A 1 196 ? 6.182 -10.896 14.852 1.00 39.55 254 THR A C 1
ATOM 1531 O O . THR A 1 196 ? 6.708 -11.128 13.762 1.00 40.58 254 THR A O 1
ATOM 1535 N N . PHE A 1 197 ? 5.065 -10.180 14.968 1.00 39.65 255 PHE A N 1
ATOM 1536 C CA . PHE A 1 197 ? 4.389 -9.554 13.832 1.00 34.69 255 PHE A CA 1
ATOM 1537 C C . PHE A 1 197 ? 4.642 -8.048 13.882 1.00 31.11 255 PHE A C 1
ATOM 1538 O O . PHE A 1 197 ? 3.863 -7.288 14.459 1.00 29.25 255 PHE A O 1
ATOM 1546 N N . HIS A 1 198 ? 5.740 -7.621 13.266 1.00 29.52 256 HIS A N 1
ATOM 1547 C CA . HIS A 1 198 ? 6.055 -6.208 13.124 1.00 26.79 256 HIS A CA 1
ATOM 1548 C C . HIS A 1 198 ? 6.797 -6.024 11.809 1.00 24.65 256 HIS A C 1
ATOM 1549 O O . HIS A 1 198 ? 7.462 -6.956 11.342 1.00 26.95 256 HIS A O 1
ATOM 1556 N N . PRO A 1 199 ? 6.685 -4.856 11.180 1.00 21.12 257 PRO A N 1
ATOM 1557 C CA . PRO A 1 199 ? 7.247 -4.686 9.837 1.00 20.32 257 PRO A CA 1
ATOM 1558 C C . PRO A 1 199 ? 8.765 -4.585 9.842 1.00 20.70 257 PRO A C 1
ATOM 1559 O O . PRO A 1 199 ? 9.400 -4.247 10.844 1.00 21.29 257 PRO A O 1
ATOM 1563 N N . THR A 1 200 ? 9.342 -4.885 8.679 1.00 20.56 258 THR A N 1
ATOM 1564 C CA . THR A 1 200 ? 10.781 -4.776 8.465 1.00 21.05 258 THR A CA 1
ATOM 1565 C C . THR A 1 200 ? 11.086 -3.357 8.005 1.00 20.07 258 THR A C 1
ATOM 1566 O O . THR A 1 200 ? 10.675 -2.948 6.917 1.00 19.19 258 THR A O 1
ATOM 1570 N N . ILE A 1 201 ? 11.800 -2.600 8.834 1.00 20.37 259 ILE A N 1
ATOM 1571 C CA . ILE A 1 201 ? 12.067 -1.191 8.578 1.00 19.64 259 ILE A CA 1
ATOM 1572 C C . ILE A 1 201 ? 13.571 -0.963 8.551 1.00 20.56 259 ILE A C 1
ATOM 1573 O O . ILE A 1 201 ? 14.302 -1.469 9.409 1.00 22.56 259 ILE A O 1
ATOM 1578 N N . ILE A 1 202 ? 14.027 -0.198 7.564 1.00 23.18 260 ILE A N 1
ATOM 1579 C CA . ILE A 1 202 ? 15.446 -0.041 7.262 1.00 26.23 260 ILE A CA 1
ATOM 1580 C C . ILE A 1 202 ? 15.873 1.377 7.604 1.00 25.99 260 ILE A C 1
ATOM 1581 O O . ILE A 1 202 ? 15.290 2.348 7.105 1.00 25.46 260 ILE A O 1
ATOM 1586 N N . GLY A 1 203 ? 16.900 1.494 8.439 1.00 28.14 261 GLY A N 1
ATOM 1587 C CA . GLY A 1 203 ? 17.485 2.783 8.744 1.00 31.25 261 GLY A CA 1
ATOM 1588 C C . GLY A 1 203 ? 18.639 3.089 7.804 1.00 35.86 261 GLY A C 1
ATOM 1589 O O . GLY A 1 203 ? 19.382 2.199 7.396 1.00 35.83 261 GLY A O 1
ATOM 1590 N N . GLU A 1 204 ? 18.767 4.363 7.453 1.00 41.50 262 GLU A N 1
ATOM 1591 C CA . GLU A 1 204 ? 19.834 4.823 6.582 1.00 44.64 262 GLU A CA 1
ATOM 1592 C C . GLU A 1 204 ? 20.454 6.082 7.165 1.00 47.00 262 GLU A C 1
ATOM 1593 O O . GLU A 1 204 ? 19.877 6.738 8.031 1.00 48.57 262 GLU A O 1
ATOM 1599 N N . SER A 1 205 ? 21.649 6.408 6.683 1.00 43.54 263 SER A N 1
ATOM 1600 C CA . SER A 1 205 ? 22.395 7.569 7.150 1.00 42.49 263 SER A CA 1
ATOM 1601 C C . SER A 1 205 ? 22.920 8.351 5.958 1.00 50.92 263 SER A C 1
ATOM 1602 O O . SER A 1 205 ? 23.619 7.791 5.106 1.00 57.94 263 SER A O 1
ATOM 1605 N N . VAL A 1 206 ? 22.597 9.650 5.906 1.00 50.19 264 VAL A N 1
ATOM 1606 C CA . VAL A 1 206 ? 23.150 10.522 4.869 1.00 50.81 264 VAL A CA 1
ATOM 1607 C C . VAL A 1 206 ? 24.632 10.808 5.048 1.00 57.85 264 VAL A C 1
ATOM 1608 O O . VAL A 1 206 ? 25.226 11.500 4.210 1.00 60.05 264 VAL A O 1
ATOM 1612 N N . TYR A 1 207 ? 25.242 10.312 6.117 1.00 69.25 265 TYR A N 1
ATOM 1613 C CA . TYR A 1 207 ? 26.681 10.398 6.353 1.00 71.52 265 TYR A CA 1
ATOM 1614 C C . TYR A 1 207 ? 27.193 8.962 6.454 1.00 76.37 265 TYR A C 1
ATOM 1615 O O . TYR A 1 207 ? 26.967 8.285 7.463 1.00 76.94 265 TYR A O 1
ATOM 1624 N N . GLY A 1 208 ? 27.849 8.486 5.397 1.00 73.12 266 GLY A N 1
ATOM 1625 C CA . GLY A 1 208 ? 28.471 7.167 5.352 1.00 74.48 266 GLY A CA 1
ATOM 1626 C C . GLY A 1 208 ? 27.573 6.009 5.760 1.00 69.66 266 GLY A C 1
ATOM 1627 O O . GLY A 1 208 ? 26.374 5.957 5.452 1.00 64.80 266 GLY A O 1
ATOM 1628 N N . ASP A 1 209 ? 28.177 5.062 6.479 1.00 63.85 267 ASP A N 1
ATOM 1629 C CA . ASP A 1 209 ? 27.526 3.798 6.794 1.00 58.50 267 ASP A CA 1
ATOM 1630 C C . ASP A 1 209 ? 26.593 3.941 7.986 1.00 47.74 267 ASP A C 1
ATOM 1631 O O . ASP A 1 209 ? 26.911 4.620 8.965 1.00 50.57 267 ASP A O 1
ATOM 1636 N N . PHE A 1 210 ? 25.433 3.288 7.895 1.00 46.25 268 PHE A N 1
ATOM 1637 C CA . PHE A 1 210 ? 24.501 3.266 9.017 1.00 42.54 268 PHE A CA 1
ATOM 1638 C C . PHE A 1 210 ? 25.131 2.638 10.252 1.00 46.20 268 PHE A C 1
ATOM 1639 O O . PHE A 1 210 ? 24.864 3.067 11.380 1.00 48.39 268 PHE A O 1
ATOM 1647 N N . GLN A 1 211 ? 25.965 1.613 10.065 1.00 49.58 269 GLN A N 1
ATOM 1648 C CA . GLN A 1 211 ? 26.570 0.956 11.219 1.00 50.90 269 GLN A CA 1
ATOM 1649 C C . GLN A 1 211 ? 27.576 1.866 11.910 1.00 51.36 269 GLN A C 1
ATOM 1650 O O . GLN A 1 211 ? 27.672 1.868 13.142 1.00 52.86 269 GLN A O 1
ATOM 1656 N N . GLU A 1 212 ? 28.336 2.643 11.136 1.00 61.13 270 GLU A N 1
ATOM 1657 C CA . GLU A 1 212 ? 29.245 3.608 11.744 1.00 62.89 270 GLU A CA 1
ATOM 1658 C C . GLU A 1 212 ? 28.477 4.658 12.533 1.00 61.37 270 GLU A C 1
ATOM 1659 O O . GLU A 1 212 ? 28.808 4.953 13.687 1.00 61.13 270 GLU A O 1
ATOM 1665 N N . ALA A 1 213 ? 27.438 5.230 11.921 1.00 54.92 271 ALA A N 1
ATOM 1666 C CA . ALA A 1 213 ? 26.672 6.274 12.589 1.00 50.67 271 ALA A CA 1
ATOM 1667 C C . ALA A 1 213 ? 25.899 5.734 13.786 1.00 50.68 271 ALA A C 1
ATOM 1668 O O . ALA A 1 213 ? 25.743 6.442 14.787 1.00 50.19 271 ALA A O 1
ATOM 1670 N N . PHE A 1 214 ? 25.421 4.487 13.718 1.00 47.46 272 PHE A N 1
ATOM 1671 C CA . PHE A 1 214 ? 24.665 3.934 14.838 1.00 45.95 272 PHE A CA 1
ATOM 1672 C C . PHE A 1 214 ? 25.552 3.704 16.055 1.00 53.09 272 PHE A C 1
ATOM 1673 O O . PHE A 1 214 ? 25.106 3.872 17.197 1.00 53.11 272 PHE A O 1
ATOM 1681 N N . ASP A 1 215 ? 26.806 3.305 15.835 1.00 54.15 273 ASP A N 1
ATOM 1682 C CA . ASP A 1 215 ? 27.711 3.097 16.958 1.00 52.05 273 ASP A CA 1
ATOM 1683 C C . ASP A 1 215 ? 28.096 4.420 17.606 1.00 54.18 273 ASP A C 1
ATOM 1684 O O . ASP A 1 215 ? 28.335 4.470 18.818 1.00 55.61 273 ASP A O 1
ATOM 1689 N N . HIS A 1 216 ? 28.151 5.498 16.818 1.00 53.70 274 HIS A N 1
ATOM 1690 C CA . HIS A 1 216 ? 28.400 6.821 17.380 1.00 53.77 274 HIS A CA 1
ATOM 1691 C C . HIS A 1 216 ? 27.230 7.279 18.239 1.00 55.38 274 HIS A C 1
ATOM 1692 O O . HIS A 1 216 ? 27.427 7.819 19.335 1.00 57.21 274 HIS A O 1
ATOM 1699 N N . LEU A 1 217 ? 26.000 7.076 17.754 1.00 54.47 275 LEU A N 1
ATOM 1700 C CA . LEU A 1 217 ? 24.824 7.463 18.524 1.00 53.80 275 LEU A CA 1
ATOM 1701 C C . LEU A 1 217 ? 24.712 6.652 19.805 1.00 59.35 275 LEU A C 1
ATOM 1702 O O . LEU A 1 217 ? 24.167 7.134 20.805 1.00 61.05 275 LEU A O 1
ATOM 1707 N N . CYS A 1 218 ? 25.231 5.426 19.804 1.00 66.92 276 CYS A N 1
ATOM 1708 C CA . CYS A 1 218 ? 25.066 4.558 20.962 1.00 67.85 276 CYS A CA 1
ATOM 1709 C C . CYS A 1 218 ? 26.151 4.809 22.003 1.00 67.46 276 CYS A C 1
ATOM 1710 O O . CYS A 1 218 ? 25.870 4.828 23.207 1.00 65.59 276 CYS A O 1
ATOM 1713 N N . ASN A 1 219 ? 27.391 5.011 21.562 1.00 63.23 277 ASN A N 1
ATOM 1714 C CA . ASN A 1 219 ? 28.494 5.307 22.464 1.00 64.92 277 ASN A CA 1
ATOM 1715 C C . ASN A 1 219 ? 28.591 6.784 22.817 1.00 67.13 277 ASN A C 1
ATOM 1716 O O . ASN A 1 219 ? 29.510 7.168 23.548 1.00 73.60 277 ASN A O 1
ATOM 1721 N N . LYS A 1 220 ? 27.665 7.613 22.324 1.00 62.53 278 LYS A N 1
ATOM 1722 C CA . LYS A 1 220 ? 27.742 9.061 22.485 1.00 63.74 278 LYS A CA 1
ATOM 1723 C C . LYS A 1 220 ? 29.077 9.573 21.953 1.00 64.64 278 LYS A C 1
ATOM 1724 O O . LYS A 1 220 ? 29.984 9.892 22.729 1.00 70.22 278 LYS A O 1
ATOM 1730 N N . ILE A 1 221 ? 29.204 9.643 20.631 1.00 60.65 279 ILE A N 1
ATOM 1731 C CA . ILE A 1 221 ? 30.456 9.997 19.972 1.00 58.24 279 ILE A CA 1
ATOM 1732 C C . ILE A 1 221 ? 30.170 11.102 18.965 1.00 59.41 279 ILE A C 1
ATOM 1733 O O . ILE A 1 221 ? 29.337 10.928 18.068 1.00 60.58 279 ILE A O 1
ATOM 1738 N N . ILE A 1 222 ? 30.861 12.231 19.108 1.00 64.34 280 ILE A N 1
ATOM 1739 C CA . ILE A 1 222 ? 30.707 13.350 18.182 1.00 58.88 280 ILE A CA 1
ATOM 1740 C C . ILE A 1 222 ? 31.614 13.105 16.981 1.00 57.74 280 ILE A C 1
ATOM 1741 O O . ILE A 1 222 ? 32.840 13.129 17.101 1.00 62.21 280 ILE A O 1
ATOM 1746 N N . ALA A 1 223 ? 31.034 12.881 15.809 1.00 53.57 281 ALA A N 1
ATOM 1747 C CA . ALA A 1 223 ? 31.777 12.682 14.574 1.00 58.23 281 ALA A CA 1
ATOM 1748 C C . ALA A 1 223 ? 31.047 13.371 13.431 1.00 58.65 281 ALA A C 1
ATOM 1749 O O . ALA A 1 223 ? 29.829 13.565 13.481 1.00 56.00 281 ALA A O 1
ATOM 1751 N N . THR A 1 224 ? 31.803 13.739 12.399 1.00 62.12 282 THR A N 1
ATOM 1752 C CA . THR A 1 224 ? 31.238 14.452 11.263 1.00 64.82 282 THR A CA 1
ATOM 1753 C C . THR A 1 224 ? 32.187 14.345 10.079 1.00 70.96 282 THR A C 1
ATOM 1754 O O . THR A 1 224 ? 33.377 14.060 10.235 1.00 73.74 282 THR A O 1
ATOM 1758 N N . ARG A 1 225 ? 31.639 14.572 8.890 1.00 84.57 283 ARG A N 1
ATOM 1759 C CA . ARG A 1 225 ? 32.413 14.643 7.662 1.00 87.24 283 ARG A CA 1
ATOM 1760 C C . ARG A 1 225 ? 31.999 15.892 6.895 1.00 89.58 283 ARG A C 1
ATOM 1761 O O . ARG A 1 225 ? 31.019 16.561 7.238 1.00 88.65 283 ARG A O 1
ATOM 1769 N N . ASN A 1 226 ? 32.757 16.194 5.845 1.00 89.98 284 ASN A N 1
ATOM 1770 C CA . ASN A 1 226 ? 32.502 17.343 4.983 1.00 89.44 284 ASN A CA 1
ATOM 1771 C C . ASN A 1 226 ? 32.315 18.624 5.803 1.00 81.26 284 ASN A C 1
ATOM 1772 O O . ASN A 1 226 ? 31.257 19.257 5.742 1.00 77.90 284 ASN A O 1
ATOM 1777 N N . PRO A 1 227 ? 33.325 19.033 6.578 1.00 81.99 285 PRO A N 1
ATOM 1778 C CA . PRO A 1 227 ? 33.165 20.229 7.414 1.00 78.94 285 PRO A CA 1
ATOM 1779 C C . PRO A 1 227 ? 33.172 21.528 6.631 1.00 79.56 285 PRO A C 1
ATOM 1780 O O . PRO A 1 227 ? 33.079 22.597 7.241 1.00 82.95 285 PRO A O 1
ATOM 1784 N N . GLU A 1 228 ? 33.274 21.476 5.302 1.00 76.89 286 GLU A N 1
ATOM 1785 C CA . GLU A 1 228 ? 33.236 22.688 4.497 1.00 78.80 286 GLU A CA 1
ATOM 1786 C C . GLU A 1 228 ? 31.877 23.377 4.544 1.00 76.25 286 GLU A C 1
ATOM 1787 O O . GLU A 1 228 ? 31.774 24.537 4.132 1.00 73.53 286 GLU A O 1
ATOM 1793 N N . GLU A 1 229 ? 30.839 22.695 5.027 1.00 76.25 287 GLU A N 1
ATOM 1794 C CA . GLU A 1 229 ? 29.533 23.299 5.240 1.00 81.32 287 GLU A CA 1
ATOM 1795 C C . GLU A 1 229 ? 29.369 23.818 6.668 1.00 92.93 287 GLU A C 1
ATOM 1796 O O . GLU A 1 229 ? 28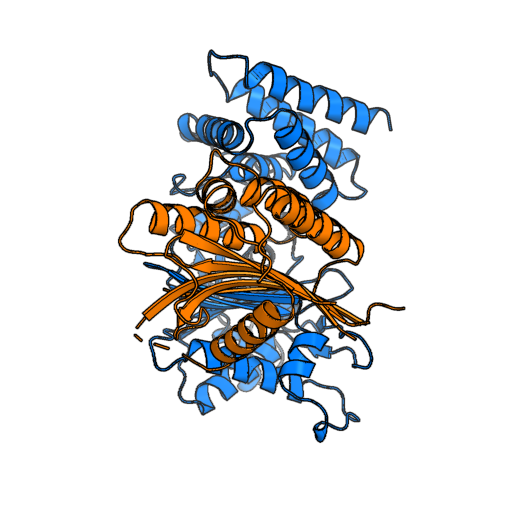.240 24.045 7.120 1.00 90.78 287 GLU A O 1
ATOM 1802 N N . ILE A 1 230 ? 30.475 24.016 7.384 1.00 104.16 288 ILE A N 1
ATOM 1803 C CA . ILE A 1 230 ? 30.429 24.467 8.772 1.00 104.74 288 ILE A CA 1
ATOM 1804 C C . ILE A 1 230 ? 29.886 25.887 8.843 1.00 104.07 288 ILE A C 1
ATOM 1805 O O . ILE A 1 230 ? 29.798 26.590 7.829 1.00 103.77 288 ILE A O 1
ATOM 1810 N N . ARG A 1 231 ? 29.509 26.313 10.044 1.00 92.13 289 ARG A N 1
ATOM 1811 C CA . ARG A 1 231 ? 28.991 27.651 10.258 1.00 87.17 289 ARG A CA 1
ATOM 1812 C C . ARG A 1 231 ? 29.363 28.088 11.666 1.00 86.06 289 ARG A C 1
ATOM 1813 O O . ARG A 1 231 ? 29.931 27.319 12.449 1.00 82.04 289 ARG A O 1
ATOM 1821 N N . GLY A 1 232 ? 29.056 29.351 11.971 1.00 85.07 290 GLY A N 1
ATOM 1822 C CA . GLY A 1 232 ? 29.243 29.841 13.325 1.00 80.51 290 GLY A CA 1
ATOM 1823 C C . GLY A 1 232 ? 28.469 29.035 14.349 1.00 74.62 290 GLY A C 1
ATOM 1824 O O . GLY A 1 232 ? 28.946 28.817 15.467 1.00 71.42 290 GLY A O 1
ATOM 1825 N N . GLY A 1 233 ? 27.271 28.574 13.983 1.00 76.28 291 GLY A N 1
ATOM 1826 C CA . GLY A 1 233 ? 26.549 27.636 14.822 1.00 72.48 291 GLY A CA 1
ATOM 1827 C C . GLY A 1 233 ? 27.203 26.273 14.914 1.00 73.38 291 GLY A C 1
ATOM 1828 O O . GLY A 1 233 ? 26.890 25.511 15.834 1.00 71.74 291 GLY A O 1
ATOM 1829 N N . GLY A 1 234 ? 28.101 25.950 13.977 1.00 75.22 292 GLY A N 1
ATOM 1830 C CA . GLY A 1 234 ? 28.821 24.689 14.058 1.00 66.31 292 GLY A CA 1
ATOM 1831 C C . GLY A 1 234 ? 29.572 24.535 15.366 1.00 59.54 292 GLY A C 1
ATOM 1832 O O . GLY A 1 234 ? 29.539 23.473 15.992 1.00 58.73 292 GLY A O 1
ATOM 1833 N N . LEU A 1 235 ? 30.255 25.597 15.799 1.00 60.94 293 LEU A N 1
ATOM 1834 C CA . LEU A 1 235 ? 30.878 25.587 17.117 1.00 59.41 293 LEU A CA 1
ATOM 1835 C C . LEU A 1 235 ? 29.837 25.413 18.214 1.00 56.57 293 LEU A C 1
ATOM 1836 O O . LEU A 1 235 ? 30.030 24.624 19.146 1.00 56.67 293 LEU A O 1
ATOM 1841 N N . LEU A 1 236 ? 28.722 26.140 18.115 1.00 58.69 294 LEU A N 1
ATOM 1842 C CA . LEU A 1 236 ? 27.685 26.050 19.139 1.00 54.25 294 LEU A CA 1
ATOM 1843 C C . LEU A 1 236 ? 27.026 24.677 19.134 1.00 53.34 294 LEU A C 1
ATOM 1844 O O . LEU A 1 236 ? 26.793 24.092 20.198 1.00 51.72 294 LEU A O 1
ATOM 1849 N N . LYS A 1 237 ? 26.716 24.150 17.945 1.00 57.04 295 LYS A N 1
ATOM 1850 C CA . LYS A 1 237 ? 26.183 22.795 17.843 1.00 53.33 295 LYS A CA 1
ATOM 1851 C C . LYS A 1 237 ? 27.138 21.789 18.461 1.00 52.54 295 LYS A C 1
ATOM 1852 O O . LYS A 1 237 ? 26.717 20.862 19.163 1.00 51.74 295 LYS A O 1
ATOM 1858 N N . TYR A 1 238 ? 28.434 21.958 18.201 1.00 54.87 296 TYR A N 1
ATOM 1859 C CA . TYR A 1 238 ? 29.437 21.044 18.730 1.00 56.62 296 TYR A CA 1
ATOM 1860 C C . TYR A 1 238 ? 29.382 20.987 20.252 1.00 55.25 296 TYR A C 1
ATOM 1861 O O . TYR A 1 238 ? 29.458 19.903 20.844 1.00 56.59 296 TYR A O 1
ATOM 1870 N N . CYS A 1 239 ? 29.234 22.142 20.902 1.00 53.92 297 CYS A N 1
ATOM 1871 C CA . CYS A 1 239 ? 29.164 22.158 22.358 1.00 52.91 297 CYS A CA 1
ATOM 1872 C C . CYS A 1 239 ? 27.856 21.572 22.868 1.00 52.51 297 CYS A C 1
ATOM 1873 O O . CYS A 1 239 ? 27.838 20.953 23.938 1.00 57.13 297 CYS A O 1
ATOM 1876 N N . ASN A 1 240 ? 26.759 21.761 22.130 1.00 53.67 298 ASN A N 1
ATOM 1877 C CA . ASN A 1 240 ? 25.467 21.269 22.599 1.00 48.57 298 ASN A CA 1
ATOM 1878 C C . ASN A 1 240 ? 25.492 19.760 22.785 1.00 49.21 298 ASN A C 1
ATOM 1879 O O . ASN A 1 240 ? 24.915 19.235 23.743 1.00 51.61 298 ASN A O 1
ATOM 1884 N N . LEU A 1 241 ? 26.164 19.045 21.881 1.00 51.40 299 LEU A N 1
ATOM 1885 C CA . LEU A 1 241 ? 26.362 17.616 22.085 1.00 55.41 299 LEU A CA 1
ATOM 1886 C C . LEU A 1 241 ? 27.305 17.363 23.249 1.00 55.80 299 LEU A C 1
ATOM 1887 O O . LEU A 1 241 ? 27.049 16.495 24.093 1.00 59.08 299 LEU A O 1
ATOM 1892 N N . LEU A 1 242 ? 28.390 18.134 23.323 1.00 53.85 300 LEU A N 1
ATOM 1893 C CA . LEU A 1 242 ? 29.440 17.850 24.291 1.00 55.49 300 LEU A CA 1
ATOM 1894 C C . LEU A 1 242 ? 28.930 17.983 25.722 1.00 54.22 300 LEU A C 1
ATOM 1895 O O . LEU A 1 242 ? 29.322 17.206 26.601 1.00 55.48 300 LEU A O 1
ATOM 1900 N N . VAL A 1 243 ? 28.036 18.943 25.970 1.00 56.29 301 VAL A N 1
ATOM 1901 C CA . VAL A 1 243 ? 27.515 19.136 27.323 1.00 57.38 301 VAL A CA 1
ATOM 1902 C C . VAL A 1 243 ? 26.426 18.114 27.647 1.00 57.79 301 VAL A C 1
ATOM 1903 O O . VAL A 1 243 ? 26.245 17.745 28.814 1.00 60.32 301 VAL A O 1
ATOM 1907 N N . ARG A 1 244 ? 25.696 17.630 26.639 1.00 57.29 302 ARG A N 1
ATOM 1908 C CA . ARG A 1 244 ? 24.712 16.573 26.854 1.00 58.88 302 ARG A CA 1
ATOM 1909 C C . ARG A 1 244 ? 25.351 15.230 27.192 1.00 58.61 302 ARG A C 1
ATOM 1910 O O . ARG A 1 244 ? 24.622 14.253 27.399 1.00 62.44 302 ARG A O 1
ATOM 1918 N N . GLY A 1 245 ? 26.678 15.153 27.256 1.00 56.21 303 GLY A N 1
ATOM 1919 C CA . GLY A 1 245 ? 27.369 13.919 27.567 1.00 59.55 303 GLY A CA 1
ATOM 1920 C C . GLY A 1 245 ? 28.121 13.309 26.408 1.00 62.83 303 GLY A C 1
ATOM 1921 O O . GLY A 1 245 ? 28.791 12.287 26.600 1.00 69.11 303 GLY A O 1
ATOM 1922 N N . PHE A 1 246 ? 28.034 13.894 25.216 1.00 61.32 304 PHE A N 1
ATOM 1923 C CA . PHE A 1 246 ? 28.739 13.363 24.062 1.00 64.21 304 PHE A CA 1
ATOM 1924 C C . PHE A 1 246 ? 30.226 13.699 24.148 1.00 65.66 304 PHE A C 1
ATOM 1925 O O . PHE A 1 246 ? 30.640 14.657 24.808 1.00 64.46 304 PHE A O 1
ATOM 1933 N N . ARG A 1 247 ? 31.031 12.889 23.472 1.00 75.07 305 ARG A N 1
ATOM 1934 C CA . ARG A 1 247 ? 32.478 13.011 23.499 1.00 77.83 305 ARG A CA 1
ATOM 1935 C C . ARG A 1 247 ? 33.016 12.847 22.089 1.00 80.52 305 ARG A C 1
ATOM 1936 O O . ARG A 1 247 ? 32.450 12.087 21.294 1.00 83.00 305 ARG A O 1
ATOM 1944 N N . PRO A 1 248 ? 34.092 13.546 21.743 1.00 71.28 306 PRO A N 1
ATOM 1945 C CA . PRO A 1 248 ? 34.760 13.293 20.463 1.00 74.36 306 PRO A CA 1
ATOM 1946 C C . PRO A 1 248 ? 35.462 11.943 20.476 1.00 78.23 306 PRO A C 1
ATOM 1947 O O . PRO A 1 248 ? 35.659 11.316 21.517 1.00 78.82 306 PRO A O 1
ATOM 1951 N N . ALA A 1 249 ? 35.848 11.498 19.283 1.00 81.73 307 ALA A N 1
ATOM 1952 C CA . ALA A 1 249 ? 36.442 10.179 19.106 1.00 98.32 307 ALA A CA 1
ATOM 1953 C C . ALA A 1 249 ? 37.958 10.208 18.976 1.00 110.35 307 ALA A C 1
ATOM 1954 O O . ALA A 1 249 ? 38.565 9.153 18.759 1.00 106.97 307 ALA A O 1
ATOM 1956 N N . SER A 1 250 ? 38.581 11.384 19.099 1.00 113.07 308 SER A N 1
ATOM 1957 C CA . SER A 1 250 ? 40.032 11.554 18.983 1.00 122.11 308 SER A CA 1
ATOM 1958 C C . SER A 1 250 ? 40.528 11.109 17.603 1.00 129.37 308 SER A C 1
ATOM 1959 O O . SER A 1 250 ? 41.220 10.097 17.436 1.00 126.16 308 SER A O 1
ATOM 1962 N N . ASP A 1 251 ? 40.165 11.924 16.611 1.00 139.17 309 ASP A N 1
ATOM 1963 C CA . ASP A 1 251 ? 40.608 11.690 15.242 1.00 139.83 309 ASP A CA 1
ATOM 1964 C C . ASP A 1 251 ? 40.689 12.984 14.434 1.00 141.10 309 ASP A C 1
ATOM 1965 O O . ASP A 1 251 ? 39.825 13.256 13.597 1.00 140.40 309 ASP A O 1
ATOM 1970 N N . GLU A 1 252 ? 41.716 13.796 14.699 1.00 131.93 310 GLU A N 1
ATOM 1971 C CA . GLU A 1 252 ? 42.022 14.995 13.916 1.00 120.02 310 GLU A CA 1
ATOM 1972 C C . GLU A 1 252 ? 40.896 16.027 13.985 1.00 110.43 310 GLU A C 1
ATOM 1973 O O . GLU A 1 252 ? 40.390 16.499 12.965 1.00 107.22 310 GLU A O 1
ATOM 1979 N N . ILE A 1 253 ? 40.530 16.403 15.211 1.00 108.88 311 ILE A N 1
ATOM 1980 C CA . ILE A 1 253 ? 39.638 17.535 15.442 1.00 105.81 311 ILE A CA 1
ATOM 1981 C C . ILE A 1 253 ? 40.481 18.803 15.398 1.00 100.86 311 ILE A C 1
ATOM 1982 O O . ILE A 1 253 ? 40.017 19.897 15.742 1.00 96.64 311 ILE A O 1
ATOM 1987 N N . LYS A 1 254 ? 41.722 18.656 14.932 1.00 102.15 312 LYS A N 1
ATOM 1988 C CA . LYS A 1 254 ? 42.711 19.722 15.036 1.00 101.61 312 LYS A CA 1
ATOM 1989 C C . LYS A 1 254 ? 42.298 20.918 14.188 1.00 99.00 312 LYS A C 1
ATOM 1990 O O . LYS A 1 254 ? 42.126 22.032 14.697 1.00 100.69 312 LYS A O 1
ATOM 1996 N N . THR A 1 255 ? 42.124 20.701 12.884 1.00 99.89 313 THR A N 1
ATOM 1997 C CA . THR A 1 255 ? 41.635 21.767 12.019 1.00 103.60 313 THR A CA 1
ATOM 1998 C C . THR A 1 255 ? 40.166 22.068 12.283 1.00 100.53 313 THR A C 1
ATOM 1999 O O . THR A 1 255 ? 39.740 23.224 12.173 1.00 101.00 313 THR A O 1
ATOM 2003 N N . LEU A 1 256 ? 39.384 21.049 12.644 1.00 100.76 314 LEU A N 1
ATOM 2004 C CA . LEU A 1 256 ? 37.948 21.234 12.833 1.00 98.96 314 LEU A CA 1
ATOM 2005 C C . LEU A 1 256 ? 37.659 22.155 14.012 1.00 90.82 314 LEU A C 1
ATOM 2006 O O . LEU A 1 256 ? 36.979 23.177 13.864 1.00 85.22 314 LEU A O 1
ATOM 2011 N N . GLN A 1 257 ? 38.174 21.810 15.196 1.00 90.26 315 GLN A N 1
ATOM 2012 C CA . GLN A 1 257 ? 37.918 22.626 16.377 1.00 86.50 315 GLN A CA 1
ATOM 2013 C C . GLN A 1 257 ? 38.503 24.026 16.252 1.00 91.08 315 GLN A C 1
ATOM 2014 O O . GLN A 1 257 ? 38.100 24.921 17.004 1.00 92.93 315 GLN A O 1
ATOM 2020 N N . ARG A 1 258 ? 39.440 24.236 15.327 1.00 88.02 316 ARG A N 1
ATOM 2021 C CA . ARG A 1 258 ? 39.872 25.586 14.994 1.00 85.09 316 ARG A CA 1
ATOM 2022 C C . ARG A 1 258 ? 38.953 26.244 13.974 1.00 85.07 316 ARG A C 1
ATOM 2023 O O . ARG A 1 258 ? 38.713 27.454 14.052 1.00 85.55 316 ARG A O 1
ATOM 2031 N N . TYR A 1 259 ? 38.425 25.468 13.024 1.00 84.59 317 TYR A N 1
ATOM 2032 C CA . TYR A 1 259 ? 37.564 26.034 11.989 1.00 83.52 317 TYR A CA 1
ATOM 2033 C C . TYR A 1 259 ? 36.284 26.595 12.590 1.00 79.68 317 TYR A C 1
ATOM 2034 O O . TYR A 1 259 ? 35.873 27.718 12.275 1.00 77.84 317 TYR A O 1
ATOM 2043 N N . MET A 1 260 ? 35.628 25.808 13.447 1.00 82.18 318 MET A N 1
ATOM 2044 C CA . MET A 1 260 ? 34.416 26.274 14.113 1.00 76.95 318 MET A CA 1
ATOM 2045 C C . MET A 1 260 ? 34.672 27.563 14.875 1.00 75.32 318 MET A C 1
ATOM 2046 O O . MET A 1 260 ? 33.857 28.490 14.834 1.00 77.30 318 MET A O 1
ATOM 2051 N N . CYS A 1 261 ? 35.798 27.635 15.588 1.00 74.95 319 CYS A N 1
ATOM 2052 C CA . CYS A 1 261 ? 36.203 28.893 16.203 1.00 75.39 319 CYS A CA 1
ATOM 2053 C C . CYS A 1 261 ? 36.494 29.942 15.138 1.00 77.03 319 CYS A C 1
ATOM 2054 O O . CYS A 1 261 ? 36.036 31.086 15.236 1.00 77.61 319 CYS A O 1
ATOM 2057 N N . SER A 1 262 ? 37.249 29.563 14.102 1.00 77.96 320 SER A N 1
ATOM 2058 C CA . SER A 1 262 ? 37.578 30.512 13.043 1.00 80.92 320 SER A CA 1
ATOM 2059 C C . SER A 1 262 ? 36.326 30.988 12.322 1.00 79.28 320 SER A C 1
ATOM 2060 O O . SER A 1 262 ? 36.186 32.181 12.029 1.00 79.94 320 SER A O 1
ATOM 2063 N N . ARG A 1 263 ? 35.398 30.074 12.036 1.00 77.34 321 ARG A N 1
ATOM 2064 C CA . ARG A 1 263 ? 34.183 30.461 11.332 1.00 79.08 321 ARG A CA 1
ATOM 2065 C C . ARG A 1 263 ? 33.198 31.199 12.229 1.00 78.71 321 ARG A C 1
ATOM 2066 O O . ARG A 1 263 ? 32.389 31.983 11.723 1.00 78.20 321 ARG A O 1
ATOM 2074 N N . PHE A 1 264 ? 33.249 30.977 13.544 1.00 78.14 322 PHE A N 1
ATOM 2075 C CA . PHE A 1 264 ? 32.364 31.709 14.444 1.00 76.29 322 PHE A CA 1
ATOM 2076 C C . PHE A 1 264 ? 32.837 33.144 14.646 1.00 81.05 322 PHE A C 1
ATOM 2077 O O . PHE A 1 264 ? 32.014 34.055 14.793 1.00 82.14 322 PHE A O 1
ATOM 2085 N N . PHE A 1 265 ? 34.157 33.365 14.671 1.00 82.54 323 PHE A N 1
ATOM 2086 C CA . PHE A 1 265 ? 34.670 34.731 14.743 1.00 83.54 323 PHE A CA 1
ATOM 2087 C C . PHE A 1 265 ? 34.332 35.514 13.480 1.00 82.03 323 PHE A C 1
ATOM 2088 O O . PHE A 1 265 ? 33.922 36.679 13.554 1.00 80.58 323 PHE A O 1
ATOM 2096 N N . ILE A 1 266 ? 34.499 34.891 12.311 1.00 82.70 324 ILE A N 1
ATOM 2097 C CA . ILE A 1 266 ? 34.197 35.564 11.049 1.00 80.37 324 ILE A CA 1
ATOM 2098 C C . ILE A 1 266 ? 32.714 35.910 10.974 1.00 82.65 324 ILE A C 1
ATOM 2099 O O . ILE A 1 266 ? 32.335 37.041 10.640 1.00 79.73 324 ILE A O 1
ATOM 2104 N N . ASP A 1 267 ? 31.852 34.943 11.299 1.00 79.35 325 ASP A N 1
ATOM 2105 C CA . ASP A 1 267 ? 30.412 35.172 11.235 1.00 76.57 325 ASP A CA 1
ATOM 2106 C C . ASP A 1 267 ? 29.953 36.204 12.258 1.00 79.20 325 ASP A C 1
ATOM 2107 O O . ASP A 1 267 ? 28.934 36.871 12.048 1.00 79.66 325 ASP A O 1
ATOM 2112 N N . PHE A 1 268 ? 30.688 36.348 13.369 1.00 80.68 326 PHE A N 1
ATOM 2113 C CA . PHE A 1 268 ? 30.307 37.231 14.473 1.00 81.18 326 PHE A CA 1
ATOM 2114 C C . PHE A 1 268 ? 31.559 37.994 14.904 1.00 82.43 326 PHE A C 1
ATOM 2115 O O . PHE A 1 268 ? 32.228 37.638 15.877 1.00 82.46 326 PHE A O 1
ATOM 2123 N N . SER A 1 269 ? 31.875 39.060 14.167 1.00 87.96 327 SER A N 1
ATOM 2124 C CA . SER A 1 269 ? 33.093 39.814 14.444 1.00 90.21 327 SER A CA 1
ATOM 2125 C C . SER A 1 269 ? 32.907 40.801 15.594 1.00 90.53 327 SER A C 1
ATOM 2126 O O . SER A 1 269 ? 33.838 41.021 16.377 1.00 88.77 327 SER A O 1
ATOM 2129 N N . ASP A 1 270 ? 31.721 41.394 15.721 1.00 89.26 328 ASP A N 1
ATOM 2130 C CA . ASP A 1 270 ? 31.489 42.388 16.761 1.00 85.44 328 ASP A CA 1
ATOM 2131 C C . ASP A 1 270 ? 31.359 41.729 18.130 1.00 81.94 328 ASP A C 1
ATOM 2132 O O . ASP A 1 270 ? 30.968 40.565 18.252 1.00 81.90 328 ASP A O 1
ATOM 2137 N N . ILE A 1 271 ? 31.695 42.494 19.172 1.00 73.61 329 ILE A N 1
ATOM 2138 C CA . ILE A 1 271 ? 31.454 42.030 20.535 1.00 68.67 329 ILE A CA 1
ATOM 2139 C C . ILE A 1 271 ? 29.960 42.006 20.823 1.00 69.64 329 ILE A C 1
ATOM 2140 O O . ILE A 1 271 ? 29.450 41.080 21.465 1.00 70.94 329 ILE A O 1
ATOM 2145 N N . GLY A 1 272 ? 29.232 43.020 20.346 1.00 71.21 330 GLY A N 1
ATOM 2146 C CA . GLY A 1 272 ? 27.785 43.009 20.490 1.00 69.00 330 GLY A CA 1
ATOM 2147 C C . GLY A 1 272 ? 27.134 41.857 19.748 1.00 67.54 330 GLY A C 1
ATOM 2148 O O . GLY A 1 272 ? 26.215 41.216 20.264 1.00 63.20 330 GLY A O 1
ATOM 2149 N N . GLU A 1 273 ? 27.607 41.576 18.529 1.00 71.56 331 GLU A N 1
ATOM 2150 C CA . GLU A 1 273 ? 27.084 40.447 17.761 1.00 73.26 331 GLU A CA 1
ATOM 2151 C C . GLU A 1 273 ? 27.249 39.139 18.524 1.00 64.18 331 GLU A C 1
ATOM 2152 O O . GLU A 1 273 ? 26.316 38.332 18.614 1.00 59.17 331 GLU A O 1
ATOM 2158 N N . GLN A 1 274 ? 28.443 38.909 19.072 1.00 66.84 332 GLN A N 1
ATOM 2159 C CA . GLN A 1 274 ? 28.706 37.659 19.773 1.00 62.15 332 GLN A CA 1
ATOM 2160 C C . GLN A 1 274 ? 27.848 37.537 21.021 1.00 57.36 332 GLN A C 1
ATOM 2161 O O . GLN A 1 274 ? 27.314 36.460 21.311 1.00 56.44 332 GLN A O 1
ATOM 2167 N N . GLN A 1 275 ? 27.694 38.631 21.769 1.00 58.08 333 GLN A N 1
ATOM 2168 C CA . GLN A 1 275 ? 26.888 38.571 22.981 1.00 56.61 333 GLN A CA 1
ATOM 2169 C C . GLN A 1 275 ? 25.416 38.328 22.675 1.00 60.13 333 GLN A C 1
ATOM 2170 O O . GLN A 1 275 ? 24.707 37.739 23.498 1.00 60.20 333 GLN A O 1
ATOM 2176 N N . ARG A 1 276 ? 24.934 38.768 21.510 1.00 59.57 334 ARG A N 1
ATOM 2177 C CA . ARG A 1 276 ? 23.535 38.522 21.180 1.00 55.84 334 ARG A CA 1
ATOM 2178 C C . ARG A 1 276 ? 23.313 37.090 20.709 1.00 52.94 334 ARG A C 1
ATOM 2179 O O . ARG A 1 276 ? 22.325 36.460 21.094 1.00 55.19 334 ARG A O 1
ATOM 2187 N N . LYS A 1 277 ? 24.217 36.558 19.882 1.00 53.90 335 LYS A N 1
ATOM 2188 C CA . LYS A 1 277 ? 24.079 35.167 19.460 1.00 54.01 335 LYS A CA 1
ATOM 2189 C C . LYS A 1 277 ? 24.225 34.214 20.637 1.00 53.31 335 LYS A C 1
ATOM 2190 O O . LYS A 1 277 ? 23.556 33.175 20.679 1.00 53.80 335 LYS A O 1
ATOM 2196 N N . LEU A 1 278 ? 25.080 34.553 21.603 1.00 50.95 336 LEU A N 1
ATOM 2197 C CA . LEU A 1 278 ? 25.253 33.694 22.767 1.00 49.90 336 LEU A CA 1
ATOM 2198 C C . LEU A 1 278 ? 24.046 33.775 23.692 1.00 50.00 336 LEU A C 1
ATOM 2199 O O . LEU A 1 278 ? 23.500 32.747 24.109 1.00 49.13 336 LEU A O 1
ATOM 2204 N N . GLU A 1 279 ? 23.617 34.995 24.024 1.00 52.66 337 GLU A N 1
ATOM 2205 C CA . GLU A 1 279 ? 22.451 35.163 24.886 1.00 55.86 337 GLU A CA 1
ATOM 2206 C C . GLU A 1 279 ? 21.218 34.520 24.266 1.00 56.12 337 GLU A C 1
ATOM 2207 O O . GLU A 1 279 ? 20.422 33.883 24.965 1.00 59.60 337 GLU A O 1
ATOM 2213 N N . SER A 1 280 ? 21.055 34.662 22.949 1.00 59.43 338 SER A N 1
ATOM 2214 C CA . SER A 1 280 ? 19.930 34.032 22.265 1.00 62.60 338 SER A CA 1
ATOM 2215 C C . SER A 1 280 ? 20.029 32.516 22.342 1.00 58.71 338 SER A C 1
ATOM 2216 O O . SER A 1 280 ? 19.043 31.829 22.630 1.00 61.20 338 SER A O 1
ATOM 2219 N N . TYR A 1 281 ? 21.223 31.977 22.085 1.00 52.13 339 TYR A N 1
ATOM 2220 C CA . TYR A 1 281 ? 21.402 30.531 22.109 1.00 47.35 339 TYR A CA 1
ATOM 2221 C C . TYR A 1 281 ? 21.070 29.953 23.477 1.00 53.98 339 TYR A C 1
ATOM 2222 O O . TYR A 1 281 ? 20.510 28.856 23.575 1.00 57.75 339 TYR A O 1
ATOM 2231 N N . LEU A 1 282 ? 21.405 30.675 24.546 1.00 55.14 340 LEU A N 1
ATOM 2232 C CA . LEU A 1 282 ? 21.180 30.146 25.886 1.00 52.89 340 LEU A CA 1
ATOM 2233 C C . LEU A 1 282 ? 19.696 30.001 26.186 1.00 59.97 340 LEU A C 1
ATOM 2234 O O . LEU A 1 282 ? 19.255 28.960 26.685 1.00 59.39 340 LEU A O 1
ATOM 2239 N N . GLN A 1 283 ? 18.907 31.031 25.889 1.00 86.33 341 GLN A N 1
ATOM 2240 C CA . GLN A 1 283 ? 17.493 30.981 26.237 1.00 85.90 341 GLN A CA 1
ATOM 2241 C C . GLN A 1 283 ? 16.678 30.174 25.237 1.00 84.92 341 GLN A C 1
ATOM 2242 O O . GLN A 1 283 ? 15.654 29.593 25.612 1.00 83.57 341 GLN A O 1
ATOM 2248 N N . ASN A 1 284 ? 17.103 30.114 23.975 1.00 69.17 342 ASN A N 1
ATOM 2249 C CA . ASN A 1 284 ? 16.369 29.338 22.981 1.00 69.16 342 ASN A CA 1
ATOM 2250 C C . ASN A 1 284 ? 16.702 27.851 23.019 1.00 67.14 342 ASN A C 1
ATOM 2251 O O . ASN A 1 284 ? 16.124 27.088 22.239 1.00 68.35 342 ASN A O 1
ATOM 2256 N N . HIS A 1 285 ? 17.613 27.425 23.894 1.00 58.06 343 HIS A N 1
ATOM 2257 C CA . HIS A 1 285 ? 17.944 26.013 24.047 1.00 51.90 343 HIS A CA 1
ATOM 2258 C C . HIS A 1 285 ? 17.922 25.518 25.485 1.00 49.51 343 HIS A C 1
ATOM 2259 O O . HIS A 1 285 ? 17.826 24.302 25.690 1.00 45.45 343 HIS A O 1
ATOM 2266 N N . PHE A 1 286 ? 18.012 26.396 26.480 1.00 51.97 344 PHE A N 1
ATOM 2267 C CA . PHE A 1 286 ? 18.051 25.985 27.881 1.00 49.82 344 PHE A CA 1
ATOM 2268 C C . PHE A 1 286 ? 17.177 26.903 28.733 1.00 49.53 344 PHE A C 1
ATOM 2269 O O . PHE A 1 286 ? 17.613 27.446 29.749 1.00 48.15 344 PHE A O 1
ATOM 2277 N N . VAL A 1 287 ? 15.916 27.076 28.330 1.00 51.50 345 VAL A N 1
ATOM 2278 C CA . VAL A 1 287 ? 14.996 27.908 29.099 1.00 48.46 345 VAL A CA 1
ATOM 2279 C C . VAL A 1 287 ? 14.744 27.266 30.457 1.00 44.15 345 VAL A C 1
ATOM 2280 O O . VAL A 1 287 ? 14.492 26.057 30.559 1.00 43.84 345 VAL A O 1
ATOM 2284 N N . GLY A 1 288 ? 14.851 28.066 31.513 1.00 45.59 346 GLY A N 1
ATOM 2285 C CA . GLY A 1 288 ? 14.664 27.571 32.863 1.00 46.97 346 GLY A CA 1
ATOM 2286 C C . GLY A 1 288 ? 15.803 26.702 33.358 1.00 46.99 346 GLY A C 1
ATOM 2287 O O . GLY A 1 288 ? 15.953 26.493 34.566 1.00 48.49 346 GLY A O 1
ATOM 2288 N N . LEU A 1 289 ? 16.617 26.191 32.435 1.00 45.75 347 LEU A N 1
ATOM 2289 C CA . LEU A 1 289 ? 17.712 25.285 32.776 1.00 53.36 347 LEU A CA 1
ATOM 2290 C C . LEU A 1 289 ? 18.975 26.110 33.012 1.00 56.53 347 LEU A C 1
ATOM 2291 O O . LEU A 1 289 ? 19.871 26.201 32.169 1.00 56.70 347 LEU A O 1
ATOM 2296 N N . GLU A 1 290 ? 19.042 26.722 34.197 1.00 59.67 348 GLU A N 1
ATOM 2297 C CA . GLU A 1 290 ? 20.176 27.564 34.553 1.00 59.77 348 GLU A CA 1
ATOM 2298 C C . GLU A 1 290 ? 21.363 26.774 35.088 1.00 59.15 348 GLU A C 1
ATOM 2299 O O . GLU A 1 290 ? 22.446 27.347 35.249 1.00 59.97 348 GLU A O 1
ATOM 2305 N N . ASP A 1 291 ? 21.188 25.485 35.375 1.00 57.79 349 ASP A N 1
ATOM 2306 C CA . ASP A 1 291 ? 22.334 24.620 35.627 1.00 59.72 349 ASP A CA 1
ATOM 2307 C C . ASP A 1 291 ? 22.979 24.184 34.317 1.00 59.31 349 ASP A C 1
ATOM 2308 O O . ASP A 1 291 ? 24.209 24.080 34.227 1.00 58.85 349 ASP A O 1
ATOM 2313 N N . ARG A 1 292 ? 22.159 23.931 33.293 1.00 56.38 350 ARG A N 1
ATOM 2314 C CA . ARG A 1 292 ? 22.681 23.577 31.980 1.00 53.68 350 ARG A CA 1
ATOM 2315 C C . ARG A 1 292 ? 23.143 24.807 31.212 1.00 53.70 350 ARG A C 1
ATOM 2316 O O . ARG A 1 292 ? 24.022 24.696 30.352 1.00 57.11 350 ARG A O 1
ATOM 2324 N N . LYS A 1 293 ? 22.569 25.978 31.504 1.00 55.56 351 LYS A N 1
ATOM 2325 C CA . LYS A 1 293 ? 23.095 27.221 30.946 1.00 52.49 351 LYS A CA 1
ATOM 2326 C C . LYS A 1 293 ? 24.517 27.471 31.429 1.00 53.04 351 LYS A C 1
ATOM 2327 O O . LYS A 1 293 ? 25.405 27.815 30.640 1.00 53.87 351 LYS A O 1
ATOM 2333 N N . TYR A 1 294 ? 24.749 27.305 32.732 1.00 51.55 352 TYR A N 1
ATOM 2334 C CA . TYR A 1 294 ? 26.088 27.502 33.272 1.00 52.61 352 TYR A CA 1
ATOM 2335 C C . TYR A 1 294 ? 27.057 26.475 32.705 1.00 54.72 352 TYR A C 1
ATOM 2336 O O . TYR A 1 294 ? 28.117 26.829 32.175 1.00 56.54 352 TYR A O 1
ATOM 2345 N N . GLU A 1 295 ? 26.701 25.192 32.795 1.00 57.18 353 GLU A N 1
ATOM 2346 C CA . GLU A 1 295 ? 27.594 24.147 32.313 1.00 59.14 353 GLU A CA 1
ATOM 2347 C C . GLU A 1 295 ? 27.842 24.249 30.815 1.00 58.92 353 GLU A C 1
ATOM 2348 O O . GLU A 1 295 ? 28.883 23.782 30.340 1.00 60.14 353 GLU A O 1
ATOM 2354 N N . TYR A 1 296 ? 26.917 24.848 30.063 1.00 53.85 354 TYR A N 1
ATOM 2355 C CA . TYR A 1 296 ? 27.167 25.082 28.644 1.00 54.31 354 TYR A CA 1
ATOM 2356 C C . TYR A 1 296 ? 28.275 26.105 28.454 1.00 54.22 354 TYR A C 1
ATOM 2357 O O . TYR A 1 296 ? 29.287 25.830 27.800 1.00 57.44 354 TYR A O 1
ATOM 2366 N N . LEU A 1 297 ? 28.095 27.303 29.017 1.00 49.65 355 LEU A N 1
ATOM 2367 C CA . LEU A 1 297 ? 29.100 28.345 28.852 1.00 50.91 355 LEU A CA 1
ATOM 2368 C C . LEU A 1 297 ? 30.463 27.885 29.340 1.00 53.32 355 LEU A C 1
ATOM 2369 O O . LEU A 1 297 ? 31.488 28.329 28.815 1.00 55.93 355 LEU A O 1
ATOM 2374 N N . MET A 1 298 ? 30.497 26.977 30.318 1.00 55.20 356 MET A N 1
ATOM 2375 C CA . MET A 1 298 ? 31.774 26.447 30.784 1.00 56.07 356 MET A CA 1
ATOM 2376 C C . MET A 1 298 ? 32.390 25.505 29.757 1.00 56.76 356 MET A C 1
ATOM 2377 O O . MET A 1 298 ? 33.603 25.544 29.522 1.00 61.39 356 MET A O 1
ATOM 2382 N N . THR A 1 299 ? 31.577 24.650 29.133 1.00 54.84 357 THR A N 1
ATOM 2383 C CA . THR A 1 299 ? 32.107 23.805 28.068 1.00 61.12 357 THR A CA 1
ATOM 2384 C C . THR A 1 299 ? 32.495 24.639 26.852 1.00 60.19 357 THR A C 1
ATOM 2385 O O . THR A 1 299 ? 33.563 24.427 26.264 1.00 61.65 357 THR A O 1
ATOM 2389 N N . LEU A 1 300 ? 31.647 25.596 26.463 1.00 58.10 358 LEU A N 1
ATOM 2390 C CA . LEU A 1 300 ? 31.990 26.492 25.363 1.00 58.00 358 LEU A CA 1
ATOM 2391 C C . LEU A 1 300 ? 33.253 27.283 25.676 1.00 61.42 358 LEU A C 1
ATOM 2392 O O . LEU A 1 300 ? 34.102 27.487 24.801 1.00 61.53 358 LEU A O 1
ATOM 2397 N N . HIS A 1 301 ? 33.381 27.749 26.917 1.00 59.30 359 HIS A N 1
ATOM 2398 C CA . HIS A 1 301 ? 34.592 28.432 27.350 1.00 59.63 359 HIS A CA 1
ATOM 2399 C C . HIS A 1 301 ? 35.829 27.594 27.062 1.00 65.61 359 HIS A C 1
ATOM 2400 O O . HIS A 1 301 ? 36.716 28.001 26.303 1.00 70.32 359 HIS A O 1
ATOM 2407 N N . GLY A 1 302 ? 35.892 26.401 27.663 1.00 69.49 360 GLY A N 1
ATOM 2408 C CA . GLY A 1 302 ? 37.076 25.569 27.537 1.00 73.46 360 GLY A CA 1
ATOM 2409 C C . GLY A 1 302 ? 37.382 25.166 26.108 1.00 73.69 360 GLY A C 1
ATOM 2410 O O . GLY A 1 302 ? 38.550 25.054 25.726 1.00 78.03 360 GLY A O 1
ATOM 2411 N N . VAL A 1 303 ? 36.344 24.942 25.299 1.00 71.08 361 VAL A N 1
ATOM 2412 C CA . VAL A 1 303 ? 36.567 24.575 23.901 1.00 69.32 361 VAL A CA 1
ATOM 2413 C C . VAL A 1 303 ? 37.244 25.719 23.159 1.00 68.92 361 VAL A C 1
ATOM 2414 O O . VAL A 1 303 ? 38.260 25.528 22.483 1.00 73.24 361 VAL A O 1
ATOM 2418 N N . VAL A 1 304 ? 36.698 26.930 23.289 1.00 67.11 362 VAL A N 1
ATOM 2419 C CA . VAL A 1 304 ? 37.270 28.081 22.596 1.00 73.30 362 VAL A CA 1
ATOM 2420 C C . VAL A 1 304 ? 38.696 28.337 23.065 1.00 77.44 362 VAL A C 1
ATOM 2421 O O . VAL A 1 304 ? 39.581 28.653 22.262 1.00 79.62 362 VAL A O 1
ATOM 2425 N N . ASN A 1 305 ? 38.945 28.193 24.365 1.00 76.73 363 ASN A N 1
ATOM 2426 C CA . ASN A 1 305 ? 40.271 28.478 24.900 1.00 79.24 363 ASN A CA 1
ATOM 2427 C C . ASN A 1 305 ? 41.293 27.482 24.359 1.00 83.40 363 ASN A C 1
ATOM 2428 O O . ASN A 1 305 ? 42.293 27.871 23.743 1.00 88.63 363 ASN A O 1
ATOM 2433 N N . GLU A 1 306 ? 41.049 26.185 24.565 1.00 80.80 364 GLU A N 1
ATOM 2434 C CA . GLU A 1 306 ? 42.050 25.183 24.207 1.00 85.68 364 GLU A CA 1
ATOM 2435 C C . GLU A 1 306 ? 42.145 24.967 22.699 1.00 86.51 364 GLU A C 1
ATOM 2436 O O . GLU A 1 306 ? 43.234 24.683 22.185 1.00 88.49 364 GLU A O 1
ATOM 2442 N N . SER A 1 307 ? 41.034 25.093 21.970 1.00 83.26 365 SER A N 1
ATOM 2443 C CA . SER A 1 307 ? 41.083 24.827 20.534 1.00 90.86 365 SER A CA 1
ATOM 2444 C C . SER A 1 307 ? 41.665 26.009 19.764 1.00 89.77 365 SER A C 1
ATOM 2445 O O . SER A 1 307 ? 42.532 25.828 18.903 1.00 93.69 365 SER A O 1
ATOM 2448 N N . THR A 1 308 ? 41.201 27.225 20.054 1.00 85.70 366 THR A N 1
ATOM 2449 C CA . THR A 1 308 ? 41.717 28.399 19.359 1.00 89.70 366 THR A CA 1
ATOM 2450 C C . THR A 1 308 ? 43.159 28.657 19.774 1.00 94.23 366 THR A C 1
ATOM 2451 O O . THR A 1 308 ? 43.415 29.368 20.750 1.00 94.40 366 THR A O 1
ATOM 2455 N N . VAL A 1 309 ? 44.104 28.078 19.037 1.00 98.59 367 VAL A N 1
ATOM 2456 C CA . VAL A 1 309 ? 45.524 28.316 19.269 1.00 103.37 367 VAL A CA 1
ATOM 2457 C C . VAL A 1 309 ? 45.928 29.588 18.535 1.00 106.45 367 VAL A C 1
ATOM 2458 O O . VAL A 1 309 ? 47.118 29.913 18.436 1.00 105.75 367 VAL A O 1
ATOM 2462 N N . CYS A 1 310 ? 44.934 30.314 18.027 1.00 107.52 368 CYS A N 1
ATOM 2463 C CA . CYS A 1 310 ? 45.182 31.496 17.214 1.00 114.32 368 CYS A CA 1
ATOM 2464 C C . CYS A 1 310 ? 45.988 32.529 17.995 1.00 122.56 368 CYS A C 1
ATOM 2465 O O . CYS A 1 310 ? 45.623 32.907 19.112 1.00 122.15 368 CYS A O 1
ATOM 2468 N N . LEU A 1 311 ? 47.100 32.975 17.398 1.00 119.41 369 LEU A N 1
ATOM 2469 C CA . LEU A 1 311 ? 48.001 33.902 18.077 1.00 112.56 369 LEU A CA 1
ATOM 2470 C C . LEU A 1 311 ? 47.315 35.220 18.408 1.00 118.66 369 LEU A C 1
ATOM 2471 O O . LEU A 1 311 ? 47.651 35.859 19.413 1.00 112.16 369 LEU A O 1
ATOM 2476 N N . MET A 1 312 ? 46.352 35.639 17.589 1.00 130.11 370 MET A N 1
ATOM 2477 C CA . MET A 1 312 ? 45.700 36.926 17.777 1.00 131.58 370 MET A CA 1
ATOM 2478 C C . MET A 1 312 ? 44.683 36.856 18.912 1.00 127.14 370 MET A C 1
ATOM 2479 O O . MET A 1 312 ? 43.922 35.890 19.030 1.00 123.45 370 MET A O 1
ATOM 2484 N N . GLY A 1 313 ? 44.678 37.892 19.747 1.00 119.44 371 GLY A N 1
ATOM 2485 C CA . GLY A 1 313 ? 43.821 37.923 20.915 1.00 107.23 371 GLY A CA 1
ATOM 2486 C C . GLY A 1 313 ? 42.647 38.872 20.797 1.00 108.95 371 GLY A C 1
ATOM 2487 O O . GLY A 1 313 ? 41.768 38.872 21.663 1.00 111.25 371 GLY A O 1
ATOM 2488 N N . HIS A 1 314 ? 42.622 39.691 19.737 1.00 112.25 372 HIS A N 1
ATOM 2489 C CA . HIS A 1 314 ? 41.489 40.590 19.525 1.00 109.49 372 HIS A CA 1
ATOM 2490 C C . HIS A 1 314 ? 40.180 39.813 19.466 1.00 104.97 372 HIS A C 1
ATOM 2491 O O . HIS A 1 314 ? 39.164 40.247 20.020 1.00 99.70 372 HIS A O 1
ATOM 2498 N N . GLU A 1 315 ? 40.186 38.662 18.797 1.00 104.67 373 GLU A N 1
ATOM 2499 C CA . GLU A 1 315 ? 39.004 37.813 18.802 1.00 105.82 373 GLU A CA 1
ATOM 2500 C C . GLU A 1 315 ? 38.991 36.887 20.009 1.00 102.86 373 GLU A C 1
ATOM 2501 O O . GLU A 1 315 ? 37.930 36.645 20.589 1.00 99.45 373 GLU A O 1
ATOM 2507 N N . ARG A 1 316 ? 40.154 36.376 20.419 1.00 101.59 374 ARG A N 1
ATOM 2508 C CA . ARG A 1 316 ? 40.193 35.395 21.500 1.00 98.79 374 ARG A CA 1
ATOM 2509 C C . ARG A 1 316 ? 39.839 36.028 22.840 1.00 92.20 374 ARG A C 1
ATOM 2510 O O . ARG A 1 316 ? 38.918 35.573 23.530 1.00 85.44 374 ARG A O 1
ATOM 2518 N N . ARG A 1 317 ? 40.564 37.081 23.228 1.00 94.37 375 ARG A N 1
ATOM 2519 C CA . ARG A 1 317 ? 40.386 37.660 24.557 1.00 86.16 375 ARG A CA 1
ATOM 2520 C C . ARG A 1 317 ? 38.973 38.202 24.745 1.00 80.24 375 ARG A C 1
ATOM 2521 O O . ARG A 1 317 ? 38.317 37.915 25.751 1.00 80.04 375 ARG A O 1
ATOM 2523 N N . GLN A 1 318 ? 38.484 38.983 23.779 1.00 78.90 376 GLN A N 1
ATOM 2524 C CA . GLN A 1 318 ? 37.144 39.550 23.907 1.00 80.71 376 GLN A CA 1
ATOM 2525 C C . GLN A 1 318 ? 36.074 38.462 23.900 1.00 78.71 376 GLN A C 1
ATOM 2526 O O . GLN A 1 318 ? 35.122 38.520 24.685 1.00 75.66 376 GLN A O 1
ATOM 2532 N N . THR A 1 319 ? 36.214 37.464 23.024 1.00 80.21 377 THR A N 1
ATOM 2533 C CA . THR A 1 319 ? 35.286 36.336 23.033 1.00 78.90 377 THR A CA 1
ATOM 2534 C C . THR A 1 319 ? 35.350 35.596 24.360 1.00 73.31 377 THR A C 1
ATOM 2535 O O . THR A 1 319 ? 34.317 35.281 24.965 1.00 72.20 377 THR A O 1
ATOM 2539 N N . LEU A 1 320 ? 36.566 35.318 24.833 1.00 74.31 378 LEU A N 1
ATOM 2540 C CA . LEU A 1 320 ? 36.730 34.583 26.077 1.00 73.22 378 LEU A CA 1
ATOM 2541 C C . LEU A 1 320 ? 36.096 35.331 27.246 1.00 70.48 378 LEU A C 1
ATOM 2542 O O . LEU A 1 320 ? 35.585 34.706 28.182 1.00 66.79 378 LEU A O 1
ATOM 2547 N N . ASN A 1 321 ? 36.102 36.670 27.195 1.00 71.45 379 ASN A N 1
ATOM 2548 C CA . ASN A 1 321 ? 35.529 37.474 28.275 1.00 68.89 379 ASN A CA 1
ATOM 2549 C C . ASN A 1 321 ? 34.007 37.442 28.257 1.00 65.61 379 ASN A C 1
ATOM 2550 O O . ASN A 1 321 ? 33.370 37.412 29.318 1.00 66.87 379 ASN A O 1
ATOM 2555 N N . LEU A 1 322 ? 33.404 37.482 27.066 1.00 63.38 380 LEU A N 1
ATOM 2556 C CA . LEU A 1 322 ? 31.950 37.408 26.980 1.00 59.96 380 LEU A CA 1
ATOM 2557 C C . LEU A 1 322 ? 31.437 36.119 27.597 1.00 57.97 380 LEU A C 1
ATOM 2558 O O . LEU A 1 322 ? 30.366 36.100 28.216 1.00 60.48 380 LEU A O 1
ATOM 2563 N N . ILE A 1 323 ? 32.191 35.033 27.446 1.00 58.04 381 ILE A N 1
ATOM 2564 C CA . ILE A 1 323 ? 31.802 33.773 28.062 1.00 56.76 381 ILE A CA 1
ATOM 2565 C C . ILE A 1 323 ? 31.946 33.857 29.577 1.00 56.91 381 ILE A C 1
ATOM 2566 O O . ILE A 1 323 ? 31.086 33.374 30.324 1.00 55.69 381 ILE A O 1
ATOM 2571 N N . THR A 1 324 ? 33.023 34.484 30.055 1.00 58.84 382 THR A N 1
ATOM 2572 C CA . THR A 1 324 ? 33.239 34.587 31.494 1.00 59.54 382 THR A CA 1
ATOM 2573 C C . THR A 1 324 ? 32.175 35.450 32.155 1.00 59.14 382 THR A C 1
ATOM 2574 O O . THR A 1 324 ? 31.650 35.092 33.214 1.00 58.80 382 THR A O 1
ATOM 2578 N N . MET A 1 325 ? 31.851 36.594 31.549 1.00 63.42 383 MET A N 1
ATOM 2579 C CA . MET A 1 325 ? 30.813 37.453 32.105 1.00 63.44 383 MET A CA 1
ATOM 2580 C C . MET A 1 325 ? 29.483 36.718 32.199 1.00 64.02 383 MET A C 1
ATOM 2581 O O . MET A 1 325 ? 28.874 36.643 33.273 1.00 65.00 383 MET A O 1
ATOM 2586 N N . LEU A 1 326 ? 29.016 36.168 31.074 1.00 59.99 384 LEU A N 1
ATOM 2587 C CA . LEU A 1 326 ? 27.713 35.513 31.054 1.00 54.35 384 LEU A CA 1
ATOM 2588 C C . LEU A 1 326 ? 27.671 34.313 31.989 1.00 53.76 384 LEU A C 1
ATOM 2589 O O . LEU A 1 326 ? 26.626 34.030 32.585 1.00 53.16 384 LEU A O 1
ATOM 2594 N N . ALA A 1 327 ? 28.788 33.598 32.137 1.00 54.22 385 ALA A N 1
ATOM 2595 C CA . ALA A 1 327 ? 28.829 32.503 33.097 1.00 54.13 385 ALA A CA 1
ATOM 2596 C C . ALA A 1 327 ? 28.588 33.006 34.513 1.00 55.33 385 ALA A C 1
ATOM 2597 O O . ALA A 1 327 ? 27.949 32.321 35.321 1.00 55.14 385 ALA A O 1
ATOM 2599 N N . ILE A 1 328 ? 29.074 34.207 34.819 1.00 56.85 386 ILE A N 1
ATOM 2600 C CA . ILE A 1 328 ? 28.920 34.779 36.150 1.00 58.44 386 ILE A CA 1
ATOM 2601 C C . ILE A 1 328 ? 27.531 35.370 36.327 1.00 58.27 386 ILE A C 1
ATOM 2602 O O . ILE A 1 328 ? 26.879 35.159 37.355 1.00 58.94 386 ILE A O 1
ATOM 2607 N N . ARG A 1 329 ? 27.059 36.123 35.332 1.00 57.71 387 ARG A N 1
ATOM 2608 C CA . ARG A 1 329 ? 25.709 36.673 35.386 1.00 57.73 387 ARG A CA 1
ATOM 2609 C C . ARG A 1 329 ? 24.653 35.575 35.465 1.00 56.25 387 ARG A C 1
ATOM 2610 O O . ARG A 1 329 ? 23.620 35.757 36.117 1.00 58.71 387 ARG A O 1
ATOM 2618 N N . VAL A 1 330 ? 24.894 34.431 34.824 1.00 54.54 388 VAL A N 1
ATOM 2619 C CA . VAL A 1 330 ? 24.000 33.289 34.988 1.00 53.40 388 VAL A CA 1
ATOM 2620 C C . VAL A 1 330 ? 24.136 32.705 36.387 1.00 54.62 388 VAL A C 1
ATOM 2621 O O . VAL A 1 330 ? 23.139 32.418 37.062 1.00 56.54 388 VAL A O 1
ATOM 2625 N N . LEU A 1 331 ? 25.378 32.512 36.837 1.00 56.98 389 LEU A N 1
ATOM 2626 C CA . LEU A 1 331 ? 25.629 31.965 38.166 1.00 56.97 389 LEU A CA 1
ATOM 2627 C C . LEU A 1 331 ? 24.982 32.824 39.244 1.00 58.91 389 LEU A C 1
ATOM 2628 O O . LEU A 1 331 ? 24.124 32.356 40.002 1.00 59.59 389 LEU A O 1
ATOM 2633 N N . ALA A 1 332 ? 25.367 34.095 39.311 1.00 60.12 390 ALA A N 1
ATOM 2634 C CA . ALA A 1 332 ? 24.913 35.033 40.334 1.00 62.50 390 ALA A CA 1
ATOM 2635 C C . ALA A 1 332 ? 23.422 35.350 40.260 1.00 65.44 390 ALA A C 1
ATOM 2636 O O . ALA A 1 332 ? 23.003 36.291 40.948 1.00 71.46 390 ALA A O 1
ATOM 2638 N N . ASP A 1 333 ? 22.600 34.655 39.482 1.00 65.17 391 ASP A N 1
ATOM 2639 C CA . ASP A 1 333 ? 21.165 34.918 39.469 1.00 65.31 391 ASP A CA 1
ATOM 2640 C C . ASP A 1 333 ? 20.386 33.679 39.895 1.00 68.47 391 ASP A C 1
ATOM 2641 O O . ASP A 1 333 ? 19.623 33.719 40.859 1.00 68.61 391 ASP A O 1
ATOM 2646 N N . VAL B 2 13 ? 16.066 30.169 -11.370 1.00 49.45 57 VAL B N 1
ATOM 2647 C CA . VAL B 2 13 ? 16.374 30.414 -9.963 1.00 51.74 57 VAL B CA 1
ATOM 2648 C C . VAL B 2 13 ? 15.181 31.031 -9.227 1.00 48.89 57 VAL B C 1
ATOM 2649 O O . VAL B 2 13 ? 14.668 32.083 -9.605 1.00 46.57 57 VAL B O 1
ATOM 2653 N N . ASN B 2 14 ? 14.742 30.358 -8.168 1.00 43.61 58 ASN B N 1
ATOM 2654 C CA . ASN B 2 14 ? 13.597 30.798 -7.385 1.00 40.98 58 ASN B CA 1
ATOM 2655 C C . ASN B 2 14 ? 13.870 30.555 -5.912 1.00 39.42 58 ASN B C 1
ATOM 2656 O O . ASN B 2 14 ? 14.349 29.480 -5.537 1.00 40.67 58 ASN B O 1
ATOM 2661 N N . ILE B 2 15 ? 13.572 31.556 -5.087 1.00 35.74 59 ILE B N 1
ATOM 2662 C CA . ILE B 2 15 ? 13.680 31.455 -3.635 1.00 34.34 59 ILE B CA 1
ATOM 2663 C C . ILE B 2 15 ? 12.501 32.215 -3.043 1.00 34.44 59 ILE B C 1
ATOM 2664 O O . ILE B 2 15 ? 12.354 33.415 -3.292 1.00 39.42 59 ILE B O 1
ATOM 2669 N N . GLU B 2 16 ? 11.654 31.525 -2.281 1.00 31.75 60 GLU B N 1
ATOM 2670 C CA . GLU B 2 16 ? 10.456 32.142 -1.720 1.00 30.19 60 GLU B CA 1
ATOM 2671 C C . GLU B 2 16 ? 10.282 31.705 -0.273 1.00 29.53 60 GLU B C 1
ATOM 2672 O O . GLU B 2 16 ? 10.306 30.506 0.023 1.00 30.54 60 GLU B O 1
ATOM 2678 N N . PHE B 2 17 ? 10.096 32.682 0.617 1.00 28.19 61 PHE B N 1
ATOM 2679 C CA . PHE B 2 17 ? 9.962 32.460 2.052 1.00 27.75 61 PHE B CA 1
ATOM 2680 C C . PHE B 2 17 ? 8.745 33.215 2.566 1.00 26.76 61 PHE B C 1
ATOM 2681 O O . PHE B 2 17 ? 8.565 34.393 2.243 1.00 26.12 61 PHE B O 1
ATOM 2689 N N . GLU B 2 18 ? 7.912 32.537 3.356 1.00 26.96 62 GLU B N 1
ATOM 2690 C CA . GLU B 2 18 ? 6.800 33.166 4.057 1.00 26.43 62 GLU B CA 1
ATOM 2691 C C . GLU B 2 18 ? 6.801 32.709 5.506 1.00 26.77 62 GLU B C 1
ATOM 2692 O O . GLU B 2 18 ? 7.093 31.546 5.797 1.00 27.64 62 GLU B O 1
ATOM 2698 N N . ALA B 2 19 ? 6.461 33.621 6.412 1.00 26.42 63 ALA B N 1
ATOM 2699 C CA . ALA B 2 19 ? 6.374 33.299 7.830 1.00 27.07 63 ALA B CA 1
ATOM 2700 C C . ALA B 2 19 ? 5.163 34.005 8.413 1.00 27.16 63 ALA B C 1
ATOM 2701 O O . ALA B 2 19 ? 5.074 35.235 8.352 1.00 26.73 63 ALA B O 1
ATOM 2703 N N . TYR B 2 20 ? 4.232 33.230 8.970 1.00 28.04 64 TYR B N 1
ATOM 2704 C CA . TYR B 2 20 ? 3.052 33.775 9.630 1.00 28.62 64 TYR B CA 1
ATOM 2705 C C . TYR B 2 20 ? 3.142 33.669 11.148 1.00 29.73 64 TYR B C 1
ATOM 2706 O O . TYR B 2 20 ? 2.126 33.805 11.836 1.00 30.75 64 TYR B O 1
ATOM 2715 N N . SER B 2 21 ? 4.336 33.438 11.687 1.00 29.87 65 SER B N 1
ATOM 2716 C CA . SER B 2 21 ? 4.510 33.154 13.106 1.00 31.34 65 SER B CA 1
ATOM 2717 C C . SER B 2 21 ? 5.249 34.265 13.845 1.00 31.61 65 SER B C 1
ATOM 2718 O O . SER B 2 21 ? 5.903 34.013 14.857 1.00 32.86 65 SER B O 1
ATOM 2721 N N . LEU B 2 22 ? 5.153 35.495 13.359 1.00 34.66 66 LEU B N 1
ATOM 2722 C CA . LEU B 2 22 ? 5.852 36.590 14.011 1.00 38.76 66 LEU B CA 1
ATOM 2723 C C . LEU B 2 22 ? 5.031 37.124 15.175 1.00 41.56 66 LEU B C 1
ATOM 2724 O O . LEU B 2 22 ? 3.798 37.071 15.172 1.00 39.88 66 LEU B O 1
ATOM 2729 N N . SER B 2 23 ? 5.731 37.640 16.181 1.00 42.34 67 SER B N 1
ATOM 2730 C CA . SER B 2 23 ? 5.075 38.312 17.290 1.00 45.58 67 SER B CA 1
ATOM 2731 C C . SER B 2 23 ? 4.846 39.782 16.951 1.00 48.00 67 SER B C 1
ATOM 2732 O O . SER B 2 23 ? 5.435 40.327 16.013 1.00 48.07 67 SER B O 1
ATOM 2735 N N . ASP B 2 24 ? 3.972 40.422 17.732 1.00 49.49 68 ASP B N 1
ATOM 2736 C CA . ASP B 2 24 ? 3.592 41.803 17.446 1.00 48.70 68 ASP B CA 1
ATOM 2737 C C . ASP B 2 24 ? 4.798 42.732 17.471 1.00 46.31 68 ASP B C 1
ATOM 2738 O O . ASP B 2 24 ? 4.895 43.654 16.652 1.00 48.07 68 ASP B O 1
ATOM 2743 N N . ASN B 2 25 ? 5.731 42.503 18.396 1.00 49.42 69 ASN B N 1
ATOM 2744 C CA . ASN B 2 25 ? 6.935 43.320 18.478 1.00 50.46 69 ASN B CA 1
ATOM 2745 C C . ASN B 2 25 ? 8.038 42.857 17.536 1.00 50.30 69 ASN B C 1
ATOM 2746 O O . ASN B 2 25 ? 8.937 43.647 17.228 1.00 51.11 69 ASN B O 1
ATOM 2751 N N . ASP B 2 26 ? 8.002 41.601 17.084 1.00 49.23 70 ASP B N 1
ATOM 2752 C CA . ASP B 2 26 ? 8.874 41.191 15.987 1.00 48.98 70 ASP B CA 1
ATOM 2753 C C . ASP B 2 26 ? 8.547 41.979 14.724 1.00 44.13 70 ASP B C 1
ATOM 2754 O O . ASP B 2 26 ? 9.440 42.509 14.054 1.00 38.35 70 ASP B O 1
ATOM 2759 N N . TYR B 2 27 ? 7.257 42.057 14.388 1.00 43.12 71 TYR B N 1
ATOM 2760 C CA . TYR B 2 27 ? 6.809 42.940 13.319 1.00 40.24 71 TYR B CA 1
ATOM 2761 C C . TYR B 2 27 ? 7.182 44.384 13.617 1.00 41.01 71 TYR B C 1
ATOM 2762 O O . TYR B 2 27 ? 7.738 45.083 12.763 1.00 40.66 71 TYR B O 1
ATOM 2771 N N . ASP B 2 28 ? 6.877 44.846 14.831 1.00 43.66 72 ASP B N 1
ATOM 2772 C CA . ASP B 2 28 ? 7.108 46.244 15.176 1.00 45.22 72 ASP B CA 1
ATOM 2773 C C . ASP B 2 28 ? 8.589 46.598 15.130 1.00 44.29 72 ASP B C 1
ATOM 2774 O O . ASP B 2 28 ? 8.945 47.730 14.785 1.00 45.55 72 ASP B O 1
ATOM 2779 N N . GLY B 2 29 ? 9.464 45.645 15.458 1.00 45.79 73 GLY B N 1
ATOM 2780 C CA . GLY B 2 29 ? 10.891 45.906 15.368 1.00 44.69 73 GLY B CA 1
ATOM 2781 C C . GLY B 2 29 ? 11.383 45.967 13.934 1.00 42.56 73 GLY B C 1
ATOM 2782 O O . GLY B 2 29 ? 12.192 46.829 13.584 1.00 42.84 73 GLY B O 1
ATOM 2783 N N . ILE B 2 30 ? 10.895 45.061 13.086 1.00 43.05 74 ILE B N 1
ATOM 2784 C CA . ILE B 2 30 ? 11.295 45.066 11.683 1.00 38.12 74 ILE B CA 1
ATOM 2785 C C . ILE B 2 30 ? 10.798 46.328 10.988 1.00 39.10 74 ILE B C 1
ATOM 2786 O O . ILE B 2 30 ? 11.483 46.884 10.121 1.00 43.10 74 ILE B O 1
ATOM 2791 N N . LYS B 2 31 ? 9.604 46.805 11.354 1.00 42.34 75 LYS B N 1
ATOM 2792 C CA . LYS B 2 31 ? 9.098 48.045 10.768 1.00 42.24 75 LYS B CA 1
ATOM 2793 C C . LYS B 2 31 ? 10.031 49.213 11.066 1.00 44.37 75 LYS B C 1
ATOM 2794 O O . LYS B 2 31 ? 10.272 50.063 10.200 1.00 42.93 75 LYS B O 1
ATOM 2800 N N . LYS B 2 32 ? 10.575 49.268 12.282 1.00 42.07 76 LYS B N 1
ATOM 2801 C CA . LYS B 2 32 ? 11.578 50.283 12.585 1.00 45.87 76 LYS B CA 1
ATOM 2802 C C . LYS B 2 32 ? 12.845 50.063 11.768 1.00 47.66 76 LYS B C 1
ATOM 2803 O O . LYS B 2 32 ? 13.479 51.029 11.326 1.00 52.56 76 LYS B O 1
ATOM 2809 N N . LEU B 2 33 ? 13.228 48.799 11.561 1.00 45.19 77 LEU B N 1
ATOM 2810 C CA . LEU B 2 33 ? 14.392 48.499 10.733 1.00 45.95 77 LEU B CA 1
ATOM 2811 C C . LEU B 2 33 ? 14.202 49.015 9.312 1.00 46.87 77 LEU B C 1
ATOM 2812 O O . LEU B 2 33 ? 15.113 49.620 8.733 1.00 48.33 77 LEU B O 1
ATOM 2817 N N . LEU B 2 34 ? 13.021 48.785 8.736 1.00 42.32 78 LEU B N 1
ATOM 2818 C CA . LEU B 2 34 ? 12.754 49.245 7.381 1.00 38.59 78 LEU B CA 1
ATOM 2819 C C . LEU B 2 34 ? 12.647 50.759 7.319 1.00 44.15 78 LEU B C 1
ATOM 2820 O O . LEU B 2 34 ? 12.974 51.361 6.291 1.00 47.60 78 LEU B O 1
ATOM 2825 N N . GLN B 2 35 ? 12.204 51.392 8.406 1.00 48.26 79 GLN B N 1
ATOM 2826 C CA . GLN B 2 35 ? 11.970 52.831 8.370 1.00 49.23 79 GLN B CA 1
ATOM 2827 C C . GLN B 2 35 ? 13.278 53.606 8.319 1.00 51.19 79 GLN B C 1
ATOM 2828 O O . GLN B 2 35 ? 13.389 54.594 7.586 1.00 52.43 79 GLN B O 1
ATOM 2834 N N . GLN B 2 36 ? 14.284 53.171 9.079 1.00 60.03 80 GLN B N 1
ATOM 2835 C CA . GLN B 2 36 ? 15.594 53.803 8.979 1.00 62.18 80 GLN B CA 1
ATOM 2836 C C . GLN B 2 36 ? 16.157 53.662 7.573 1.00 61.67 80 GLN B C 1
ATOM 2837 O O . GLN B 2 36 ? 16.832 54.568 7.071 1.00 62.90 80 GLN B O 1
ATOM 2843 N N . LEU B 2 37 ? 15.888 52.528 6.922 1.00 51.02 81 LEU B N 1
ATOM 2844 C CA . LEU B 2 37 ? 16.311 52.356 5.537 1.00 48.80 81 LEU B CA 1
ATOM 2845 C C . LEU B 2 37 ? 15.657 53.392 4.638 1.00 49.37 81 LEU B C 1
ATOM 2846 O O . LEU B 2 37 ? 16.281 53.893 3.695 1.00 52.86 81 LEU B O 1
ATOM 2851 N N . PHE B 2 38 ? 14.397 53.728 4.918 1.00 50.01 82 PHE B N 1
ATOM 2852 C CA . PHE B 2 38 ? 13.707 54.745 4.135 1.00 52.04 82 PHE B CA 1
ATOM 2853 C C . PHE B 2 38 ? 14.320 56.118 4.366 1.00 58.11 82 PHE B C 1
ATOM 2854 O O . PHE B 2 38 ? 14.504 56.897 3.423 1.00 59.40 82 PHE B O 1
ATOM 2862 N N . LEU B 2 39 ? 14.653 56.424 5.619 1.00 56.84 83 LEU B N 1
ATOM 2863 C CA . LEU B 2 39 ? 15.179 57.738 5.955 1.00 56.32 83 LEU B CA 1
ATOM 2864 C C . LEU B 2 39 ? 16.584 57.939 5.404 1.00 57.49 83 LEU B C 1
ATOM 2865 O O . LEU B 2 39 ? 16.985 59.075 5.132 1.00 61.27 83 LEU B O 1
ATOM 2870 N N . LYS B 2 40 ? 17.342 56.854 5.230 1.00 55.90 84 LYS B N 1
ATOM 2871 C CA . LYS B 2 40 ? 18.725 56.972 4.789 1.00 59.97 84 LYS B CA 1
ATOM 2872 C C . LYS B 2 40 ? 18.845 57.217 3.289 1.00 64.58 84 LYS B C 1
ATOM 2873 O O . LYS B 2 40 ? 19.901 57.666 2.827 1.00 66.35 84 LYS B O 1
ATOM 2879 N N . ALA B 2 41 ? 17.793 56.965 2.532 1.00 59.54 85 ALA B N 1
ATOM 2880 C CA . ALA B 2 41 ? 17.818 57.086 1.085 1.00 65.22 85 ALA B CA 1
ATOM 2881 C C . ALA B 2 41 ? 17.201 58.404 0.633 1.00 74.01 85 ALA B C 1
ATOM 2882 O O . ALA B 2 41 ? 16.505 59.075 1.402 1.00 72.11 85 ALA B O 1
ATOM 2884 N N . PRO B 2 42 ? 17.461 58.824 -0.609 1.00 79.23 86 PRO B N 1
ATOM 2885 C CA . PRO B 2 42 ? 16.759 59.997 -1.155 1.00 78.56 86 PRO B CA 1
ATOM 2886 C C . PRO B 2 42 ? 15.265 59.738 -1.332 1.00 81.87 86 PRO B C 1
ATOM 2887 O O . PRO B 2 42 ? 14.847 58.648 -1.731 1.00 73.09 86 PRO B O 1
ATOM 2891 N N . VAL B 2 43 ? 14.459 60.763 -1.042 1.00 90.07 87 VAL B N 1
ATOM 2892 C CA . VAL B 2 43 ? 12.999 60.685 -1.099 1.00 84.56 87 VAL B CA 1
ATOM 2893 C C . VAL B 2 43 ? 12.508 61.433 -2.329 1.00 88.65 87 VAL B C 1
ATOM 2894 O O . VAL B 2 43 ? 12.893 62.587 -2.560 1.00 93.25 87 VAL B O 1
ATOM 2898 N N . ASN B 2 44 ? 11.636 60.789 -3.100 1.00 91.60 88 ASN B N 1
ATOM 2899 C CA . ASN B 2 44 ? 11.198 61.291 -4.394 1.00 95.72 88 ASN B CA 1
ATOM 2900 C C . ASN B 2 44 ? 9.775 61.827 -4.314 1.00 97.30 88 ASN B C 1
ATOM 2901 O O . ASN B 2 44 ? 8.911 61.233 -3.662 1.00 95.65 88 ASN B O 1
ATOM 2906 N N . THR B 2 45 ? 9.546 62.954 -4.988 1.00 98.67 89 THR B N 1
ATOM 2907 C CA . THR B 2 45 ? 8.242 63.607 -5.038 1.00 90.97 89 THR B CA 1
ATOM 2908 C C . THR B 2 45 ? 8.021 64.142 -6.447 1.00 94.25 89 THR B C 1
ATOM 2909 O O . THR B 2 45 ? 8.762 65.019 -6.901 1.00 93.79 89 THR B O 1
ATOM 2913 N N . ALA B 2 46 ? 7.007 63.618 -7.132 1.00 89.56 90 ALA B N 1
ATOM 2914 C CA . ALA B 2 46 ? 6.651 64.107 -8.464 1.00 88.54 90 ALA B CA 1
ATOM 2915 C C . ALA B 2 46 ? 5.188 63.809 -8.782 1.00 83.84 90 ALA B C 1
ATOM 2916 O O . ALA B 2 46 ? 4.8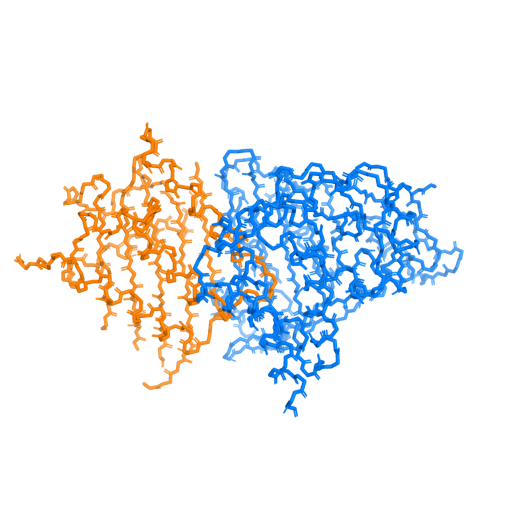61 63.317 -9.863 1.00 77.00 90 ALA B O 1
ATOM 2918 N N . ASP B 2 66 ? -8.144 47.510 8.238 1.00 74.10 121 ASP B N 1
ATOM 2919 C CA . ASP B 2 66 ? -7.231 47.832 7.145 1.00 75.91 121 ASP B CA 1
ATOM 2920 C C . ASP B 2 66 ? -5.979 46.960 7.195 1.00 73.87 121 ASP B C 1
ATOM 2921 O O . ASP B 2 66 ? -5.885 46.039 8.008 1.00 71.36 121 ASP B O 1
ATOM 2926 N N . VAL B 2 67 ? -5.024 47.254 6.313 1.00 63.83 122 VAL B N 1
ATOM 2927 C CA . VAL B 2 67 ? -3.793 46.483 6.197 1.00 51.55 122 VAL B CA 1
ATOM 2928 C C . VAL B 2 67 ? -2.603 47.431 6.218 1.00 47.72 122 VAL B C 1
ATOM 2929 O O . VAL B 2 67 ? -2.695 48.590 5.803 1.00 51.37 122 VAL B O 1
ATOM 2933 N N . GLU B 2 68 ? -1.479 46.925 6.719 1.00 46.44 123 GLU B N 1
ATOM 2934 C CA . GLU B 2 68 ? -0.187 47.598 6.683 1.00 45.47 123 GLU B CA 1
ATOM 2935 C C . GLU B 2 68 ? 0.766 46.775 5.829 1.00 46.38 123 GLU B C 1
ATOM 2936 O O . GLU B 2 68 ? 0.757 45.543 5.900 1.00 49.22 123 GLU B O 1
ATOM 2942 N N . VAL B 2 69 ? 1.581 47.445 5.013 1.00 39.49 124 VAL B N 1
ATOM 2943 C CA . VAL B 2 69 ? 2.626 46.780 4.235 1.00 32.76 124 VAL B CA 1
ATOM 2944 C C . VAL B 2 69 ? 3.865 47.665 4.216 1.00 31.81 124 VAL B C 1
ATOM 2945 O O . VAL B 2 69 ? 3.777 48.857 3.908 1.00 35.48 124 VAL B O 1
ATOM 2949 N N . PHE B 2 70 ? 5.018 47.083 4.545 1.00 30.47 125 PHE B N 1
ATOM 2950 C CA . PHE B 2 70 ? 6.289 47.791 4.505 1.00 30.86 125 PHE B CA 1
ATOM 2951 C C . PHE B 2 70 ? 7.376 46.855 3.997 1.00 29.47 125 PHE B C 1
ATOM 2952 O O . PHE B 2 70 ? 7.365 45.657 4.294 1.00 29.32 125 PHE B O 1
ATOM 2960 N N . GLY B 2 71 ? 8.312 47.407 3.239 1.00 29.88 126 GLY B N 1
ATOM 2961 C CA . GLY B 2 71 ? 9.408 46.618 2.703 1.00 29.05 126 GLY B CA 1
ATOM 2962 C C . GLY B 2 71 ? 10.031 47.308 1.500 1.00 29.89 126 GLY B C 1
ATOM 2963 O O . GLY B 2 71 ? 10.029 48.535 1.404 1.00 31.26 126 GLY B O 1
ATOM 2964 N N . PHE B 2 72 ? 10.565 46.492 0.593 1.00 29.89 127 PHE B N 1
ATOM 2965 C CA . PHE B 2 72 ? 11.197 47.024 -0.604 1.00 30.37 127 PHE B CA 1
ATOM 2966 C C . PHE B 2 72 ? 11.206 45.958 -1.690 1.00 29.93 127 PHE B C 1
ATOM 2967 O O . PHE B 2 72 ? 11.061 44.765 -1.419 1.00 28.97 127 PHE B O 1
ATOM 2975 N N . ILE B 2 73 ? 11.377 46.417 -2.926 1.00 31.10 128 ILE B N 1
ATOM 2976 C CA . ILE B 2 73 ? 11.481 45.558 -4.099 1.00 31.36 128 ILE B CA 1
ATOM 2977 C C . ILE B 2 73 ? 12.717 46.006 -4.862 1.00 32.81 128 ILE B C 1
ATOM 2978 O O . ILE B 2 73 ? 12.713 47.077 -5.480 1.00 38.23 128 ILE B O 1
ATOM 2983 N N . SER B 2 74 ? 13.768 45.197 -4.823 1.00 32.74 129 SER B N 1
ATOM 2984 C CA . SER B 2 74 ? 15.035 45.528 -5.456 1.00 34.36 129 SER B CA 1
ATOM 2985 C C . SER B 2 74 ? 15.195 44.715 -6.734 1.00 36.04 129 SER B C 1
ATOM 2986 O O . SER B 2 74 ? 15.057 43.488 -6.716 1.00 37.48 129 SER B O 1
ATOM 2989 N N . LEU B 2 75 ? 15.477 45.398 -7.840 1.00 44.78 130 LEU B N 1
ATOM 2990 C CA . LEU B 2 75 ? 15.750 44.729 -9.107 1.00 45.80 130 LEU B CA 1
ATOM 2991 C C . LEU B 2 75 ? 17.217 44.328 -9.173 1.00 46.28 130 LEU B C 1
ATOM 2992 O O . LEU B 2 75 ? 18.102 45.090 -8.771 1.00 45.74 130 LEU B O 1
ATOM 2997 N N . LEU B 2 76 ? 17.475 43.127 -9.684 1.00 46.00 131 LEU B N 1
ATOM 2998 C CA . LEU B 2 76 ? 18.824 42.587 -9.724 1.00 52.61 131 LEU B CA 1
ATOM 2999 C C . LEU B 2 76 ? 19.118 41.998 -11.098 1.00 56.85 131 LEU B C 1
ATOM 3000 O O . LEU B 2 76 ? 18.209 41.600 -11.831 1.00 59.33 131 LEU B O 1
ATOM 3005 N N . ASN B 2 77 ? 20.405 41.958 -11.439 1.00 57.60 132 ASN B N 1
ATOM 3006 C CA . ASN B 2 77 ? 20.895 41.348 -12.670 1.00 63.79 132 ASN B CA 1
ATOM 3007 C C . ASN B 2 77 ? 21.795 40.177 -12.301 1.00 68.12 132 ASN B C 1
ATOM 3008 O O . ASN B 2 77 ? 22.827 40.370 -11.649 1.00 70.44 132 ASN B O 1
ATOM 3013 N N . LEU B 2 78 ? 21.409 38.970 -12.718 1.00 66.97 133 LEU B N 1
ATOM 3014 C CA . LEU B 2 78 ? 22.094 37.765 -12.260 1.00 67.65 133 LEU B CA 1
ATOM 3015 C C . LEU B 2 78 ? 23.354 37.434 -13.049 1.00 68.51 133 LEU B C 1
ATOM 3016 O O . LEU B 2 78 ? 24.060 36.490 -12.678 1.00 69.77 133 LEU B O 1
ATOM 3021 N N . THR B 2 79 ? 23.653 38.160 -14.119 1.00 68.01 134 THR B N 1
ATOM 3022 C CA . THR B 2 79 ? 24.896 37.948 -14.845 1.00 68.84 134 THR B CA 1
ATOM 3023 C C . THR B 2 79 ? 26.057 38.742 -14.257 1.00 73.00 134 THR B C 1
ATOM 3024 O O . THR B 2 79 ? 27.185 38.620 -14.744 1.00 77.21 134 THR B O 1
ATOM 3028 N N . GLU B 2 80 ? 25.810 39.530 -13.216 1.00 69.98 135 GLU B N 1
ATOM 3029 C CA . GLU B 2 80 ? 26.816 40.367 -12.581 1.00 70.26 135 GLU B CA 1
ATOM 3030 C C . GLU B 2 80 ? 27.299 39.713 -11.290 1.00 68.52 135 GLU B C 1
ATOM 3031 O O . GLU B 2 80 ? 26.566 38.955 -10.651 1.00 69.68 135 GLU B O 1
ATOM 3037 N N . ARG B 2 81 ? 28.554 39.996 -10.925 1.00 69.57 136 ARG B N 1
ATOM 3038 C CA . ARG B 2 81 ? 29.078 39.534 -9.641 1.00 71.19 136 ARG B CA 1
ATOM 3039 C C . ARG B 2 81 ? 28.214 40.025 -8.486 1.00 68.14 136 ARG B C 1
ATOM 3040 O O . ARG B 2 81 ? 27.863 39.253 -7.585 1.00 63.53 136 ARG B O 1
ATOM 3048 N N . LYS B 2 82 ? 27.873 41.317 -8.493 1.00 67.38 137 LYS B N 1
ATOM 3049 C CA . LYS B 2 82 ? 27.003 41.870 -7.459 1.00 66.38 137 LYS B CA 1
ATOM 3050 C C . LYS B 2 82 ? 25.676 41.124 -7.391 1.00 62.94 137 LYS B C 1
ATOM 3051 O O . LYS B 2 82 ? 25.176 40.834 -6.298 1.00 65.29 137 LYS B O 1
ATOM 3057 N N . GLY B 2 83 ? 25.097 40.799 -8.547 1.00 63.23 138 GLY B N 1
ATOM 3058 C CA . GLY B 2 83 ? 23.816 40.109 -8.554 1.00 61.34 138 GLY B CA 1
ATOM 3059 C C . GLY B 2 83 ? 23.875 38.757 -7.870 1.00 60.41 138 GLY B C 1
ATOM 3060 O O . GLY B 2 83 ? 23.015 38.420 -7.053 1.00 59.62 138 GLY B O 1
ATOM 3061 N N . THR B 2 84 ? 24.902 37.966 -8.187 1.00 61.03 139 THR B N 1
ATOM 3062 C CA . THR B 2 84 ? 25.030 36.643 -7.588 1.00 61.35 139 THR B CA 1
ATOM 3063 C C . THR B 2 84 ? 25.602 36.698 -6.175 1.00 64.67 139 THR B C 1
ATOM 3064 O O . THR B 2 8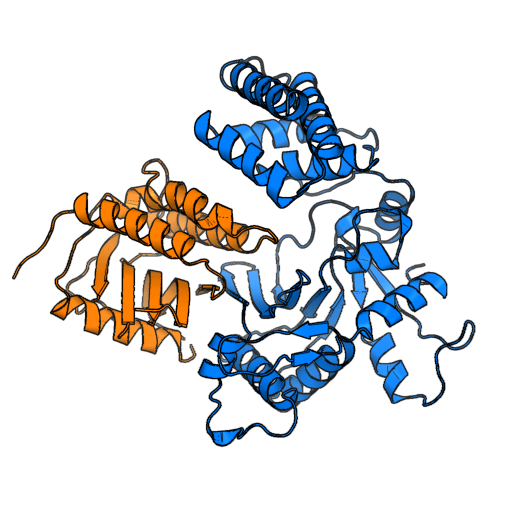4 ? 25.278 35.835 -5.351 1.00 65.02 139 THR B O 1
ATOM 3068 N N . GLN B 2 85 ? 26.449 37.687 -5.874 1.00 61.69 140 GLN B N 1
ATOM 3069 C CA . GLN B 2 85 ? 26.954 37.824 -4.512 1.00 64.98 140 GLN B CA 1
ATOM 3070 C C . GLN B 2 85 ? 25.829 38.160 -3.541 1.00 61.70 140 GLN B C 1
ATOM 3071 O O . GLN B 2 85 ? 25.864 37.742 -2.377 1.00 60.54 140 GLN B O 1
ATOM 3077 N N . CYS B 2 86 ? 24.827 38.910 -4.004 1.00 58.68 141 CYS B N 1
ATOM 3078 C CA . CYS B 2 86 ? 23.637 39.149 -3.198 1.00 56.74 141 CYS B CA 1
ATOM 3079 C C . CYS B 2 86 ? 22.897 37.847 -2.930 1.00 54.35 141 CYS B C 1
ATOM 3080 O O . CYS B 2 86 ? 22.496 37.567 -1.793 1.00 53.54 141 CYS B O 1
ATOM 3083 N N . VAL B 2 87 ? 22.712 37.034 -3.973 1.00 54.70 142 VAL B N 1
ATOM 3084 C CA . VAL B 2 87 ? 21.935 35.804 -3.846 1.00 54.70 142 VAL B CA 1
ATOM 3085 C C . VAL B 2 87 ? 22.555 34.880 -2.806 1.00 56.31 142 VAL B C 1
ATOM 3086 O O . VAL B 2 87 ? 21.844 34.226 -2.036 1.00 55.07 142 VAL B O 1
ATOM 3090 N N . GLU B 2 88 ? 23.888 34.815 -2.759 1.00 69.43 143 GLU B N 1
ATOM 3091 C CA . GLU B 2 88 ? 24.542 33.974 -1.762 1.00 70.08 143 GLU B CA 1
ATOM 3092 C C . GLU B 2 88 ? 24.177 34.405 -0.348 1.00 68.83 143 GLU B C 1
ATOM 3093 O O . GLU B 2 88 ? 23.987 33.561 0.536 1.00 70.06 143 GLU B O 1
ATOM 3099 N N . GLN B 2 89 ? 24.065 35.713 -0.112 1.00 58.23 144 GLN B N 1
ATOM 3100 C CA . GLN B 2 89 ? 23.634 36.177 1.201 1.00 54.55 144 GLN B CA 1
ATOM 3101 C C . GLN B 2 89 ? 22.139 35.976 1.407 1.00 49.86 144 GLN B C 1
ATOM 3102 O O . GLN B 2 89 ? 21.711 35.558 2.489 1.00 48.64 144 GLN B O 1
ATOM 3108 N N . ILE B 2 90 ? 21.335 36.274 0.385 1.00 53.06 145 ILE B N 1
ATOM 3109 C CA . ILE B 2 90 ? 19.891 36.076 0.487 1.00 47.76 145 ILE B CA 1
ATOM 3110 C C . ILE B 2 90 ? 19.578 34.605 0.728 1.00 47.46 145 ILE B C 1
ATOM 3111 O O . ILE B 2 90 ? 18.811 34.254 1.634 1.00 45.84 145 ILE B O 1
ATOM 3116 N N . GLN B 2 91 ? 20.185 33.721 -0.066 1.00 46.83 146 GLN B N 1
ATOM 3117 C CA . GLN B 2 91 ? 19.982 32.291 0.132 1.00 42.58 146 GLN B CA 1
ATOM 3118 C C . GLN B 2 91 ? 20.460 31.851 1.508 1.00 45.06 146 GLN B C 1
ATOM 3119 O O . GLN B 2 91 ? 19.851 30.977 2.133 1.00 48.14 146 GLN B O 1
ATOM 3125 N N . GLU B 2 92 ? 21.550 32.443 2.002 1.00 45.46 147 GLU B N 1
ATOM 3126 C CA . GLU B 2 92 ? 22.044 32.047 3.316 1.00 46.40 147 GLU B CA 1
ATOM 3127 C C . GLU B 2 92 ? 21.113 32.522 4.421 1.00 46.67 147 GLU B C 1
ATOM 3128 O O . GLU B 2 92 ? 20.864 31.787 5.383 1.00 45.79 147 GLU B O 1
ATOM 3134 N N . LEU B 2 93 ? 20.590 33.745 4.300 1.00 48.46 148 LEU B N 1
ATOM 3135 C CA . LEU B 2 93 ? 19.661 34.255 5.305 1.00 45.04 148 LEU B CA 1
ATOM 3136 C C . LEU B 2 93 ? 18.415 33.387 5.395 1.00 44.68 148 LEU B C 1
ATOM 3137 O O . LEU B 2 93 ? 17.935 33.091 6.495 1.00 46.24 148 LEU B O 1
ATOM 3142 N N . VAL B 2 94 ? 17.880 32.964 4.247 1.00 44.42 149 VAL B N 1
ATOM 3143 C CA . VAL B 2 94 ? 16.696 32.111 4.246 1.00 38.27 149 VAL B CA 1
ATOM 3144 C C . VAL B 2 94 ? 17.010 30.762 4.878 1.00 41.61 149 VAL B C 1
ATOM 3145 O O . VAL B 2 94 ? 16.201 30.212 5.634 1.00 45.69 149 VAL B O 1
ATOM 3149 N N . LEU B 2 95 ? 18.191 30.213 4.593 1.00 43.62 150 LEU B N 1
ATOM 3150 C CA . LEU B 2 95 ? 18.593 28.967 5.238 1.00 47.79 150 LEU B CA 1
ATOM 3151 C C . LEU B 2 95 ? 18.644 29.127 6.753 1.00 50.63 150 LEU B C 1
ATOM 3152 O O . LEU B 2 95 ? 18.159 28.264 7.493 1.00 54.21 150 LEU B O 1
ATOM 3157 N N . ARG B 2 96 ? 19.217 30.234 7.231 1.00 55.11 151 ARG B N 1
ATOM 3158 C CA . ARG B 2 96 ? 19.282 30.472 8.668 1.00 55.70 151 ARG B CA 1
ATOM 3159 C C . ARG B 2 96 ? 17.899 30.710 9.263 1.00 55.49 151 ARG B C 1
ATOM 3160 O O . ARG B 2 96 ? 17.656 30.354 10.421 1.00 58.37 151 ARG B O 1
ATOM 3168 N N . PHE B 2 97 ? 16.985 31.304 8.493 1.00 51.75 152 PHE B N 1
ATOM 3169 C CA . PHE B 2 97 ? 15.610 31.465 8.954 1.00 53.13 152 PHE B CA 1
ATOM 3170 C C . PHE B 2 97 ? 14.882 30.135 9.058 1.00 57.98 152 PHE B C 1
ATOM 3171 O O . PHE B 2 97 ? 13.865 30.045 9.755 1.00 60.22 152 PHE B O 1
ATOM 3179 N N . CYS B 2 98 ? 15.377 29.106 8.380 1.00 54.82 153 CYS B N 1
ATOM 3180 C CA . CYS B 2 98 ? 14.766 27.789 8.402 1.00 53.67 153 CYS B CA 1
ATOM 3181 C C . CYS B 2 98 ? 15.152 26.988 9.629 1.00 60.99 153 CYS B C 1
ATOM 3182 O O . CYS B 2 98 ? 14.800 25.807 9.715 1.00 67.60 153 CYS B O 1
ATOM 3185 N N . GLU B 2 99 ? 15.869 27.588 10.571 1.00 70.98 154 GLU B N 1
ATOM 3186 C CA . GLU B 2 99 ? 16.272 26.853 11.753 1.00 74.50 154 GLU B CA 1
ATOM 3187 C C . GLU B 2 99 ? 15.126 26.825 12.763 1.00 76.59 154 GLU B C 1
ATOM 3188 O O . GLU B 2 99 ? 14.148 27.574 12.662 1.00 76.59 154 GLU B O 1
ATOM 3194 N N . LYS B 2 100 ? 15.257 25.939 13.748 1.00 73.62 155 LYS B N 1
ATOM 3195 C CA . LYS B 2 100 ? 14.142 25.578 14.614 1.00 72.79 155 LYS B CA 1
ATOM 3196 C C . LYS B 2 100 ? 13.691 26.738 15.497 1.00 76.65 155 LYS B C 1
ATOM 3197 O O . LYS B 2 100 ? 12.606 27.294 15.298 1.00 78.96 155 LYS B O 1
ATOM 3203 N N . ASN B 2 101 ? 14.515 27.117 16.470 1.00 76.38 156 ASN B N 1
ATOM 3204 C CA . ASN B 2 101 ? 14.131 28.138 17.436 1.00 77.60 156 ASN B CA 1
ATOM 3205 C C . ASN B 2 101 ? 14.471 29.531 16.920 1.00 85.14 156 ASN B C 1
ATOM 3206 O O . ASN B 2 101 ? 14.686 30.461 17.706 1.00 89.86 156 ASN B O 1
ATOM 3211 N N . CYS B 2 102 ? 14.515 29.687 15.597 1.00 91.35 157 CYS B N 1
ATOM 3212 C CA . CYS B 2 102 ? 14.948 30.935 14.975 1.00 90.83 157 CYS B CA 1
ATOM 3213 C C . CYS B 2 102 ? 13.731 31.813 14.700 1.00 95.64 157 CYS B C 1
ATOM 3214 O O . CYS B 2 102 ? 13.178 31.843 13.598 1.00 98.71 157 CYS B O 1
ATOM 3217 N N . GLU B 2 103 ? 13.314 32.550 15.730 1.00 84.60 158 GLU B N 1
ATOM 3218 C CA . GLU B 2 103 ? 12.191 33.468 15.576 1.00 80.04 158 GLU B CA 1
ATOM 3219 C C . GLU B 2 103 ? 12.468 34.830 16.198 1.00 78.41 158 GLU B C 1
ATOM 3220 O O . GLU B 2 103 ? 12.261 35.862 15.555 1.00 78.87 158 GLU B O 1
ATOM 3226 N N . LYS B 2 104 ? 12.910 34.850 17.455 1.00 80.73 159 LYS B N 1
ATOM 3227 C CA . LYS B 2 104 ? 13.290 36.123 18.057 1.00 80.30 159 LYS B CA 1
ATOM 3228 C C . LYS B 2 104 ? 14.546 36.686 17.406 1.00 79.49 159 LYS B C 1
ATOM 3229 O O . LYS B 2 104 ? 14.748 37.906 17.394 1.00 76.86 159 LYS B O 1
ATOM 3235 N N . SER B 2 105 ? 15.386 35.812 16.848 1.00 72.92 160 SER B N 1
ATOM 3236 C CA . SER B 2 105 ? 16.579 36.233 16.130 1.00 70.62 160 SER B CA 1
ATOM 3237 C C . SER B 2 105 ? 16.266 36.901 14.798 1.00 65.01 160 SER B C 1
ATOM 3238 O O . SER B 2 105 ? 17.177 37.467 14.183 1.00 61.89 160 SER B O 1
ATOM 3241 N N . MET B 2 106 ? 15.015 36.840 14.337 1.00 63.12 161 MET B N 1
ATOM 3242 C CA . MET B 2 106 ? 14.661 37.445 13.057 1.00 58.09 161 MET B CA 1
ATOM 3243 C C . MET B 2 106 ? 14.966 38.934 13.045 1.00 57.61 161 MET B C 1
ATOM 3244 O O . MET B 2 106 ? 15.478 39.464 12.051 1.00 54.30 161 MET B O 1
ATOM 3249 N N . VAL B 2 107 ? 14.659 39.628 14.138 1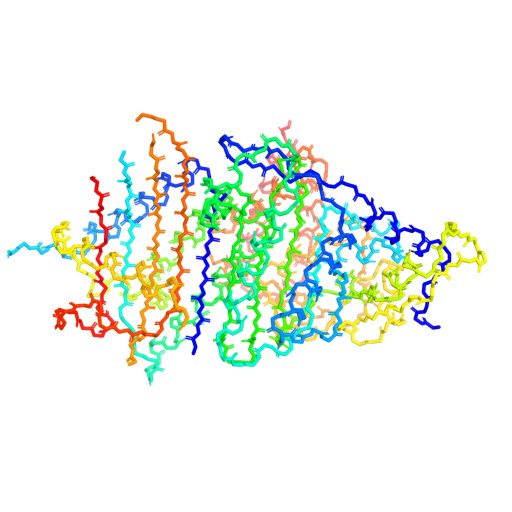.00 57.60 162 VAL B N 1
ATOM 3250 C CA . VAL B 2 107 ? 14.878 41.068 14.169 1.00 53.06 162 VAL B CA 1
ATOM 3251 C C . VAL B 2 107 ? 16.369 41.380 14.158 1.00 55.73 162 VAL B C 1
ATOM 3252 O O . VAL B 2 107 ? 16.814 42.325 13.493 1.00 54.48 162 VAL B O 1
ATOM 3256 N N . GLU B 2 108 ? 17.169 40.585 14.877 1.00 57.55 163 GLU B N 1
ATOM 3257 C CA . GLU B 2 108 ? 18.611 40.814 14.904 1.00 55.37 163 GLU B CA 1
ATOM 3258 C C . GLU B 2 108 ? 19.277 40.367 13.610 1.00 57.69 163 GLU B C 1
ATOM 3259 O O . GLU B 2 108 ? 20.180 41.047 13.107 1.00 61.03 163 GLU B O 1
ATOM 3265 N N . GLN B 2 109 ? 18.856 39.225 13.055 1.00 55.50 164 GLN B N 1
ATOM 3266 C CA . GLN B 2 109 ? 19.452 38.757 11.807 1.00 55.32 164 GLN B CA 1
ATOM 3267 C C . GLN B 2 109 ? 19.138 39.694 10.649 1.00 53.82 164 GLN B C 1
ATOM 3268 O O . GLN B 2 109 ? 19.961 39.858 9.741 1.00 50.60 164 GLN B O 1
ATOM 3274 N N . LEU B 2 110 ? 17.960 40.318 10.661 1.00 54.38 165 LEU B N 1
ATOM 3275 C CA . LEU B 2 110 ? 17.650 41.306 9.638 1.00 49.02 165 LEU B CA 1
ATOM 3276 C C . LEU B 2 110 ? 18.450 42.584 9.841 1.00 51.43 165 LEU B C 1
ATOM 3277 O O . LEU B 2 110 ? 18.766 43.270 8.863 1.00 55.75 165 LEU B O 1
ATOM 3282 N N . ASP B 2 111 ? 18.786 42.917 11.093 1.00 51.43 166 ASP B N 1
ATOM 3283 C CA . ASP B 2 111 ? 19.593 44.105 11.359 1.00 53.69 166 ASP B CA 1
ATOM 3284 C C . ASP B 2 111 ? 20.925 44.035 10.622 1.00 56.95 166 ASP B C 1
ATOM 3285 O O . ASP B 2 111 ? 21.358 45.012 10.001 1.00 53.16 166 ASP B O 1
ATOM 3290 N N . LYS B 2 112 ? 21.589 42.880 10.678 1.00 57.15 167 LYS B N 1
ATOM 3291 C CA . LYS B 2 112 ? 22.807 42.702 9.898 1.00 57.22 167 LYS B CA 1
ATOM 3292 C C . LYS B 2 112 ? 22.498 42.692 8.408 1.00 55.67 167 LYS B C 1
ATOM 3293 O O . LYS B 2 112 ? 23.082 43.462 7.637 1.00 55.47 167 LYS B O 1
ATOM 3299 N N . PHE B 2 113 ? 21.551 41.844 7.996 1.00 55.62 168 PHE B N 1
ATOM 3300 C CA . PHE B 2 113 ? 21.260 41.588 6.590 1.00 52.09 168 PHE B CA 1
ATOM 3301 C C . PHE B 2 113 ? 21.193 42.852 5.744 1.00 49.97 168 PHE B C 1
ATOM 3302 O O . PHE B 2 113 ? 21.900 42.983 4.739 1.00 53.21 168 PHE B O 1
ATOM 3310 N N . LEU B 2 114 ? 20.343 43.795 6.141 1.00 48.37 169 LEU B N 1
ATOM 3311 C CA . LEU B 2 114 ? 20.068 44.955 5.311 1.00 51.93 169 LEU B CA 1
ATOM 3312 C C . LEU B 2 114 ? 20.820 46.213 5.732 1.00 52.07 169 LEU B C 1
ATOM 3313 O O . LEU B 2 114 ? 20.802 47.199 4.987 1.00 50.48 169 LEU B O 1
ATOM 3318 N N . ASN B 2 115 ? 21.496 46.207 6.880 1.00 51.20 170 ASN B N 1
ATOM 3319 C CA . ASN B 2 115 ? 22.251 47.374 7.317 1.00 53.66 170 ASN B CA 1
ATOM 3320 C C . ASN B 2 115 ? 23.761 47.181 7.272 1.00 57.78 170 ASN B C 1
ATOM 3321 O O . ASN B 2 115 ? 24.496 48.140 7.528 1.00 58.08 170 ASN B O 1
ATOM 3326 N N . ASP B 2 116 ? 24.248 45.984 6.947 1.00 61.86 171 ASP B N 1
ATOM 3327 C CA . ASP B 2 116 ? 25.687 45.734 6.850 1.00 62.57 171 ASP B CA 1
ATOM 3328 C C . ASP B 2 116 ? 26.163 46.115 5.457 1.00 63.31 171 ASP B C 1
ATOM 3329 O O . ASP B 2 116 ? 26.084 45.315 4.522 1.00 65.85 171 ASP B O 1
ATOM 3334 N N . THR B 2 117 ? 26.682 47.338 5.322 1.00 61.72 172 THR B N 1
ATOM 3335 C CA . THR B 2 117 ? 27.240 47.785 4.052 1.00 61.14 172 THR B CA 1
ATOM 3336 C C . THR B 2 117 ? 28.519 47.049 3.676 1.00 64.46 172 THR B C 1
ATOM 3337 O O . THR B 2 117 ? 28.959 47.162 2.527 1.00 64.19 172 THR B O 1
ATOM 3341 N N . THR B 2 118 ? 29.124 46.306 4.604 1.00 71.10 173 THR B N 1
ATOM 3342 C CA . THR B 2 118 ? 30.255 45.433 4.305 1.00 68.40 173 THR B CA 1
ATOM 3343 C C . THR B 2 118 ? 29.826 44.129 3.645 1.00 70.69 173 THR B C 1
ATOM 3344 O O . THR B 2 118 ? 30.644 43.210 3.522 1.00 65.14 173 THR B O 1
ATOM 3348 N N . LYS B 2 119 ? 28.569 44.036 3.232 1.00 80.73 174 LYS B N 1
ATOM 3349 C CA . LYS B 2 119 ? 27.968 42.837 2.674 1.00 79.18 174 LYS B CA 1
ATOM 3350 C C . LYS B 2 119 ? 27.153 43.230 1.453 1.00 77.33 174 LYS B C 1
ATOM 3351 O O . LYS B 2 119 ? 26.733 44.386 1.328 1.00 76.90 174 LYS B O 1
ATOM 3357 N N . PRO B 2 120 ? 26.908 42.290 0.533 1.00 63.36 175 PRO B N 1
ATOM 3358 C CA . PRO B 2 120 ? 26.232 42.665 -0.725 1.00 58.29 175 PRO B CA 1
ATOM 3359 C C . PRO B 2 120 ? 24.859 43.289 -0.532 1.00 58.21 175 PRO B C 1
ATOM 3360 O O . PRO B 2 120 ? 24.577 44.344 -1.117 1.00 56.05 175 PRO B O 1
ATOM 3364 N N . VAL B 2 121 ? 23.995 42.667 0.275 1.00 58.48 176 VAL B N 1
ATOM 3365 C CA . VAL B 2 121 ? 22.621 43.149 0.402 1.00 51.19 176 VAL B CA 1
ATOM 3366 C C . VAL B 2 121 ? 22.575 44.453 1.187 1.00 53.63 176 VAL B C 1
ATOM 3367 O O . VAL B 2 121 ? 21.839 45.380 0.829 1.00 55.13 176 VAL B O 1
ATOM 3371 N N . GLY B 2 122 ? 23.346 44.548 2.271 1.00 55.19 177 GLY B N 1
ATOM 3372 C CA . GLY B 2 122 ? 23.417 45.803 3.001 1.00 56.57 177 GLY B CA 1
ATOM 3373 C C . GLY B 2 122 ? 24.043 46.925 2.197 1.00 55.40 177 GLY B C 1
ATOM 3374 O O . GLY B 2 122 ? 23.730 48.100 2.415 1.00 52.58 177 GLY B O 1
ATOM 3375 N N . LEU B 2 123 ? 24.933 46.587 1.260 1.00 53.26 178 LEU B N 1
ATOM 3376 C CA . LEU B 2 123 ? 25.526 47.598 0.390 1.00 59.43 178 LEU B CA 1
ATOM 3377 C C . LEU B 2 123 ? 24.589 47.975 -0.750 1.00 61.79 178 LEU B C 1
ATOM 3378 O O . LEU B 2 123 ? 24.546 49.141 -1.163 1.00 64.87 178 LEU B O 1
ATOM 3383 N N . LEU B 2 124 ? 23.842 47.003 -1.281 1.00 56.57 179 LEU B N 1
ATOM 3384 C CA . LEU B 2 124 ? 22.924 47.294 -2.376 1.00 55.34 179 LEU B CA 1
ATOM 3385 C C . LEU B 2 124 ? 21.794 48.211 -1.930 1.00 56.09 179 LEU B C 1
ATOM 3386 O O . LEU B 2 124 ? 21.278 48.999 -2.733 1.00 55.99 179 LEU B O 1
ATOM 3391 N N . LEU B 2 125 ? 21.402 48.135 -0.659 1.00 53.42 180 LEU B N 1
ATOM 3392 C CA . LEU B 2 125 ? 20.322 48.969 -0.149 1.00 52.80 180 LEU B CA 1
ATOM 3393 C C . LEU B 2 125 ? 20.785 50.359 0.265 1.00 58.02 180 LEU B C 1
ATOM 3394 O O . LEU B 2 125 ? 19.941 51.234 0.483 1.00 58.63 180 LEU B O 1
ATOM 3399 N N . SER B 2 126 ? 22.094 50.585 0.382 1.00 60.24 181 SER B N 1
ATOM 3400 C CA . SER B 2 126 ? 22.589 51.933 0.637 1.00 60.69 181 SER B CA 1
ATOM 3401 C C . SER B 2 126 ? 22.735 52.735 -0.652 1.00 63.81 181 SER B C 1
ATOM 3402 O O . SER B 2 126 ? 22.623 53.966 -0.627 1.00 58.86 181 SER B O 1
ATOM 3405 N N . GLU B 2 127 ? 22.969 52.062 -1.778 1.00 88.97 182 GLU B N 1
ATOM 3406 C CA . GLU B 2 127 ? 23.079 52.703 -3.080 1.00 90.65 182 GLU B CA 1
ATOM 3407 C C . GLU B 2 127 ? 21.744 52.632 -3.817 1.00 89.03 182 GLU B C 1
ATOM 3408 O O . GLU B 2 127 ? 21.022 51.634 -3.721 1.00 95.25 182 GLU B O 1
ATOM 3414 N N . ARG B 2 128 ? 21.416 53.708 -4.537 1.00 62.83 183 ARG B N 1
ATOM 3415 C CA . ARG B 2 128 ? 20.242 53.765 -5.424 1.00 65.15 183 ARG B CA 1
ATOM 3416 C C . ARG B 2 128 ? 18.962 53.234 -4.772 1.00 61.70 183 ARG B C 1
ATOM 3417 O O . ARG B 2 128 ? 18.102 52.655 -5.444 1.00 54.01 183 ARG B O 1
ATOM 3425 N N . PHE B 2 129 ? 18.818 53.423 -3.461 1.00 62.17 184 PHE B N 1
ATOM 3426 C CA . PHE B 2 129 ? 17.544 53.171 -2.799 1.00 53.39 184 PHE B CA 1
ATOM 3427 C C . PHE B 2 129 ? 16.671 54.410 -2.949 1.00 49.38 184 PHE B C 1
ATOM 3428 O O . PHE B 2 129 ? 17.111 55.524 -2.652 1.00 56.64 184 PHE B O 1
ATOM 3436 N N . ILE B 2 130 ? 15.444 54.225 -3.436 1.00 44.80 185 ILE B N 1
ATOM 3437 C CA . ILE B 2 130 ? 14.544 55.336 -3.719 1.00 50.57 185 ILE B CA 1
ATOM 3438 C C . ILE B 2 130 ? 13.215 55.110 -3.005 1.00 51.38 185 ILE B C 1
ATOM 3439 O O . ILE B 2 130 ? 12.756 53.971 -2.863 1.00 48.74 185 ILE B O 1
ATOM 3444 N N . ASN B 2 131 ? 12.611 56.200 -2.532 1.00 54.34 186 ASN B N 1
ATOM 3445 C CA . ASN B 2 131 ? 11.348 56.171 -1.799 1.00 53.60 186 ASN B CA 1
ATOM 3446 C C . ASN B 2 131 ? 10.245 56.737 -2.680 1.00 57.65 186 ASN B C 1
ATOM 3447 O O . ASN B 2 131 ? 10.263 57.927 -3.014 1.00 66.63 186 ASN B O 1
ATOM 3452 N N . VAL B 2 132 ? 9.278 55.898 -3.028 1.00 54.63 187 VAL B N 1
ATOM 3453 C CA . VAL B 2 132 ? 8.180 56.321 -3.890 1.00 56.38 187 VAL B CA 1
ATOM 3454 C C . VAL B 2 132 ? 6.934 56.575 -3.045 1.00 58.55 187 VAL B C 1
ATOM 3455 O O . VAL B 2 132 ? 6.742 55.926 -2.006 1.00 57.97 187 VAL B O 1
ATOM 3459 N N . PRO B 2 133 ? 6.080 57.517 -3.439 1.00 61.45 188 PRO B N 1
ATOM 3460 C CA . PRO B 2 133 ? 4.827 57.751 -2.707 1.00 60.43 188 PRO B CA 1
ATOM 3461 C C . PRO B 2 133 ? 3.900 56.553 -2.812 1.00 61.22 188 PRO B C 1
ATOM 3462 O O . PRO B 2 133 ? 4.112 55.669 -3.656 1.00 58.23 188 PRO B O 1
ATOM 3466 N N . PRO B 2 134 ? 2.863 56.477 -1.964 1.00 65.72 189 PRO B N 1
ATOM 3467 C CA . PRO B 2 134 ? 2.003 55.278 -1.974 1.00 61.34 189 PRO B CA 1
ATOM 3468 C C . PRO B 2 134 ? 1.257 55.063 -3.281 1.00 58.24 189 PRO B C 1
ATOM 3469 O O . PRO B 2 134 ? 0.973 53.911 -3.635 1.00 51.77 189 PRO B O 1
ATOM 3473 N N . GLN B 2 135 ? 0.935 56.132 -4.016 1.00 63.87 190 GLN B N 1
ATOM 3474 C CA . GLN B 2 135 ? 0.293 55.976 -5.319 1.00 64.53 190 GLN B CA 1
ATOM 3475 C C . GLN B 2 135 ? 1.173 55.220 -6.309 1.00 59.92 190 GLN B C 1
ATOM 3476 O O . GLN B 2 135 ? 0.655 54.636 -7.267 1.00 56.88 190 GLN B O 1
ATOM 3482 N N . ILE B 2 136 ? 2.486 55.215 -6.096 1.00 59.02 191 ILE B N 1
ATOM 3483 C CA . ILE B 2 136 ? 3.390 54.402 -6.902 1.00 55.66 191 ILE B CA 1
ATOM 3484 C C . ILE B 2 136 ? 3.559 53.011 -6.306 1.00 52.87 191 ILE B C 1
ATOM 3485 O O . ILE B 2 136 ? 3.650 52.020 -7.034 1.00 50.22 191 ILE B O 1
ATOM 3490 N N . ALA B 2 137 ? 3.589 52.919 -4.975 1.00 52.12 192 ALA B N 1
ATOM 3491 C CA . ALA B 2 137 ? 3.951 51.662 -4.328 1.00 50.63 192 ALA B CA 1
ATOM 3492 C C . ALA B 2 137 ? 2.842 50.623 -4.452 1.00 46.90 192 ALA B C 1
ATOM 3493 O O . ALA B 2 137 ? 3.121 49.440 -4.677 1.00 45.57 192 ALA B O 1
ATOM 3495 N N . LEU B 2 138 ? 1.581 51.042 -4.308 1.00 50.57 193 LEU B N 1
ATOM 3496 C CA . LEU B 2 138 ? 0.473 50.087 -4.362 1.00 45.70 193 LEU B CA 1
ATOM 3497 C C . LEU B 2 138 ? 0.443 49.289 -5.659 1.00 43.99 193 LEU B C 1
ATOM 3498 O O . LEU B 2 138 ? 0.278 48.059 -5.592 1.00 44.08 193 LEU B O 1
ATOM 3503 N N . PRO B 2 139 ? 0.589 49.890 -6.849 1.00 43.27 194 PRO B N 1
ATOM 3504 C CA . PRO B 2 139 ? 0.647 49.059 -8.066 1.00 45.45 194 PRO B CA 1
ATOM 3505 C C . PRO B 2 139 ? 1.784 48.052 -8.058 1.00 46.82 194 PRO B C 1
ATOM 3506 O O . PRO B 2 139 ? 1.626 46.934 -8.567 1.00 45.41 194 PRO B O 1
ATOM 3510 N N . MET B 2 140 ? 2.933 48.422 -7.491 1.00 43.01 195 MET B N 1
ATOM 3511 C CA . MET B 2 140 ? 4.061 47.501 -7.454 1.00 42.09 195 MET B CA 1
ATOM 3512 C C . MET B 2 140 ? 3.801 46.348 -6.494 1.00 45.58 195 MET B C 1
ATOM 3513 O O . MET B 2 140 ? 4.099 45.189 -6.809 1.00 48.67 195 MET B O 1
ATOM 3518 N N . TYR B 2 141 ? 3.256 46.646 -5.313 1.00 43.65 196 TYR B N 1
ATOM 3519 C CA . TYR B 2 141 ? 2.902 45.585 -4.379 1.00 42.61 196 TYR B CA 1
ATOM 3520 C C . TYR B 2 141 ? 1.899 44.628 -5.005 1.00 47.92 196 TYR B C 1
ATOM 3521 O O . TYR B 2 141 ? 2.057 43.405 -4.932 1.00 54.26 196 TYR B O 1
ATOM 3530 N N . GLN B 2 142 ? 0.872 45.175 -5.655 1.00 47.16 197 GLN B N 1
ATOM 3531 C CA . GLN B 2 142 ? -0.211 44.343 -6.162 1.00 46.84 197 GLN B CA 1
ATOM 3532 C C . GLN B 2 142 ? 0.252 43.445 -7.302 1.00 48.81 197 GLN B C 1
ATOM 3533 O O . GLN B 2 142 ? -0.216 42.307 -7.425 1.00 50.19 197 GLN B O 1
ATOM 3539 N N . GLN B 2 143 ? 1.171 43.923 -8.144 1.00 54.63 198 GLN B N 1
ATOM 3540 C CA . GLN B 2 143 ? 1.669 43.054 -9.206 1.00 56.26 198 GLN B CA 1
ATOM 3541 C C . GLN B 2 143 ? 2.583 41.972 -8.646 1.00 57.33 198 GLN B C 1
ATOM 3542 O O . GLN B 2 143 ? 2.533 40.819 -9.093 1.00 59.08 198 GLN B O 1
ATOM 3548 N N . LEU B 2 144 ? 3.427 42.319 -7.672 1.00 52.75 199 LEU B N 1
ATOM 3549 C CA . LEU B 2 144 ? 4.236 41.293 -7.025 1.00 52.94 199 LEU B CA 1
ATOM 3550 C C . LEU B 2 144 ? 3.352 40.249 -6.360 1.00 57.42 199 LEU B C 1
ATOM 3551 O O . LEU B 2 144 ? 3.648 39.049 -6.411 1.00 57.74 199 LEU B O 1
ATOM 3556 N N . GLN B 2 145 ? 2.250 40.687 -5.744 1.00 58.58 200 GLN B N 1
ATOM 3557 C CA . GLN B 2 145 ? 1.319 39.739 -5.144 1.00 58.36 200 GLN B CA 1
ATOM 3558 C C . GLN B 2 145 ? 0.687 38.840 -6.198 1.00 60.37 200 GLN B C 1
ATOM 3559 O O . GLN B 2 145 ? 0.383 37.675 -5.920 1.00 65.01 200 GLN B O 1
ATOM 3565 N N . LYS B 2 146 ? 0.494 39.356 -7.413 1.00 59.65 201 LYS B N 1
ATOM 3566 C CA . LYS B 2 146 ? -0.004 38.518 -8.499 1.00 57.82 201 LYS B CA 1
ATOM 3567 C C . LYS B 2 146 ? 1.080 37.575 -9.007 1.00 59.72 201 LYS B C 1
ATOM 3568 O O . LYS B 2 146 ? 0.856 36.366 -9.131 1.00 60.86 201 LYS B O 1
ATOM 3574 N N . GLU B 2 147 ? 2.269 38.112 -9.298 1.00 68.06 202 GLU B N 1
ATOM 3575 C CA . GLU B 2 147 ? 3.340 37.292 -9.857 1.00 70.68 202 GLU B CA 1
ATOM 3576 C C . GLU B 2 147 ? 3.760 36.181 -8.901 1.00 73.76 202 GLU B C 1
ATOM 3577 O O . GLU B 2 147 ? 4.229 35.125 -9.344 1.00 76.48 202 GLU B O 1
ATOM 3583 N N . LEU B 2 148 ? 3.598 36.397 -7.593 1.00 61.30 203 LEU B N 1
ATOM 3584 C CA . LEU B 2 148 ? 4.005 35.411 -6.600 1.00 59.44 203 LEU B CA 1
ATOM 3585 C C . LEU B 2 148 ? 2.987 34.294 -6.411 1.00 63.99 203 LEU B C 1
ATOM 3586 O O . LEU B 2 148 ? 3.345 33.232 -5.885 1.00 58.04 203 LEU B O 1
ATOM 3591 N N . ALA B 2 149 ? 1.735 34.506 -6.822 1.00 63.95 204 ALA B N 1
ATOM 3592 C CA . ALA B 2 149 ? 0.671 33.545 -6.570 1.00 60.77 204 ALA B CA 1
ATOM 3593 C C . ALA B 2 149 ? 0.584 32.453 -7.635 1.00 73.76 204 ALA B C 1
ATOM 3594 O O . ALA B 2 149 ? 0.286 31.302 -7.307 1.00 76.34 204 ALA B O 1
ATOM 3596 N N . GLY B 2 150 ? 0.838 32.772 -8.902 1.00 85.97 205 GLY B N 1
ATOM 3597 C CA . GLY B 2 150 ? 0.595 31.848 -10.002 1.00 86.98 205 GLY B CA 1
ATOM 3598 C C . GLY B 2 150 ? 1.886 31.319 -10.610 1.00 89.57 205 GLY B C 1
ATOM 3599 O O . GLY B 2 150 ? 2.741 32.092 -11.049 1.00 90.97 205 GLY B O 1
ATOM 3600 N N . ALA B 2 151 ? 1.998 29.991 -10.653 1.00 82.57 206 ALA B N 1
ATOM 3601 C CA . ALA B 2 151 ? 3.135 29.328 -11.286 1.00 79.41 206 ALA B CA 1
ATOM 3602 C C . ALA B 2 151 ? 2.962 29.271 -12.803 1.00 71.16 206 ALA B C 1
ATOM 3603 O O . ALA B 2 151 ? 3.750 29.852 -13.551 1.00 69.97 206 ALA B O 1
ATOM 3605 N N . GLY B 2 159 ? 12.095 38.045 -18.426 1.00 56.24 214 GLY B N 1
ATOM 3606 C CA . GLY B 2 159 ? 12.922 37.652 -17.300 1.00 63.94 214 GLY B CA 1
ATOM 3607 C C . GLY B 2 159 ? 13.550 38.821 -16.562 1.00 67.10 214 GLY B C 1
ATOM 3608 O O . GLY B 2 159 ? 14.353 39.563 -17.129 1.00 65.24 214 GLY B O 1
ATOM 3609 N N . LYS B 2 160 ? 13.181 38.975 -15.291 1.00 68.41 215 LYS B N 1
ATOM 3610 C CA . LYS B 2 160 ? 13.695 40.054 -14.447 1.00 62.37 215 LYS B CA 1
ATOM 3611 C C . LYS B 2 160 ? 13.783 39.530 -13.020 1.00 62.53 215 LYS B C 1
ATOM 3612 O O . LYS B 2 160 ? 12.752 39.228 -12.413 1.00 65.69 215 LYS B O 1
ATOM 3618 N N . CYS B 2 161 ? 14.998 39.430 -12.483 1.00 51.19 216 CYS B N 1
ATOM 3619 C CA . CYS B 2 161 ? 15.177 38.927 -11.124 1.00 49.86 216 CYS B CA 1
ATOM 3620 C C . CYS B 2 161 ? 14.888 40.028 -10.111 1.00 47.22 216 CYS B C 1
ATOM 3621 O O . CYS B 2 161 ? 15.615 41.025 -10.039 1.00 47.00 216 CYS B O 1
ATOM 3624 N N . TYR B 2 162 ? 13.835 39.834 -9.317 1.00 46.47 217 TYR B N 1
ATOM 3625 C CA . TYR B 2 162 ? 13.424 40.782 -8.293 1.00 39.78 217 TYR B CA 1
ATOM 3626 C C . TYR B 2 162 ? 13.706 40.210 -6.910 1.00 34.01 217 TYR B C 1
ATOM 3627 O O . TYR B 2 162 ? 13.541 39.009 -6.677 1.00 37.66 217 TYR B O 1
ATOM 3636 N N . PHE B 2 163 ? 14.127 41.082 -5.999 1.00 32.67 218 PHE B N 1
ATOM 3637 C CA . PHE B 2 163 ? 14.420 40.743 -4.613 1.00 31.38 218 PHE B CA 1
ATOM 3638 C C . PHE B 2 163 ? 13.483 41.558 -3.736 1.00 30.10 218 PHE B C 1
ATOM 3639 O O . PHE B 2 163 ? 13.507 42.792 -3.778 1.00 32.25 218 PHE B O 1
ATOM 3647 N N . TYR B 2 164 ? 12.661 40.878 -2.947 1.00 28.90 219 TYR B N 1
ATOM 3648 C CA . TYR B 2 164 ? 11.666 41.555 -2.133 1.00 28.01 219 TYR B CA 1
ATOM 3649 C C . TYR B 2 164 ? 11.757 41.092 -0.685 1.00 29.35 219 TYR B C 1
ATOM 3650 O O . TYR B 2 164 ? 12.134 39.951 -0.401 1.00 30.47 219 TYR B O 1
ATOM 3659 N N . LEU B 2 165 ? 11.424 42.005 0.226 1.00 26.85 220 LEU B N 1
ATOM 3660 C CA . LEU B 2 165 ? 11.232 41.708 1.640 1.00 26.29 220 LEU B CA 1
ATOM 3661 C C . LEU B 2 165 ? 10.034 42.523 2.088 1.00 26.21 220 LEU B C 1
ATOM 3662 O O . LEU B 2 165 ? 10.034 43.745 1.930 1.00 26.89 220 LEU B O 1
ATOM 3667 N N . LEU B 2 166 ? 9.013 41.864 2.626 1.00 25.72 221 LEU B N 1
ATOM 3668 C CA . LEU B 2 166 ? 7.720 42.516 2.815 1.00 25.96 221 LEU B CA 1
ATOM 3669 C C . LEU B 2 166 ? 7.062 42.009 4.089 1.00 25.81 221 LEU B C 1
ATOM 3670 O O . LEU B 2 166 ? 6.600 40.865 4.137 1.00 26.44 221 LEU B O 1
ATOM 3675 N N . ILE B 2 167 ? 6.999 42.860 5.107 1.00 26.44 222 ILE B N 1
ATOM 3676 C CA . ILE B 2 167 ? 6.181 42.584 6.278 1.00 26.78 222 ILE B CA 1
ATOM 3677 C C . ILE B 2 167 ? 4.786 43.151 6.044 1.00 27.46 222 ILE B C 1
ATOM 3678 O O . ILE B 2 167 ? 4.582 44.044 5.218 1.00 31.08 222 ILE B O 1
ATOM 3683 N N . SER B 2 168 ? 3.809 42.619 6.772 1.00 29.05 223 SER B N 1
ATOM 3684 C CA . SER B 2 168 ? 2.430 43.051 6.593 1.00 31.58 223 SER B CA 1
ATOM 3685 C C . SER B 2 168 ? 1.628 42.736 7.850 1.00 37.11 223 SER B C 1
ATOM 3686 O O . SER B 2 168 ? 1.850 41.707 8.496 1.00 36.55 223 SER B O 1
ATOM 3689 N N . LYS B 2 169 ? 0.696 43.627 8.186 1.00 39.50 224 LYS B N 1
ATOM 3690 C CA . LYS B 2 169 ? -0.153 43.485 9.361 1.00 41.51 224 LYS B CA 1
ATOM 3691 C C . LYS B 2 169 ? -1.606 43.700 8.964 1.00 44.74 224 LYS B C 1
ATOM 3692 O O . LYS B 2 169 ? -1.907 44.558 8.129 1.00 47.90 224 LYS B O 1
ATOM 3698 N N . THR B 2 170 ? -2.506 42.918 9.559 1.00 46.37 225 THR B N 1
ATOM 3699 C CA . THR B 2 170 ? -3.943 43.052 9.339 1.00 52.76 225 THR B CA 1
ATOM 3700 C C . THR B 2 170 ? -4.630 43.234 10.685 1.00 57.12 225 THR B C 1
ATOM 3701 O O . THR B 2 170 ? -4.591 42.332 11.528 1.00 59.50 225 THR B O 1
ATOM 3705 N N . PHE B 2 171 ? -5.255 44.392 10.881 1.00 63.23 226 PHE B N 1
ATOM 3706 C CA . PHE B 2 171 ? -5.933 44.697 12.140 1.00 65.05 226 PHE B CA 1
ATOM 3707 C C . PHE B 2 171 ? -7.338 44.100 12.180 1.00 66.96 226 PHE B C 1
ATOM 3708 O O . PHE B 2 171 ? -8.165 44.489 13.008 1.00 67.37 226 PHE B O 1
ATOM 3716 N N . GLN B 2 184 ? -5.932 49.229 16.161 1.00 86.40 289 GLN B N 1
ATOM 3717 C CA . GLN B 2 184 ? -6.898 48.394 16.864 1.00 92.83 289 GLN B CA 1
ATOM 3718 C C . GLN B 2 184 ? -6.230 47.116 17.380 1.00 91.72 289 GLN B C 1
ATOM 3719 O O . GLN B 2 184 ? -5.282 47.176 18.165 1.00 90.06 289 GLN B O 1
ATOM 3725 N N . VAL B 2 185 ? -6.727 45.962 16.934 1.00 91.64 290 VAL B N 1
ATOM 3726 C CA . VAL B 2 185 ? -6.148 44.670 17.289 1.00 87.54 290 VAL B CA 1
ATOM 3727 C C . VAL B 2 185 ? -5.115 44.289 16.237 1.00 81.59 290 VAL B C 1
ATOM 3728 O O . VAL B 2 185 ? -4.727 45.115 15.402 1.00 79.98 290 VAL B O 1
ATOM 3732 N N . THR B 2 186 ? -4.656 43.042 16.274 1.00 77.16 291 THR B N 1
ATOM 3733 C CA . THR B 2 186 ? -3.777 42.509 15.236 1.00 72.27 291 THR B CA 1
ATOM 3734 C C . THR B 2 186 ? -4.271 41.115 14.882 1.00 68.90 291 THR B C 1
ATOM 3735 O O . THR B 2 186 ? -4.207 40.201 15.708 1.00 71.52 291 THR B O 1
ATOM 3739 N N . ALA B 2 187 ? -4.776 40.956 13.660 1.00 65.97 292 ALA B N 1
ATOM 3740 C CA . ALA B 2 187 ? -5.344 39.674 13.269 1.00 62.18 292 ALA B CA 1
ATOM 3741 C C . ALA B 2 187 ? -4.279 38.746 12.700 1.00 55.69 292 ALA B C 1
ATOM 3742 O O . ALA B 2 187 ? -4.311 37.536 12.955 1.00 55.36 292 ALA B O 1
ATOM 3744 N N . LEU B 2 188 ? -3.328 39.287 11.942 1.00 50.53 293 LEU B N 1
ATOM 3745 C CA . LEU B 2 188 ? -2.263 38.465 11.388 1.00 46.82 293 LEU B CA 1
ATOM 3746 C C . LEU B 2 188 ? -1.066 39.336 11.040 1.00 43.78 293 LEU B C 1
ATOM 3747 O O . LEU B 2 188 ? -1.223 40.476 10.596 1.00 46.04 293 LEU B O 1
ATOM 3752 N N . VAL B 2 189 ? 0.127 38.783 11.247 1.00 36.82 294 VAL B N 1
ATOM 3753 C CA . VAL B 2 189 ? 1.388 39.417 10.886 1.00 33.66 294 VAL B CA 1
ATOM 3754 C C . VAL B 2 189 ? 2.144 38.454 9.982 1.00 35.62 294 VAL B C 1
ATOM 3755 O O . VAL B 2 189 ? 2.238 37.259 10.285 1.00 34.84 294 VAL B O 1
ATOM 3759 N N . SER B 2 190 ? 2.671 38.968 8.872 1.00 32.34 295 SER B N 1
ATOM 3760 C CA . SER B 2 190 ? 3.318 38.134 7.870 1.00 26.88 295 SER B CA 1
ATOM 3761 C C . SER B 2 190 ? 4.611 38.779 7.410 1.00 26.23 295 SER B C 1
ATOM 3762 O O . SER B 2 190 ? 4.653 39.982 7.146 1.00 26.39 295 SER B O 1
ATOM 3765 N N . LEU B 2 191 ? 5.658 37.968 7.302 1.00 25.82 296 LEU B N 1
ATOM 3766 C CA . LEU B 2 191 ? 6.922 38.382 6.702 1.00 25.44 296 LEU B CA 1
ATOM 3767 C C . LEU B 2 191 ? 7.167 37.522 5.472 1.00 25.07 296 LEU B C 1
ATOM 3768 O O . LEU B 2 191 ? 7.434 36.321 5.592 1.00 25.25 296 LEU B O 1
ATOM 3773 N N . LYS B 2 192 ? 7.053 38.128 4.296 1.00 24.91 297 LYS B N 1
ATOM 3774 C CA . LYS B 2 192 ? 7.373 37.480 3.034 1.00 24.95 297 LYS B CA 1
ATOM 3775 C C . LYS B 2 192 ? 8.660 38.079 2.492 1.00 25.03 297 LYS B C 1
ATOM 3776 O O . LYS B 2 192 ? 8.898 39.284 2.624 1.00 25.72 297 LYS B O 1
ATOM 3782 N N . ALA B 2 193 ? 9.491 37.236 1.891 1.00 25.39 298 ALA B N 1
ATOM 3783 C CA . ALA B 2 193 ? 10.765 37.686 1.351 1.00 25.82 298 ALA B CA 1
ATOM 3784 C C . ALA B 2 193 ? 11.256 36.626 0.385 1.00 26.60 298 ALA B C 1
ATOM 3785 O O . ALA B 2 193 ? 11.285 35.445 0.737 1.00 26.91 298 ALA B O 1
ATOM 3787 N N . GLY B 2 194 ? 11.629 37.035 -0.823 1.00 27.31 299 GLY B N 1
ATOM 3788 C CA . GLY B 2 194 ? 12.016 36.029 -1.794 1.00 30.27 299 GLY B CA 1
ATOM 3789 C C . GLY B 2 194 ? 12.705 36.612 -3.009 1.00 30.40 299 GLY B C 1
ATOM 3790 O O . GLY B 2 194 ? 12.849 37.828 -3.157 1.00 30.10 299 GLY B O 1
ATOM 3791 N N . LEU B 2 195 ? 13.130 35.699 -3.880 1.00 32.78 300 LEU B N 1
ATOM 3792 C CA . LEU B 2 195 ? 13.808 36.004 -5.134 1.00 32.51 300 LEU B CA 1
ATOM 3793 C C . LEU B 2 195 ? 13.010 35.370 -6.263 1.00 37.11 300 LEU B C 1
ATOM 3794 O O . LEU B 2 195 ? 12.765 34.158 -6.245 1.00 42.32 300 LEU B O 1
ATOM 3799 N N . ILE B 2 196 ? 12.607 36.178 -7.245 1.00 37.01 301 ILE B N 1
ATOM 3800 C CA . ILE B 2 196 ? 11.736 35.703 -8.315 1.00 43.05 301 ILE B CA 1
ATOM 3801 C C . ILE B 2 196 ? 12.166 36.297 -9.652 1.00 48.30 301 ILE B C 1
ATOM 3802 O O . ILE B 2 196 ? 12.764 37.376 -9.713 1.00 49.13 301 ILE B O 1
ATOM 3807 N N . GLN B 2 197 ? 11.871 35.569 -10.730 1.00 47.81 302 GLN B N 1
ATOM 3808 C CA . GLN B 2 197 ? 12.066 36.033 -12.100 1.00 49.11 302 GLN B CA 1
ATOM 3809 C C . GLN B 2 197 ? 10.700 36.106 -12.768 1.00 52.34 302 GLN B C 1
ATOM 3810 O O . GLN B 2 197 ? 10.003 35.090 -12.865 1.00 54.37 302 GLN B O 1
ATOM 3816 N N . SER B 2 198 ? 10.317 37.293 -13.238 1.00 55.69 303 SER B N 1
ATOM 3817 C CA . SER B 2 198 ? 8.926 37.478 -13.635 1.00 67.18 303 SER B CA 1
ATOM 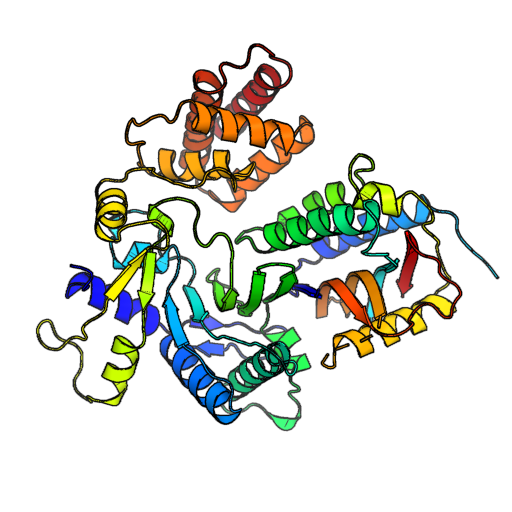3818 C C . SER B 2 198 ? 8.725 38.516 -14.730 1.00 76.29 303 SER B C 1
ATOM 3819 O O . SER B 2 198 ? 9.560 38.664 -15.629 1.00 78.18 303 SER B O 1
ATOM 3822 N N . ARG B 2 199 ? 7.599 39.224 -14.660 1.00 87.10 304 ARG B N 1
ATOM 3823 C CA . ARG B 2 199 ? 7.250 40.302 -15.572 1.00 84.47 304 ARG B CA 1
ATOM 3824 C C . ARG B 2 199 ? 7.540 41.652 -14.920 1.00 79.65 304 ARG B C 1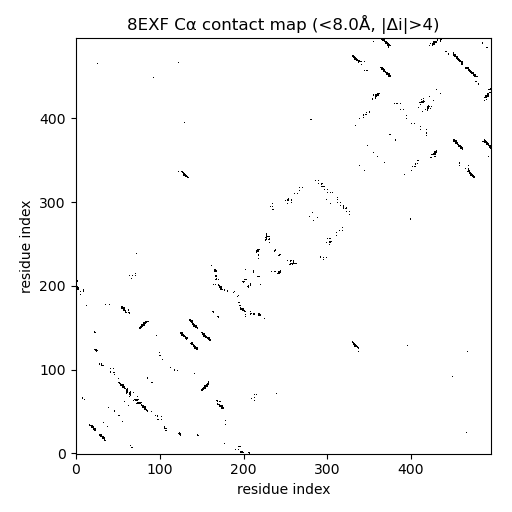
ATOM 3825 O O . ARG B 2 199 ? 7.874 41.739 -13.737 1.00 83.18 304 ARG B O 1
ATOM 3833 N N . SER B 2 200 ? 7.396 42.715 -15.709 1.00 68.04 305 SER B N 1
ATOM 3834 C CA . SER B 2 200 ? 7.806 44.049 -15.277 1.00 62.88 305 SER B CA 1
ATOM 3835 C C . SER B 2 200 ? 6.899 44.566 -14.164 1.00 60.98 305 SER B C 1
ATOM 3836 O O . SER B 2 200 ? 5.705 44.797 -14.383 1.00 63.58 305 SER B O 1
ATOM 3839 N N . THR B 2 201 ? 7.464 44.757 -12.970 1.00 57.33 306 THR B N 1
ATOM 3840 C CA . THR B 2 201 ? 6.760 45.420 -11.879 1.00 58.54 306 THR B CA 1
ATOM 3841 C C . THR B 2 201 ? 7.151 46.886 -11.744 1.00 55.47 306 THR B C 1
ATOM 3842 O O . THR B 2 201 ? 6.539 47.605 -10.949 1.00 50.65 306 THR B O 1
ATOM 3846 N N . LEU B 2 202 ? 8.128 47.343 -12.527 1.00 56.17 307 LEU B N 1
ATOM 3847 C CA . LEU B 2 202 ? 8.798 48.620 -12.313 1.00 59.33 307 LEU B CA 1
ATOM 3848 C C . LEU B 2 202 ? 8.257 49.761 -13.167 1.00 66.48 307 LEU B C 1
ATOM 3849 O O . LEU B 2 202 ? 8.477 50.925 -12.814 1.00 66.26 307 LEU B O 1
ATOM 3854 N N . SER B 2 203 ? 7.579 49.457 -14.278 1.00 72.72 308 SER B N 1
ATOM 3855 C CA . SER B 2 203 ? 7.094 50.463 -15.234 1.00 76.57 308 SER B CA 1
ATOM 3856 C C . SER B 2 203 ? 8.247 51.250 -15.857 1.00 80.63 308 SER B C 1
ATOM 3857 O O . SER B 2 203 ? 8.166 52.470 -16.023 1.00 80.76 308 SER B O 1
ATOM 3860 N N . ASP B 2 204 ? 9.338 50.549 -16.191 1.00 90.84 309 ASP B N 1
ATOM 3861 C CA . ASP B 2 204 ? 10.523 51.129 -16.829 1.00 92.97 309 ASP B CA 1
ATOM 3862 C C . ASP B 2 204 ? 11.140 52.258 -16.007 1.00 92.60 309 ASP B C 1
ATOM 3863 O O . ASP B 2 204 ? 12.124 52.881 -16.424 1.00 94.55 309 ASP B O 1
ATOM 3868 N N . PHE B 2 205 ? 10.569 52.517 -14.835 1.00 71.31 310 PHE B N 1
ATOM 3869 C CA . PHE B 2 205 ? 10.963 53.620 -13.976 1.00 64.86 310 PHE B CA 1
ATOM 3870 C C . PHE B 2 205 ? 12.097 53.246 -13.033 1.00 60.32 310 PHE B C 1
ATOM 3871 O O . PHE B 2 205 ? 12.787 54.135 -12.523 1.00 58.53 310 PHE B O 1
ATOM 3879 N N . GLN B 2 206 ? 12.329 51.956 -12.836 1.00 59.49 311 GLN B N 1
ATOM 3880 C CA . GLN B 2 206 ? 13.382 51.441 -11.978 1.00 58.56 311 GLN B CA 1
ATOM 3881 C C . GLN B 2 206 ? 14.544 50.938 -12.829 1.00 58.33 311 GLN B C 1
ATOM 3882 O O . GLN B 2 206 ? 14.365 50.536 -13.980 1.00 60.91 311 GLN B O 1
ATOM 3888 N N . GLY B 2 207 ? 15.750 51.002 -12.267 1.00 56.82 312 GLY B N 1
ATOM 3889 C CA . GLY B 2 207 ? 16.934 50.486 -12.912 1.00 50.66 312 GLY B CA 1
ATOM 3890 C C . GLY B 2 207 ? 17.406 49.193 -12.268 1.00 48.60 312 GLY B C 1
ATOM 3891 O O . GLY B 2 207 ? 16.848 48.705 -11.288 1.00 52.40 312 GLY B O 1
ATOM 3892 N N . THR B 2 208 ? 18.457 48.630 -12.855 1.00 50.10 313 THR B N 1
ATOM 3893 C CA . THR B 2 208 ? 19.092 47.469 -12.247 1.00 51.06 313 THR B CA 1
ATOM 3894 C C . THR B 2 208 ? 19.870 47.899 -11.011 1.00 50.51 313 THR B C 1
ATOM 3895 O O . THR B 2 208 ? 20.540 48.936 -11.008 1.00 53.89 313 THR B O 1
ATOM 3899 N N . PHE B 2 209 ? 19.754 47.106 -9.946 1.00 51.71 314 PHE B N 1
ATOM 3900 C CA . PHE B 2 209 ? 20.295 47.419 -8.628 1.00 49.95 314 PHE B CA 1
ATOM 3901 C C . PHE B 2 209 ? 19.694 48.689 -8.044 1.00 49.50 314 PHE B C 1
ATOM 3902 O O . PHE B 2 209 ? 20.203 49.215 -7.046 1.00 55.28 314 PHE B O 1
ATOM 3910 N N . MET B 2 210 ? 18.623 49.190 -8.654 1.00 44.17 315 MET B N 1
ATOM 3911 C CA . MET B 2 210 ? 17.787 50.217 -8.055 1.00 46.80 315 MET B CA 1
ATOM 3912 C C . MET B 2 210 ? 16.778 49.544 -7.133 1.00 46.28 315 MET B C 1
ATOM 3913 O O . MET B 2 210 ? 16.156 48.546 -7.511 1.00 46.11 315 MET B O 1
ATOM 3918 N N . THR B 2 211 ? 16.627 50.071 -5.924 1.00 44.74 316 THR B N 1
ATOM 3919 C CA . THR B 2 211 ? 15.685 49.526 -4.956 1.00 40.49 316 THR B CA 1
ATOM 3920 C C . THR B 2 211 ? 14.543 50.509 -4.745 1.00 38.17 316 THR B C 1
ATOM 3921 O O . THR B 2 211 ? 14.757 51.725 -4.718 1.00 45.17 316 THR B O 1
ATOM 3925 N N . VAL B 2 212 ? 13.332 49.979 -4.605 1.00 36.76 317 VAL B N 1
ATOM 3926 C CA . VAL B 2 212 ? 12.124 50.781 -4.447 1.00 38.36 317 VAL B CA 1
ATOM 3927 C C . VAL B 2 212 ? 11.507 50.469 -3.090 1.00 36.85 317 VAL B C 1
ATOM 3928 O O . VAL B 2 212 ? 11.310 49.298 -2.748 1.00 36.22 317 VAL B O 1
ATOM 3932 N N . GLY B 2 213 ? 11.193 51.514 -2.328 1.00 36.61 318 GLY B N 1
ATOM 3933 C CA . GLY B 2 213 ? 10.627 51.343 -1.000 1.00 35.68 318 GLY B CA 1
ATOM 3934 C C . GLY B 2 213 ? 9.112 51.212 -1.035 1.00 35.40 318 GLY B C 1
ATOM 3935 O O . GLY B 2 213 ? 8.437 51.839 -1.848 1.00 38.49 318 GLY B O 1
ATOM 3936 N N . ILE B 2 214 ? 8.589 50.382 -0.136 1.00 33.93 319 ILE B N 1
ATOM 3937 C CA . ILE B 2 214 ? 7.155 50.168 0.016 1.00 33.80 319 ILE B CA 1
ATOM 3938 C C . ILE B 2 214 ? 6.749 50.625 1.410 1.00 35.05 319 ILE B C 1
ATOM 3939 O O . ILE B 2 214 ? 7.372 50.234 2.404 1.00 38.39 319 ILE B O 1
ATOM 3944 N N . ALA B 2 215 ? 5.709 51.452 1.482 1.00 38.26 320 ALA B N 1
ATOM 3945 C CA . ALA B 2 215 ? 5.188 51.917 2.767 1.00 36.93 320 ALA B CA 1
ATOM 3946 C C . ALA B 2 215 ? 3.709 52.218 2.557 1.00 38.36 320 ALA B C 1
ATOM 3947 O O . ALA B 2 215 ? 3.357 53.274 2.022 1.00 44.67 320 ALA B O 1
ATOM 3949 N N . LEU B 2 216 ? 2.854 51.285 2.964 1.00 38.55 321 LEU B N 1
ATOM 3950 C CA . LEU B 2 216 ? 1.421 51.359 2.717 1.00 39.50 321 LEU B CA 1
ATOM 3951 C C . LEU B 2 216 ? 0.683 51.421 4.047 1.00 45.88 321 LEU B C 1
ATOM 3952 O O . LEU B 2 216 ? 0.902 50.577 4.923 1.00 44.83 321 LEU B O 1
ATOM 3957 N N . SER B 2 217 ? -0.180 52.423 4.194 1.00 52.35 322 SER B N 1
ATOM 3958 C CA . SER B 2 217 ? -0.996 52.577 5.397 1.00 53.89 322 SER B CA 1
ATOM 3959 C C . SER B 2 217 ? -2.353 53.192 5.063 1.00 57.18 322 SER B C 1
ATOM 3960 O O . SER B 2 217 ? -3.348 52.482 4.905 1.00 60.06 322 SER B O 1
#

Foldseek 3Di:
DQWAAPQLLVLVVVQQQAFAWFFWPDPAHIFTDRNLVLVVQLQVLCVVVVFDWDFKKWFFPSQLCSLPVPLPPDDFETEIETAGQQDDDCSVVVSLVSSLVVLLVRGDPDDPSVPDDSVNSCNIWWDDWDADDDPQWGKIKTWGDHPVRYIYIYIYGHGDDDRDQWLSRFKMKTCPQVSVLVVPDPDDDDSVRGTTIGIAGPFPGPVVSSVCSVVQETGDPDCVPPALCSLVVVLVSVLSPHDYPPDPCQVVLQVNLVRNCVVQVDLVSLLVVLVCVLCVPQPVNLVSSLSSLVSSLVSLVVRNPDPDCSSPVSNSVSSVVVSVVSVVD/DKWKDKDFPADPVSLVLVQVVQVVLQVLDDEDDVVKWKWKKKAWADCVDPLRVQLVVLVVVLVVVCPDDVCHVCSSVSVNCQQCVCVGSNVVLSNPQEYEDDQVLQVQLVVVVVVFVPDDAIKMWIWMWMFDEVHTDTIMIITIIDHGDDSCVVVADHSHMYIHTDD

Organism: Homo sapiens (NCBI:txid9606)

Sequence (496 aa):
PNVLNWEQVQRLDGILSETIPIHGRGNFPTLELQPSLIVKVVRRRLAEKRIGVRDVRLNGSAASHVLHQDSGLGYKDLDLIFCADLRGEGEFQTVKDVVLDCLLDFLPEGVNKEKITPLTLKEAYVQKMVKVCNDSDRWSLISLSNNSGKNVELKFVDSLRRQFEFSVDSFQIKLDSLLLFYECSENPMTETFHPTIIGESVYGDFQEAFDHLCNKIIATRNPEEIRGGGLLKYCNLLVRGFRPASDEIKTLQRYMCSRFFIDFSDIGEQQRKLESYLQNHFVGLEDRKYEYLMTLHGVVNESTVCLMGHERRQTLNLITMLAIRVLADVNIEFEAYSLSDNDYDGIKKLLQQLFLKAPVNTADVEVFGFISLLNLTERKGTQCVEQIQELVLRFCEKNCEKSMVEQLDKFLNDTTKPVGLLLSERFINVPPQIALPMYQQLQKELAGAGKCYFYLLISKTFQVTALVSLKAGLIQSRSTLSDFQGTFMTVGIALS

Solvent-accessible surface area: 23003 Å² total; per-residue (Å²): 142,45,74,6,85,48,119,15,0,90,40,0,31,41,10,0,42,70,73,2,55,0,52,21,70,77,153,50,43,60,0,117,1,58,0,13,79,6,2,59,31,1,72,136,82,0,62,123,104,204,9,49,21,113,12,0,45,0,34,10,30,0,0,0,26,0,5,48,106,108,2,38,37,17,40,121,27,0,8,0,9,0,17,1,68,2,149,38,164,34,36,15,51,44,0,36,64,5,4,8,64,3,5,36,64,37,8,51,174,83,40,95,76,162,157,29,60,75,93,44,2,31,59,4,0,0,18,11,9,1,42,1,17,21,94,63,10,64,6,4,9,3,6,1,20,15,130,97,53,39,32,1,22,1,38,0,5,11,47,38,150,42,60,17,81,11,0,1,26,0,0,5,0,54,0,45,42,0,25,114,23,68,94,101,21,176,97,108,35,58,125,128,95,50,13,85,0,75,0,43,18,52,12,44,99,16,91,82,0,42,66,28,0,49,88,48,31,9,15,35,97,90,50,153,68,26,44,1,12,2,1,0,48,1,0,20,14,47,30,55,31,2,124,49,46,103,96,134,37,115,102,36,33,105,80,3,0,49,63,3,22,126,30,29,85,76,88,24,28,8,42,111,54,2,59,17,19,6,79,37,71,1,120,65,87,83,125,89,22,58,94,1,0,83,33,4,60,26,16,1,58,139,9,5,89,46,175,91,31,132,42,61,47,69,4,27,90,6,1,64,78,2,9,98,98,19,108,83,145,73,29,0,27,1,24,0,16,35,19,50,72,108,13,0,48,15,0,36,128,14,0,70,97,13,19,144,175,14,98,101,55,122,153,133,71,20,5,16,0,0,0,0,8,5,55,48,130,87,177,53,0,64,73,0,11,125,35,4,16,66,10,6,50,63,4,30,61,92,75,9,38,91,18,0,33,73,32,0,58,55,7,1,60,24,69,109,72,29,0,1,77,0,4,65,45,129,1,22,21,17,50,71,138,81,0,77,79,10,31,93,59,1,64,157,40,37,67,59,110,108,68,5,1,4,4,2,0,0,11,19,56,69,196,89,50,67,25,7,8,0,24,10,1,0,12,80,19,173,55,9,11,98,142,97,11,21,80,19,46,0,0,5,0,46,19,112

Nearest PDB structures (foldseek):
  8exf-assembly1_A  TM=1.003E+00  e=1.375E-63  Homo sapiens
  8exe-assembly1_A  TM=9.586E-01  e=1.386E-49  Homo sapiens
  7cqz-assembly1_A  TM=8.771E-01  e=3.645E-45  Mus musculus
  6w3j-assembly1_A  TM=9.090E-01  e=7.321E-43  Homo sapiens
  6w3i-assembly1_A  TM=9.010E-01  e=1.066E-40  Homo sapiens

Radius of gyration: 23.89 Å; Cα contacts (8 Å, |Δi|>4): 832; chains: 2; bounding box: 67×76×58 Å

InterPro domains:
  IPR012937 Terminal nucleotidyltransferase [PF07984] (66-384)
  IPR012937 Terminal nucleotidyltransferase [PTHR12974] (57-442)
  IPR012937 Terminal nucleotidyltransferase [SM01153] (66-384)

Secondary structure (DSSP, 8-state):
--B--HHHHHHHHHHHHPPEEE--SSS-PPEEE-HHHHHHHHHHHHHHTT----EEEEETHHHHHHH-STT-S----EEEEEE----STTHHHHHHHHHHHHHHHTSPSS--GGG--HHHHHHHHEEEEEEEEETTEEEEEEEE--TTS--EEEEEEEE-S---SSGGG-EEEE-HHHHHHHHH-SSPP-SSS----BEEESSS-HHHHHHHHHHTEE--S-GGG--HHHHHHHHHHHHTT-EE-SS--HHHHHHHHHHHHHH--SHHHHHHHHHHHHHHH-TT-HHHHHHHHHHHHHHHHHH---S-HHHHHHHHHHHHHHHHHHHT-/-EEEEEE----HHHHHHHHHHHHHHHHHS-B----EEEEEEEEEE-TTSHHHHHHHHHHHHHHHHHTSTT-STHHHHHHHHHHH-TTSHHHHHTTSSEEE--HHHHHHHHHHHHHHHH----EEEEEEEEEE-----EEEEEEEEEE-S--STT---TT-EEEEEE-